Protein AF-0000000078802747 (afdb_homodimer)

Sequence (558 aa):
MAVMNYAAFSAAQQLDHKDAVAVRNAFLKYSLQEQAELLVKMPISEALAMLHECPLRHVQLLLDRLDEMNEELRMRQLANGLGLICSEAEPTGNYLQNSVFSHVRERIGWIVGLALLGIVSGLIISHYEDTLSQLVLLAIYMPVIAAAGGNTGSQAATLVVRALAMDEIKCRDWVAVLWKEFRIAVALALVIVARVMFFSGHQVLPAGLTLFDVAGAIGVALAIQVTLSTSVGGVLPIIARACNLDPAVLVSPVLASMVDISGMIIYFTTVNKMLGLGGMAVMNYAAFSAAQQLDHKDAVAVRNAFLKYSLQEQAELLVKMPISEALAMLHECPLRHVQLLLDRLDEMNEELRMRQLANGLGLICSEAEPTGNYLQNSVFSHVRERIGWIVGLALLGIVSGLIISHYEDTLSQLVLLAIYMPVIAAAGGNTGSQAATLVVRALAMDEIKCRDWVAVLWKEFRIAVALALVIVARVMFFSGHQVLPAGLTLFDVAGAIGVALAIQVTLSTSVGGVLPIIARACNLDPAVLVSPVLASMVDISGMIIYFTTVNKMLGLGG

Secondary structure (DSSP, 8-state):
--SGGGTSTTTSS---HHHHHHHHHHHTTS-HHHHHHHHHHS-HHHHHHHHTTSBHHHHHHHHHHHHHTT-HHHHHHHHHHTTB---TT--SS-TTTS-HHHHHHHHHHHHHHHHHHHHHHHHHHHHTHHHHHH-GGGGGGHHHHHHHHHHHHHHHHHHHHHHHHTTSS-GGGHHHHHHHHHHHHHHHHHHHHHHHHHT---PBPGGG-BHHHHHHHHHHHHHHHHHHHHHHHHHHHHHHHHTT--GGGGSHHHHHHHHHHHHHHHHHHHHHHHH----/--SSTTTSTTTSS---HHHHHHHHHHHTTS-HHHHHHHHHHS-HHHHHHHHTTSBHHHHHHHHHHHHHTT-HHHHHHHHHHTTB---TT--SS-TTTS-HHHHHHHHHHHHHHHHHH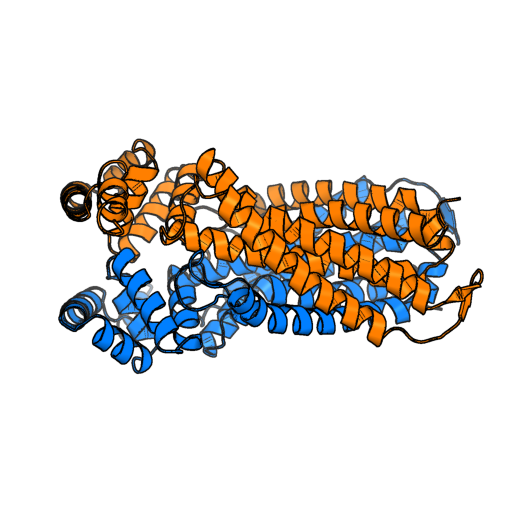HHHHHHHHHHTHHHHHH-GGGGGGHHHHHHHHHHHHHHHHHHHHHHHHTTSS-GGGHHHHHHHHHHHHHHHHHHHHHHHHHT---PBPGGG-BHHHHHHHHHHHHHHHHHHHHHHHHHHHHHHHHTT--GGGGSHHHHHHHHHHHHHHHHHHHHHHHHT---

Radius of gyration: 24.81 Å; Cα contacts (8 Å, |Δi|>4): 797; chains: 2; bounding box: 74×73×55 Å

Solvent-accessible surface area (backbone atoms only — not comparable to full-atom values): 28275 Å² total; per-residue (Å²): 129,80,72,63,71,66,58,64,72,53,63,78,83,41,63,45,71,68,51,25,51,52,51,34,59,60,48,66,72,46,52,72,67,55,41,37,56,48,54,73,70,42,57,64,72,60,46,50,53,27,47,36,64,30,30,36,48,59,47,55,51,40,40,51,48,25,32,69,69,70,36,50,62,60,29,44,41,52,33,45,51,65,22,31,60,77,63,81,46,64,53,70,74,52,71,81,76,43,50,57,65,50,44,38,61,41,36,47,61,53,52,54,54,52,49,55,50,40,48,52,35,28,52,55,45,57,73,42,42,66,41,39,71,74,38,60,71,59,60,41,48,51,56,46,42,28,47,49,15,28,41,45,10,44,52,31,26,48,50,40,37,36,30,45,30,68,63,63,45,59,63,86,44,46,65,62,48,34,54,48,33,36,54,33,19,49,56,53,20,50,52,51,26,50,51,41,52,68,71,39,54,84,52,76,42,80,96,76,37,39,32,54,57,53,25,48,29,51,22,52,25,40,26,53,36,27,25,50,28,15,24,47,22,36,37,48,48,41,53,30,60,70,66,67,40,63,50,54,66,64,31,63,53,49,48,34,49,53,30,36,38,53,27,52,52,43,37,51,55,38,35,26,69,70,69,64,51,76,119,129,79,72,61,72,65,56,63,73,51,61,79,87,33,63,42,70,65,50,26,50,52,50,33,59,60,50,66,71,46,51,70,68,55,40,36,56,48,54,73,71,41,59,63,72,60,44,50,53,26,47,35,65,30,30,35,49,57,47,54,51,41,40,51,48,24,34,70,70,70,35,49,63,60,29,43,42,51,32,44,51,65,22,31,60,76,62,80,45,64,54,70,72,53,70,82,76,42,51,56,65,49,42,39,60,40,38,47,59,54,52,52,55,53,48,54,52,40,46,53,36,27,50,54,46,57,73,42,43,67,42,39,72,75,38,60,70,59,60,40,49,51,57,45,40,28,48,49,14,28,40,45,10,45,50,31,26,47,49,40,37,38,30,44,31,68,62,61,44,58,65,86,43,48,64,61,49,34,52,47,33,36,55,34,19,49,55,52,21,52,54,52,26,51,51,40,51,67,71,40,54,83,51,76,41,81,94,78,37,39,31,54,58,52,24,49,28,50,22,52,24,41,26,54,36,28,25,51,28,16,23,48,21,38,37,48,48,42,53,31,61,70,66,67,40,62,51,55,66,65,32,63,55,49,49,34,50,53,29,36,37,52,26,52,52,43,38,52,54,38,34,26,69,69,66,64,51,76,121

InterPro domains:
  IPR006667 SLC41A/MgtE, integral membrane domain [PF01769] (142-269)
  IPR036739 SLC41A/MgtE divalent cation transporters, integral membrane domain superfamily [G3DSA:1.10.357.20] (94-275)
  IPR036739 SLC41A/MgtE divalent cation transporters, integral membrane domain superfamily [SSF161093] (99-274)

Nearest PDB structures (foldseek):
  4u9l-assembly1_A  TM=8.906E-01  e=2.057E-07  Thermus thermophilus HB8
  5x9h-assembly1_A  TM=8.021E-01  e=1.596E-07  Thermus thermophilus HB8
  8eat-assembly1_o  TM=3.618E-01  e=1.334E+00  Saccharomyces cerevisiae
  5vox-assembly1_X  TM=3.014E-01  e=1.035E+00  Saccharomyces cerevisiae S288C
  4u9l-assembly1_A  TM=8.910E-01  e=2.559E-07  Thermus thermophilus HB8

Organism: NCBI:txid675817

pLDDT: mean 85.94, std 15.18, range [21.53, 97.56]

Structure (mmCIF, N/CA/C/O backbone):
data_AF-0000000078802747-model_v1
#
loop_
_entity.id
_entity.type
_entity.pdbx_description
1 polymer 'SLC41A/MgtE integral membrane domain-containing protein'
#
loop_
_atom_site.group_PDB
_atom_site.id
_atom_site.type_symbol
_atom_site.label_atom_id
_atom_site.label_alt_id
_atom_site.label_comp_id
_atom_site.label_asym_id
_atom_site.label_entity_id
_atom_site.label_seq_id
_atom_site.pdbx_PDB_ins_code
_atom_site.Cartn_x
_atom_site.Cartn_y
_atom_site.Cartn_z
_atom_site.occupancy
_atom_site.B_iso_or_equiv
_atom_site.auth_seq_id
_atom_site.auth_comp_id
_atom_site.auth_asym_id
_atom_site.auth_atom_id
_atom_site.pdbx_PDB_model_num
ATOM 1 N N . MET A 1 1 ? -39.406 17.375 12.523 1 21.53 1 MET A N 1
ATOM 2 C CA . MET A 1 1 ? -38.812 16.453 13.492 1 21.53 1 MET A CA 1
ATOM 3 C C . MET A 1 1 ? -37.312 16.25 13.211 1 21.53 1 MET A C 1
ATOM 5 O O . MET A 1 1 ? -36.688 15.422 13.852 1 21.53 1 MET A O 1
ATOM 9 N N . ALA A 1 2 ? -36.875 16.688 12.047 1 26.89 2 ALA A N 1
ATOM 10 C CA . ALA A 1 2 ? -35.594 16.75 11.344 1 26.89 2 ALA A CA 1
ATOM 11 C C . ALA A 1 2 ? -34.594 17.578 12.125 1 26.89 2 ALA A C 1
ATOM 13 O O . ALA A 1 2 ? -33.375 17.484 11.875 1 26.89 2 ALA A O 1
ATOM 14 N N . VAL A 1 3 ? -35.094 18.578 12.945 1 26.95 3 VAL A N 1
ATOM 15 C CA . VAL A 1 3 ? -34.344 19.656 13.586 1 26.95 3 VAL A CA 1
ATOM 16 C C . VAL A 1 3 ? -33.562 19.109 14.773 1 26.95 3 VAL A C 1
ATOM 18 O O . VAL A 1 3 ? -32.5 19.656 15.133 1 26.95 3 VAL A O 1
ATOM 21 N N . MET A 1 4 ? -34.188 18.094 15.422 1 24.81 4 MET A N 1
ATOM 22 C CA . MET A 1 4 ? -33.688 17.75 16.766 1 24.81 4 MET A CA 1
ATOM 23 C C . MET A 1 4 ? -32.344 17.031 16.703 1 24.81 4 MET A C 1
ATOM 25 O O . MET A 1 4 ? -31.578 17.078 17.641 1 24.81 4 MET A O 1
ATOM 29 N N . ASN A 1 5 ? -32.312 16.094 15.68 1 27.56 5 ASN A N 1
ATOM 30 C CA . ASN A 1 5 ? -31.234 15.125 15.711 1 27.56 5 ASN A CA 1
ATOM 31 C C . ASN A 1 5 ? -29.891 15.781 15.414 1 27.56 5 ASN A C 1
ATOM 33 O O . ASN A 1 5 ? -28.844 15.109 15.422 1 27.56 5 ASN A O 1
ATOM 37 N N . TYR A 1 6 ? -29.828 16.969 14.758 1 27.36 6 TYR A N 1
ATOM 38 C CA . TYR A 1 6 ? -28.594 17.672 14.43 1 27.36 6 TYR A CA 1
ATOM 39 C C . TYR A 1 6 ? -27.906 18.188 15.68 1 27.36 6 TYR A C 1
ATOM 41 O O . TYR A 1 6 ? -26.703 18.406 15.688 1 27.36 6 TYR A O 1
ATOM 49 N N . ALA A 1 7 ? -28.625 18.594 16.797 1 31.27 7 ALA A N 1
ATOM 50 C CA . ALA A 1 7 ? -28.172 19.312 17.969 1 31.27 7 ALA A CA 1
ATOM 51 C C . ALA A 1 7 ? -27.344 18.422 18.891 1 31.27 7 ALA A C 1
ATOM 53 O O . ALA A 1 7 ? -26.422 18.891 19.547 1 31.27 7 ALA A O 1
ATOM 54 N N . ALA A 1 8 ? -27.812 17.172 19.109 1 30.7 8 ALA A N 1
ATOM 55 C CA . ALA A 1 8 ? -27.219 16.312 20.141 1 30.7 8 ALA A CA 1
ATOM 56 C C . ALA A 1 8 ? -25.828 15.844 19.719 1 30.7 8 ALA A C 1
ATOM 58 O O . ALA A 1 8 ? -25.062 15.344 20.547 1 30.7 8 ALA A O 1
ATOM 59 N N . PHE A 1 9 ? -25.578 15.523 18.453 1 30.09 9 PHE A N 1
ATOM 60 C CA . PHE A 1 9 ? -24.297 15.102 17.906 1 30.09 9 PHE A CA 1
ATOM 61 C C . PHE A 1 9 ? -23.219 16.141 18.203 1 30.09 9 PHE A C 1
ATOM 63 O O . PHE A 1 9 ? -22.031 15.805 18.266 1 30.09 9 PHE A O 1
ATOM 70 N N . SER A 1 10 ? -23.547 17.469 18.391 1 32.06 10 SER A N 1
ATOM 71 C CA . SER A 1 10 ? -22.688 18.609 18.656 1 32.06 10 SER A CA 1
ATOM 72 C C . SER A 1 10 ? -22.141 18.562 20.078 1 32.06 10 SER A C 1
ATOM 74 O O . SER A 1 10 ? -21.141 19.203 20.391 1 32.06 10 SER A O 1
ATOM 76 N N . ALA A 1 11 ? -22.828 18.078 21.094 1 33 11 ALA A N 1
ATOM 77 C CA . ALA A 1 11 ? -22.578 18.328 22.516 1 33 11 ALA A CA 1
ATOM 78 C C . ALA A 1 11 ? -21.438 17.469 23.031 1 33 11 ALA A C 1
ATOM 80 O O . ALA A 1 11 ? -20.641 17.922 23.859 1 33 11 ALA A O 1
ATOM 81 N N . ALA A 1 12 ? -21.5 16.062 23.047 1 34.47 12 ALA A N 1
ATOM 82 C CA . ALA A 1 12 ? -20.547 15.234 23.797 1 34.47 12 ALA A CA 1
ATOM 83 C C . ALA A 1 12 ? -19.141 15.336 23.219 1 34.47 12 ALA A C 1
ATOM 85 O O . ALA A 1 12 ? -18.156 15.398 23.953 1 34.47 12 ALA A O 1
ATOM 86 N N . GLN A 1 13 ? -18.797 14.633 22.047 1 39.47 13 GLN A N 1
ATOM 87 C CA . GLN A 1 13 ? -17.438 14.383 21.609 1 39.47 13 GLN A CA 1
ATOM 88 C C . GLN A 1 13 ? -16.734 15.68 21.219 1 39.47 13 GLN A C 1
ATOM 90 O O . GLN A 1 13 ? -15.586 15.664 20.766 1 39.47 13 GLN A O 1
ATOM 95 N N . GLN A 1 14 ? -17.391 16.594 20.578 1 42.53 14 GLN A N 1
ATOM 96 C CA . GLN A 1 14 ? -17.094 17.688 19.672 1 42.53 14 GLN A CA 1
ATOM 97 C C . GLN A 1 14 ? -16.484 18.875 20.438 1 42.53 14 GLN A C 1
ATOM 99 O O . GLN A 1 14 ? -17.188 19.609 21.109 1 42.53 14 GLN A O 1
ATOM 104 N N . LEU A 1 15 ? -15.391 18.641 21.109 1 46.78 15 LEU A N 1
ATOM 105 C CA . LEU A 1 15 ? -14.805 19.938 21.422 1 46.78 15 LEU A CA 1
ATOM 106 C C . LEU A 1 15 ? -15.102 20.953 20.328 1 46.78 15 LEU A C 1
ATOM 108 O O . LEU A 1 15 ? -14.688 20.781 19.172 1 46.78 15 LEU A O 1
ATOM 112 N N . ASP A 1 16 ? -16.172 21.641 20.5 1 56.03 16 ASP A N 1
ATOM 113 C CA . ASP A 1 16 ? -16.531 22.734 19.609 1 56.03 16 ASP A CA 1
ATOM 114 C C . ASP A 1 16 ? -15.281 23.406 19.031 1 56.03 16 ASP A C 1
ATOM 116 O O . ASP A 1 16 ? -14.219 23.391 19.672 1 56.03 16 ASP A O 1
ATOM 120 N N . HIS A 1 17 ? -15.203 23.453 17.781 1 63.03 17 HIS A N 1
ATOM 121 C CA . HIS A 1 17 ? -14.133 24.141 17.078 1 63.03 17 HIS A CA 1
ATOM 122 C C . HIS A 1 17 ? -13.555 25.266 17.938 1 63.03 17 HIS A C 1
ATOM 124 O O . HIS A 1 17 ? -12.336 25.422 18.031 1 63.03 17 HIS A O 1
ATOM 130 N N . LYS A 1 18 ? -14.5 25.922 18.578 1 65.5 18 LYS A N 1
ATOM 131 C CA . LYS A 1 18 ? -14.047 27.047 19.406 1 65.5 18 LYS A CA 1
ATOM 132 C C . LYS A 1 18 ? -13.25 26.562 20.609 1 65.5 18 LYS A C 1
ATOM 134 O O . LYS A 1 18 ? -12.242 27.156 20.984 1 65.5 18 LYS A O 1
ATOM 139 N N . ASP A 1 19 ? -13.711 25.422 21.141 1 73.81 19 ASP A N 1
ATOM 140 C CA . ASP A 1 19 ? -13 24.859 22.297 1 73.81 19 ASP A CA 1
ATOM 141 C C . ASP A 1 19 ? -11.648 24.281 21.875 1 73.81 19 ASP A C 1
ATOM 143 O O . ASP A 1 19 ? -10.656 24.453 22.578 1 73.81 19 ASP A O 1
ATOM 147 N N . ALA A 1 20 ? -11.57 23.812 20.688 1 74 20 ALA A N 1
ATOM 148 C CA . ALA A 1 20 ? -10.312 23.234 20.219 1 74 20 ALA A CA 1
ATOM 149 C C . ALA A 1 20 ? -9.266 24.312 19.969 1 74 20 ALA A C 1
ATOM 151 O O . ALA A 1 20 ? -8.086 24.125 20.266 1 74 20 ALA A O 1
ATOM 152 N N . VAL A 1 21 ? -9.703 25.484 19.531 1 76.38 21 VAL A N 1
ATOM 153 C CA . VAL A 1 21 ? -8.805 26.609 19.281 1 76.38 21 VAL A CA 1
ATOM 154 C C . VAL A 1 21 ? -8.242 27.125 20.594 1 76.38 21 VAL A C 1
ATOM 156 O O . VAL A 1 21 ? -7.055 27.438 20.688 1 76.38 21 VAL A O 1
ATOM 159 N N . ALA A 1 22 ? -9.125 27.156 21.594 1 76.31 22 ALA A N 1
ATOM 160 C CA . ALA A 1 22 ? -8.68 27.625 22.906 1 76.31 22 ALA A CA 1
ATOM 161 C C . ALA A 1 22 ? -7.66 26.656 23.516 1 76.31 22 ALA A C 1
ATOM 163 O O . ALA A 1 22 ? -6.641 27.078 24.047 1 76.31 22 ALA A O 1
ATOM 164 N N . VAL A 1 23 ? -7.945 25.422 23.422 1 75.69 23 VAL A N 1
ATOM 165 C CA . VAL A 1 23 ? -7.047 24.391 23.938 1 75.69 23 VAL A CA 1
ATOM 166 C C . VAL A 1 23 ? -5.723 24.438 23.188 1 75.69 23 VAL A C 1
ATOM 168 O O . VAL A 1 23 ? -4.652 24.312 23.781 1 75.69 23 VAL A O 1
ATOM 171 N N . ARG A 1 24 ? -5.809 24.641 21.906 1 80.69 24 ARG A N 1
ATOM 172 C CA . ARG A 1 24 ? -4.613 24.75 21.078 1 80.69 24 ARG A CA 1
ATOM 173 C C . ARG A 1 24 ? -3.748 25.922 21.516 1 80.69 24 ARG A C 1
ATOM 175 O O . ARG A 1 24 ? -2.527 25.797 21.625 1 80.69 24 ARG A O 1
ATOM 182 N N . ASN A 1 25 ? -4.367 27.078 21.75 1 83.12 25 ASN A N 1
ATOM 183 C CA . ASN A 1 25 ? -3.619 28.25 22.172 1 83.12 25 ASN A CA 1
ATOM 184 C C . ASN A 1 25 ? -2.889 28 23.484 1 83.12 25 ASN A C 1
ATOM 186 O O . ASN A 1 25 ? -1.746 28.438 23.656 1 83.12 25 ASN A O 1
ATOM 190 N N . ALA A 1 26 ? -3.553 27.281 24.422 1 81.38 26 ALA A N 1
ATOM 191 C CA . ALA A 1 26 ? -2.918 26.922 25.688 1 81.38 26 ALA A CA 1
ATOM 192 C C . ALA A 1 26 ? -1.794 25.906 25.469 1 81.38 26 ALA A C 1
ATOM 194 O O . ALA A 1 26 ? -0.735 26 26.094 1 81.38 26 ALA A O 1
ATOM 195 N N . PHE A 1 27 ? -2.027 24.984 24.594 1 83.44 27 PHE A N 1
ATOM 196 C CA . PHE A 1 27 ? -1.097 23.922 24.25 1 83.44 27 PHE A CA 1
ATOM 197 C C . PHE A 1 27 ? 0.178 24.484 23.641 1 83.44 27 PHE A C 1
ATOM 199 O O . PHE A 1 27 ? 1.279 24.031 23.953 1 83.44 27 PHE A O 1
ATOM 206 N N . LEU A 1 28 ? 0.033 25.531 22.828 1 86.81 28 LEU A N 1
ATOM 207 C CA . LEU A 1 28 ? 1.152 26.094 22.078 1 86.81 28 LEU A CA 1
ATOM 208 C C . LEU A 1 28 ? 2.051 26.938 22.984 1 86.81 28 LEU A C 1
ATOM 210 O O . LEU A 1 28 ? 3.154 27.312 22.578 1 86.81 28 LEU A O 1
ATOM 214 N N . LYS A 1 29 ? 1.633 27.188 24.234 1 85.5 29 LYS A N 1
ATOM 215 C CA . LYS A 1 29 ? 2.436 27.953 25.172 1 85.5 29 LYS A CA 1
ATOM 216 C C . LYS A 1 29 ? 3.559 27.094 25.766 1 85.5 29 LYS A C 1
ATOM 218 O O . LYS A 1 29 ? 4.562 27.625 26.25 1 85.5 29 LYS A O 1
ATOM 223 N N . TYR A 1 30 ? 3.391 25.828 25.734 1 87.12 30 TYR A N 1
ATOM 224 C CA . TYR A 1 30 ? 4.383 24.906 26.281 1 87.12 30 TYR A CA 1
ATOM 225 C C . TYR A 1 30 ? 5.504 24.656 25.281 1 87.12 30 TYR A C 1
ATOM 227 O O . TYR A 1 30 ? 5.344 24.922 24.094 1 87.12 30 TYR A O 1
ATOM 235 N N . SER A 1 31 ? 6.633 24.203 25.781 1 90.44 31 SER A N 1
ATOM 236 C CA . SER A 1 31 ? 7.73 23.812 24.906 1 90.44 31 SER A CA 1
ATOM 237 C C . SER A 1 31 ? 7.367 22.578 24.078 1 90.44 31 SER A C 1
ATOM 239 O O . SER A 1 31 ? 6.414 21.859 24.406 1 90.44 31 SER A O 1
ATOM 241 N N . LEU A 1 32 ? 8.07 22.406 23.047 1 91.88 32 LEU A N 1
ATOM 242 C CA . LEU A 1 32 ? 7.82 21.266 22.188 1 91.88 32 LEU A CA 1
ATOM 243 C C . LEU A 1 32 ? 7.895 19.969 22.969 1 91.88 32 LEU A C 1
ATOM 245 O O . LEU A 1 32 ? 7.09 19.047 22.75 1 91.88 32 LEU A O 1
ATOM 249 N N . GLN A 1 33 ? 8.859 19.875 23.844 1 92.94 33 GLN A N 1
ATOM 250 C CA . GLN A 1 33 ? 9.023 18.688 24.672 1 92.94 33 GLN A CA 1
ATOM 251 C C . GLN A 1 33 ? 7.82 18.484 25.594 1 92.94 33 GLN A C 1
ATOM 253 O O . GLN A 1 33 ? 7.316 17.375 25.734 1 92.94 33 GLN A O 1
ATOM 258 N N . GLU A 1 34 ? 7.375 19.516 26.203 1 93.25 34 GLU A N 1
ATOM 259 C CA . GLU A 1 34 ? 6.223 19.453 27.109 1 93.25 34 GLU A CA 1
ATOM 260 C C . GLU A 1 34 ? 4.949 19.109 26.344 1 93.25 34 GLU A C 1
ATOM 262 O O . GLU A 1 34 ? 4.102 18.375 26.844 1 93.25 34 GLU A O 1
ATOM 267 N N . GLN A 1 35 ? 4.836 19.719 25.188 1 94.56 35 GLN A N 1
ATOM 268 C CA . GLN A 1 35 ? 3.695 19.406 24.328 1 94.56 35 GLN A CA 1
ATOM 269 C C . GLN A 1 35 ? 3.641 17.906 24.016 1 94.56 35 GLN A C 1
ATOM 271 O O . GLN A 1 35 ? 2.582 17.281 24.109 1 94.56 35 GLN A O 1
ATOM 276 N N . ALA A 1 36 ? 4.773 17.344 23.656 1 95.19 36 ALA A N 1
ATOM 277 C CA . ALA A 1 36 ? 4.852 15.922 23.328 1 95.19 36 ALA A CA 1
ATOM 278 C C . ALA A 1 36 ? 4.492 15.055 24.531 1 95.19 36 ALA A C 1
ATOM 280 O O . ALA A 1 36 ? 3.807 14.039 24.391 1 95.19 36 ALA A O 1
ATOM 281 N N . GLU A 1 37 ? 4.922 15.453 25.703 1 94.88 37 GLU A N 1
ATOM 282 C CA . GLU A 1 37 ? 4.605 14.711 26.922 1 94.88 37 GLU A CA 1
ATOM 283 C C . GLU A 1 37 ? 3.109 14.742 27.219 1 94.88 37 GLU A C 1
ATOM 285 O O . GLU A 1 37 ? 2.541 13.75 27.688 1 94.88 37 GLU A O 1
ATOM 290 N N . LEU A 1 38 ? 2.543 15.883 26.953 1 94.06 38 LEU A N 1
ATOM 291 C CA . LEU A 1 38 ? 1.104 16.016 27.156 1 94.06 38 LEU A CA 1
ATOM 292 C C . LEU A 1 38 ? 0.334 15.117 26.188 1 94.06 38 LEU A C 1
ATOM 294 O O . LEU A 1 38 ? -0.693 14.547 26.562 1 94.06 38 LEU A O 1
ATOM 298 N N . LEU A 1 39 ? 0.792 15.039 24.969 1 95.25 39 LEU A N 1
ATOM 299 C CA . LEU A 1 39 ? 0.132 14.219 23.953 1 95.25 39 LEU A CA 1
ATOM 300 C C . LEU A 1 39 ? 0.142 12.75 24.359 1 95.25 39 LEU A C 1
ATOM 302 O O . LEU A 1 39 ? -0.761 11.992 23.984 1 95.25 39 LEU A O 1
ATOM 306 N N . VAL A 1 40 ? 1.176 12.289 25.047 1 95 40 VAL A N 1
ATOM 307 C CA . VAL A 1 40 ? 1.289 10.906 25.484 1 95 40 VAL A CA 1
ATOM 308 C C . VAL A 1 40 ? 0.164 10.586 26.469 1 95 40 VAL A C 1
ATOM 310 O O . VAL A 1 40 ? -0.379 9.477 26.453 1 95 40 VAL A O 1
ATOM 313 N N . LYS A 1 41 ? -0.243 11.57 27.266 1 93.06 41 LYS A N 1
ATOM 314 C CA . LYS A 1 41 ? -1.193 11.352 28.359 1 93.06 41 LYS A CA 1
ATOM 315 C C . LYS A 1 41 ? -2.617 11.672 27.906 1 93.06 41 LYS A C 1
ATOM 317 O O . LYS A 1 41 ? -3.582 11.141 28.469 1 93.06 41 LYS A O 1
ATOM 322 N N . MET A 1 42 ? -2.816 12.508 26.969 1 92 42 MET A N 1
ATOM 323 C CA . MET A 1 42 ? -4.117 12.977 26.5 1 92 42 MET A CA 1
ATOM 324 C C . MET A 1 42 ? -4.855 11.859 25.766 1 92 42 MET A C 1
ATOM 326 O O . MET A 1 42 ? -4.246 11.102 25.016 1 92 42 MET A O 1
ATOM 330 N N . PRO A 1 43 ? -6.172 11.773 26.031 1 91.69 43 PRO A N 1
ATOM 331 C CA . PRO A 1 43 ? -6.93 10.859 25.172 1 91.69 43 PRO A CA 1
ATOM 332 C C . PRO A 1 43 ? -6.746 11.164 23.688 1 91.69 43 PRO A C 1
ATOM 334 O O . PRO A 1 43 ? -6.68 12.336 23.297 1 91.69 43 PRO A O 1
ATOM 337 N N . ILE A 1 44 ? -6.621 10.195 22.891 1 92.44 44 ILE A N 1
ATOM 338 C CA . ILE A 1 44 ? -6.289 10.305 21.469 1 92.44 44 ILE A CA 1
ATOM 339 C C . ILE A 1 44 ? -7.285 11.227 20.766 1 92.44 44 ILE A C 1
ATOM 341 O O . ILE A 1 44 ? -6.895 12.078 19.969 1 92.44 44 ILE A O 1
ATOM 345 N N . SER A 1 45 ? -8.586 11.055 21.078 1 89.19 45 SER A N 1
ATOM 346 C CA . SER A 1 45 ? -9.617 11.859 20.422 1 89.19 45 SER A CA 1
ATOM 347 C C . SER A 1 45 ? -9.406 13.344 20.688 1 89.19 45 SER A C 1
ATOM 349 O O . SER A 1 45 ? -9.555 14.164 19.766 1 89.19 45 SER A O 1
ATOM 351 N N . GLU A 1 46 ? -9.047 13.727 21.891 1 89.56 46 GLU A N 1
ATOM 352 C CA . GLU A 1 46 ? -8.797 15.117 22.25 1 89.56 46 GLU A CA 1
ATOM 353 C C . GLU A 1 46 ? -7.531 15.648 21.594 1 89.56 46 GLU A C 1
ATOM 355 O O . GLU A 1 46 ? -7.496 16.781 21.125 1 89.56 46 GLU A O 1
ATOM 360 N N . ALA A 1 47 ? -6.488 14.781 21.594 1 93.94 47 ALA A N 1
ATOM 361 C CA . ALA A 1 47 ? -5.234 15.148 20.938 1 93.94 47 ALA A CA 1
ATOM 362 C C . ALA A 1 47 ? -5.453 15.453 19.453 1 93.94 47 ALA A C 1
ATOM 364 O O . ALA A 1 47 ? -4.93 16.438 18.938 1 93.94 47 ALA A O 1
ATOM 365 N N . LEU A 1 48 ? -6.238 14.609 18.828 1 93.31 48 LEU A N 1
ATOM 366 C CA . LEU A 1 48 ? -6.512 14.781 17.406 1 93.31 48 LEU A CA 1
ATOM 367 C C . LEU A 1 48 ? -7.258 16.094 17.141 1 93.31 48 LEU A C 1
ATOM 369 O O . LEU A 1 48 ? -6.918 16.828 16.219 1 93.31 48 LEU A O 1
ATOM 373 N N . ALA A 1 49 ? -8.25 16.375 17.953 1 90.12 49 ALA A N 1
ATOM 374 C CA . ALA A 1 49 ? -9.023 17.594 17.797 1 90.12 49 ALA A CA 1
ATOM 375 C C . ALA A 1 49 ? -8.133 18.828 17.906 1 90.12 49 ALA A C 1
ATOM 377 O O . ALA A 1 49 ? -8.289 19.797 17.156 1 90.12 49 ALA A O 1
ATOM 378 N N . MET A 1 50 ? -7.27 18.797 18.812 1 91.56 50 MET A N 1
ATOM 379 C CA . MET A 1 50 ? -6.363 19.906 19.062 1 91.56 50 MET A CA 1
ATOM 380 C C . MET A 1 50 ? -5.348 20.031 17.922 1 91.56 50 MET A C 1
ATOM 382 O O . MET A 1 50 ? -5.109 21.141 17.422 1 91.56 50 MET A O 1
ATOM 386 N N . LEU A 1 51 ? -4.777 18.938 17.531 1 95 51 LEU A N 1
ATOM 387 C CA . LEU A 1 51 ? -3.717 18.953 16.531 1 95 51 LEU A CA 1
ATOM 388 C C . LEU A 1 51 ? -4.254 19.391 15.172 1 95 51 LEU A C 1
ATOM 390 O O . LEU A 1 51 ? -3.527 19.984 14.375 1 95 51 LEU A O 1
ATOM 394 N N . HIS A 1 52 ? -5.527 19.094 14.906 1 93.56 52 HIS A N 1
ATOM 395 C CA . HIS A 1 52 ? -6.148 19.531 13.656 1 93.56 52 HIS A CA 1
ATOM 396 C C . HIS A 1 52 ? -6.098 21.062 13.523 1 93.56 52 HIS A C 1
ATOM 398 O O . HIS A 1 52 ? -6.09 21.578 12.406 1 93.56 52 HIS A O 1
ATOM 404 N N . GLU A 1 53 ? -6.012 21.75 14.664 1 92.25 53 GLU A N 1
ATOM 405 C CA . GLU A 1 53 ? -6.035 23.219 14.672 1 92.25 53 GLU A CA 1
ATOM 406 C C . GLU A 1 53 ? -4.621 23.781 14.695 1 92.25 53 GLU A C 1
ATOM 408 O O . GLU A 1 53 ? -4.441 25.016 14.695 1 92.25 53 GLU A O 1
ATOM 413 N N . CYS A 1 54 ? -3.604 22.953 14.68 1 93.81 54 CYS A N 1
ATOM 414 C CA . CYS A 1 54 ? -2.211 23.391 14.703 1 93.81 54 CYS A CA 1
ATOM 415 C C . CYS A 1 54 ? -1.63 23.422 13.289 1 93.81 54 CYS A C 1
ATOM 417 O O . CYS A 1 54 ? -2.102 22.719 12.406 1 93.81 54 CYS A O 1
ATOM 419 N N . PRO A 1 55 ? -0.653 24.328 13.117 1 93.06 55 PRO A N 1
ATOM 420 C CA . PRO A 1 55 ? 0.026 24.312 11.82 1 93.06 55 PRO A CA 1
ATOM 421 C C . PRO A 1 55 ? 0.624 22.938 11.492 1 93.06 55 PRO A C 1
ATOM 423 O O . PRO A 1 55 ? 1.151 22.266 12.375 1 93.06 55 PRO A O 1
ATOM 426 N N . LEU A 1 56 ? 0.531 22.547 10.25 1 95.06 56 LEU A N 1
ATOM 427 C CA . LEU A 1 56 ? 0.968 21.234 9.805 1 95.06 56 LEU A CA 1
ATOM 428 C C . LEU A 1 56 ? 2.426 20.984 10.18 1 95.06 56 LEU A C 1
ATOM 430 O O . LEU A 1 56 ? 2.771 19.906 10.664 1 95.06 56 LEU A O 1
ATOM 434 N N . ARG A 1 57 ? 3.266 21.938 9.945 1 91.81 57 ARG A N 1
ATOM 435 C CA . ARG A 1 57 ? 4.68 21.797 10.281 1 91.81 57 ARG A CA 1
ATOM 436 C C . ARG A 1 57 ? 4.867 21.484 11.758 1 91.81 57 ARG A C 1
ATOM 438 O O . ARG A 1 57 ? 5.68 20.641 12.125 1 91.81 57 ARG A O 1
ATOM 445 N N . HIS A 1 58 ? 4.137 22.203 12.562 1 93.94 58 HIS A N 1
ATOM 446 C CA . HIS A 1 58 ? 4.23 21.984 14.008 1 93.94 58 HIS A CA 1
ATOM 447 C C . HIS A 1 58 ? 3.783 20.578 14.391 1 93.94 58 HIS A C 1
ATOM 449 O O . HIS A 1 58 ? 4.398 19.953 15.25 1 93.94 58 HIS A O 1
ATOM 455 N N . VAL A 1 59 ? 2.713 20.125 13.766 1 95.56 59 VAL A N 1
ATOM 456 C CA . VAL A 1 59 ? 2.195 18.781 14.008 1 95.56 59 VAL A CA 1
ATOM 457 C C . VAL A 1 59 ? 3.264 17.75 13.656 1 95.56 59 VAL A C 1
ATOM 459 O O . VAL A 1 59 ? 3.512 16.828 14.438 1 95.56 59 VAL A O 1
ATOM 462 N N . GLN A 1 60 ? 3.883 17.891 12.547 1 93.25 60 GLN A N 1
ATOM 463 C CA . GLN A 1 60 ? 4.906 16.969 12.086 1 93.25 60 GLN A CA 1
ATOM 464 C C . GLN A 1 60 ? 6.102 16.938 13.031 1 93.25 60 GLN A C 1
ATOM 466 O O . GLN A 1 60 ? 6.656 15.883 13.312 1 93.25 60 GLN A O 1
ATOM 471 N N . LEU A 1 61 ? 6.469 18.078 13.516 1 92.31 61 LEU A N 1
ATOM 472 C CA . LEU A 1 61 ? 7.566 18.172 14.477 1 92.31 61 LEU A CA 1
ATOM 473 C C . LEU A 1 61 ? 7.207 17.453 15.781 1 92.31 61 LEU A C 1
ATOM 475 O O . LEU A 1 61 ? 8.055 16.797 16.391 1 92.31 61 LEU A O 1
ATOM 479 N N . LEU A 1 62 ? 5.988 17.625 16.219 1 94.94 62 LEU A N 1
ATOM 480 C CA . LEU A 1 62 ? 5.527 16.969 17.438 1 94.94 62 LEU A CA 1
ATOM 481 C C . LEU A 1 62 ? 5.539 15.453 17.281 1 94.94 62 LEU A C 1
ATOM 483 O O . LEU A 1 62 ? 5.934 14.734 18.203 1 94.94 62 LEU A O 1
ATOM 487 N N . LEU A 1 63 ? 5.133 15 16.141 1 94.31 63 LEU A N 1
ATOM 488 C CA . LEU A 1 63 ? 5.145 13.562 15.867 1 94.31 63 LEU A CA 1
ATOM 489 C C . LEU A 1 63 ? 6.57 13.023 15.867 1 94.31 63 LEU A C 1
ATOM 491 O O . LEU A 1 63 ? 6.828 11.945 16.406 1 94.31 63 LEU A O 1
ATOM 495 N N . ASP A 1 64 ? 7.453 13.781 15.281 1 91.69 64 ASP A N 1
ATOM 496 C CA . ASP A 1 64 ? 8.859 13.391 15.297 1 91.69 64 ASP A CA 1
ATOM 497 C C . ASP A 1 64 ? 9.391 13.312 16.734 1 91.69 64 ASP A C 1
ATOM 499 O O . ASP A 1 64 ? 10.172 12.43 17.062 1 91.69 64 ASP A O 1
ATOM 503 N N . ARG A 1 65 ? 8.984 14.266 17.484 1 93 65 ARG A N 1
ATOM 504 C CA . ARG A 1 65 ? 9.414 14.305 18.875 1 93 65 ARG A CA 1
ATOM 505 C C . ARG A 1 65 ? 8.875 13.102 19.641 1 93 65 ARG A C 1
ATOM 507 O O . ARG A 1 65 ? 9.586 12.531 20.484 1 93 65 ARG A O 1
ATOM 514 N N . LEU A 1 66 ? 7.656 12.742 19.438 1 94.81 66 LEU A N 1
ATOM 515 C CA . LEU A 1 66 ? 7.098 11.547 20.062 1 94.81 66 LEU A CA 1
ATOM 516 C C . LEU A 1 66 ? 7.926 10.312 19.719 1 94.81 66 LEU A C 1
ATOM 518 O O . LEU A 1 66 ? 8.18 9.469 20.578 1 94.81 66 LEU A O 1
ATOM 522 N N . ASP A 1 67 ? 8.281 10.281 18.484 1 91.19 67 ASP A N 1
ATOM 523 C CA . ASP A 1 67 ? 9.117 9.172 18.031 1 91.19 67 ASP A CA 1
ATOM 524 C C . ASP A 1 67 ? 10.453 9.148 18.766 1 91.19 67 ASP A C 1
ATOM 526 O O . ASP A 1 67 ? 10.906 8.086 19.203 1 91.19 67 ASP A O 1
ATOM 530 N N . GLU A 1 68 ? 11.062 10.242 18.922 1 90.56 68 GLU A N 1
ATOM 531 C CA . GLU A 1 68 ? 12.336 10.367 19.641 1 90.56 68 GLU A CA 1
ATOM 532 C C . GLU A 1 68 ? 12.188 9.984 21.109 1 90.56 68 GLU A C 1
ATOM 534 O O . GLU A 1 68 ? 13.148 9.539 21.734 1 90.56 68 GLU A O 1
ATOM 539 N N . MET A 1 69 ? 11.008 10.141 21.656 1 93.88 69 MET A N 1
ATOM 540 C CA . MET A 1 69 ? 10.711 9.797 23.047 1 93.88 69 MET A CA 1
ATOM 541 C C . MET A 1 69 ? 10.336 8.32 23.172 1 93.88 69 MET A C 1
ATOM 543 O O . MET A 1 69 ? 9.867 7.887 24.219 1 93.88 69 MET A O 1
ATOM 547 N N . ASN A 1 70 ? 10.484 7.562 22.078 1 91.62 70 ASN A N 1
ATOM 548 C CA . ASN A 1 70 ? 10.18 6.141 22.016 1 91.62 70 ASN A CA 1
ATOM 549 C C . ASN A 1 70 ? 8.695 5.875 22.234 1 91.62 70 ASN A C 1
ATOM 551 O O . ASN A 1 70 ? 8.32 4.871 22.844 1 91.62 70 ASN A O 1
ATOM 555 N N . GLU A 1 71 ? 7.844 6.883 21.938 1 94.25 71 GLU A N 1
ATOM 556 C CA . GLU A 1 71 ? 6.395 6.723 21.938 1 94.25 71 GLU A CA 1
ATOM 557 C C . GLU A 1 71 ? 5.867 6.473 20.531 1 94.25 71 GLU A C 1
ATOM 559 O O . GLU A 1 71 ? 4.992 7.199 20.062 1 94.25 71 GLU A O 1
ATOM 564 N N . GLU A 1 72 ? 6.348 5.387 19.953 1 90.75 72 GLU A N 1
ATOM 565 C CA . GLU A 1 72 ? 6.082 5.094 18.547 1 90.75 72 GLU A CA 1
ATOM 566 C C . GLU A 1 72 ? 4.605 4.781 18.312 1 90.75 72 GLU A C 1
ATOM 568 O O . GLU A 1 72 ? 4.027 5.199 17.312 1 90.75 72 GLU A O 1
ATOM 573 N N . LEU A 1 73 ? 4.039 3.996 19.219 1 91.38 73 LEU A N 1
ATOM 574 C CA . LEU A 1 73 ? 2.635 3.629 19.062 1 91.38 73 LEU A CA 1
ATOM 575 C C . LEU A 1 73 ? 1.745 4.867 19.062 1 91.38 73 LEU A C 1
ATOM 577 O O . LEU A 1 73 ? 0.876 5.012 18.203 1 91.38 73 LEU A O 1
ATOM 581 N N . ARG A 1 74 ? 1.961 5.766 20 1 94 74 ARG A N 1
ATOM 582 C CA . ARG A 1 74 ? 1.197 7.008 20.078 1 94 74 ARG A CA 1
ATOM 583 C C . ARG A 1 74 ? 1.396 7.855 18.828 1 94 74 ARG A C 1
ATOM 585 O O . ARG A 1 74 ? 0.441 8.43 18.312 1 94 74 ARG A O 1
ATOM 592 N N . MET A 1 75 ? 2.645 7.945 18.406 1 94.06 75 MET A N 1
ATOM 593 C CA . MET A 1 75 ? 2.977 8.695 17.188 1 94.06 75 MET A CA 1
ATOM 594 C C . MET A 1 75 ? 2.197 8.164 15.992 1 94.06 75 MET A C 1
ATOM 596 O O . MET A 1 75 ? 1.579 8.938 15.258 1 94.06 75 MET A O 1
ATOM 600 N N . ARG A 1 76 ? 2.143 6.891 15.836 1 92.81 76 ARG A N 1
ATOM 601 C CA . ARG A 1 76 ? 1.47 6.289 14.688 1 92.81 76 ARG A CA 1
ATOM 602 C C . ARG A 1 76 ? -0.042 6.461 14.789 1 92.81 76 ARG A C 1
ATOM 604 O O . ARG A 1 76 ? -0.712 6.699 13.781 1 92.81 76 ARG A O 1
ATOM 611 N N . GLN A 1 77 ? -0.567 6.305 15.953 1 93.38 77 GLN A N 1
ATOM 612 C CA . GLN A 1 77 ? -2 6.492 16.156 1 93.38 77 GLN A CA 1
ATOM 613 C C . GLN A 1 77 ? -2.426 7.91 15.797 1 93.38 77 GLN A C 1
ATOM 615 O O . GLN A 1 77 ? -3.439 8.109 15.117 1 93.38 77 GLN A O 1
ATOM 620 N N . LEU A 1 78 ? -1.646 8.891 16.234 1 94.5 78 LEU A N 1
ATOM 621 C CA . LEU A 1 78 ? -1.967 10.289 15.945 1 94.5 78 LEU A CA 1
ATOM 622 C C . LEU A 1 78 ? -1.763 10.602 14.469 1 94.5 78 LEU A C 1
ATOM 624 O O . LEU A 1 78 ? -2.598 11.266 13.852 1 94.5 78 LEU A O 1
ATOM 628 N N . ALA A 1 79 ? -0.674 10.117 13.914 1 94 79 ALA A N 1
ATOM 629 C CA . ALA A 1 79 ? -0.41 10.344 12.5 1 94 79 ALA A CA 1
ATOM 630 C C . ALA A 1 79 ? -1.532 9.773 11.633 1 94 79 ALA A C 1
ATOM 632 O O . ALA A 1 79 ? -2.055 10.461 10.75 1 94 79 ALA A O 1
ATOM 633 N N . ASN A 1 80 ? -1.863 8.602 11.906 1 91.81 80 ASN A N 1
ATOM 634 C CA . ASN A 1 80 ? -2.938 7.941 11.172 1 91.81 80 ASN A CA 1
ATOM 635 C C . ASN A 1 80 ? -4.266 8.672 11.352 1 91.81 80 ASN A C 1
ATOM 637 O O . ASN A 1 80 ? -5.027 8.828 10.398 1 91.81 80 ASN A O 1
ATOM 641 N N . GLY A 1 81 ? -4.523 9.062 12.539 1 93.06 81 GLY A N 1
ATOM 642 C CA . GLY A 1 81 ? -5.754 9.781 12.828 1 93.06 81 GLY A CA 1
ATOM 643 C C . GLY A 1 81 ? -5.84 11.125 12.133 1 93.06 81 GLY A C 1
ATOM 644 O O . GLY A 1 81 ? -6.934 11.617 11.852 1 93.06 81 GLY A O 1
ATOM 645 N N . LEU A 1 82 ? -4.738 11.688 11.891 1 94.62 82 LEU A N 1
ATOM 646 C CA . LEU A 1 82 ? -4.676 13 11.25 1 94.62 82 LEU A CA 1
ATOM 647 C C . LEU A 1 82 ? -4.57 12.867 9.734 1 94.62 82 LEU A C 1
ATOM 649 O O . LEU A 1 82 ? -4.547 13.867 9.023 1 94.62 82 LEU A O 1
ATOM 653 N N . GLY A 1 83 ? -4.465 11.625 9.234 1 93.25 83 GLY A N 1
ATOM 654 C CA . GLY A 1 83 ? -4.359 11.391 7.801 1 93.25 83 GLY A CA 1
ATOM 655 C C . GLY A 1 83 ? -2.957 11.594 7.262 1 93.25 83 GLY A C 1
ATOM 656 O O . GLY A 1 83 ? -2.781 11.922 6.086 1 93.25 83 GLY A O 1
ATOM 657 N N . LEU A 1 84 ? -1.99 11.531 8.078 1 93.56 84 LEU A N 1
ATOM 658 C CA . LEU A 1 84 ? -0.601 11.68 7.664 1 93.56 84 LEU A CA 1
ATOM 659 C C . LEU A 1 84 ? 0.025 10.328 7.352 1 93.56 84 LEU A C 1
ATOM 661 O O . LEU A 1 84 ? -0.283 9.328 8.008 1 93.56 84 LEU A O 1
ATOM 665 N N . ILE A 1 85 ? 0.854 10.336 6.367 1 89.62 85 ILE A N 1
ATOM 666 C CA . ILE A 1 85 ? 1.581 9.125 6 1 89.62 85 ILE A CA 1
ATOM 667 C C . ILE A 1 85 ? 2.547 8.742 7.121 1 89.62 85 ILE A C 1
ATOM 669 O O . ILE A 1 85 ? 3.26 9.594 7.652 1 89.62 85 ILE A O 1
ATOM 673 N N . CYS A 1 86 ? 2.494 7.57 7.512 1 87.06 86 CYS A N 1
ATOM 674 C CA . CYS A 1 86 ? 3.402 7.035 8.523 1 87.06 86 CYS A CA 1
ATOM 675 C C . CYS A 1 86 ? 3.818 5.609 8.18 1 87.06 86 CYS A C 1
ATOM 677 O O . CYS A 1 86 ? 3.045 4.863 7.574 1 87.06 86 CYS A O 1
ATOM 679 N N . SER A 1 87 ? 5.023 5.336 8.516 1 84.38 87 SER A N 1
ATOM 680 C CA . SER A 1 87 ? 5.562 4.008 8.234 1 84.38 87 SER A CA 1
ATOM 681 C C . SER A 1 87 ? 5.594 3.15 9.5 1 84.38 87 SER A C 1
ATOM 683 O O . SER A 1 87 ? 5.793 3.664 10.602 1 84.38 87 SER A O 1
ATOM 685 N N . GLU A 1 88 ? 5.445 1.857 9.328 1 80.75 88 GLU A N 1
ATOM 686 C CA . GLU A 1 88 ? 5.551 0.893 10.422 1 80.75 88 GLU A CA 1
ATOM 687 C C . GLU A 1 88 ? 7.008 0.621 10.781 1 80.75 88 GLU A C 1
ATOM 689 O O . GLU A 1 88 ? 7.301 0.121 11.867 1 80.75 88 GLU A O 1
ATOM 694 N N . ALA A 1 89 ? 7.824 0.911 9.906 1 84.12 89 ALA A N 1
ATOM 695 C CA . ALA A 1 89 ? 9.219 0.498 10.047 1 84.12 89 ALA A CA 1
ATOM 696 C C . ALA A 1 89 ? 10.164 1.686 9.883 1 84.12 89 ALA A C 1
ATOM 698 O O . ALA A 1 89 ? 11.117 1.623 9.109 1 84.12 89 ALA A O 1
ATOM 699 N N . GLU A 1 90 ? 9.914 2.643 10.57 1 83.19 90 GLU A N 1
ATOM 700 C CA . GLU A 1 90 ? 10.734 3.842 10.43 1 83.19 90 GLU A CA 1
ATOM 701 C C . GLU A 1 90 ? 11.648 4.023 11.641 1 83.19 90 GLU A C 1
ATOM 703 O O . GLU A 1 90 ? 11.18 4.074 12.781 1 83.19 90 GLU A O 1
ATOM 708 N N . PRO A 1 91 ? 12.938 4.145 11.328 1 87.44 91 PRO A N 1
ATOM 709 C CA . PRO A 1 91 ? 13.812 4.508 12.445 1 87.44 91 PRO A CA 1
ATOM 710 C C . PRO A 1 91 ? 13.602 5.941 12.922 1 87.44 91 PRO A C 1
ATOM 712 O O . PRO A 1 91 ? 13.203 6.805 12.141 1 87.44 91 PRO A O 1
ATOM 715 N N . THR A 1 92 ? 13.977 6.148 14.188 1 85.94 92 THR A N 1
ATOM 716 C CA . THR A 1 92 ? 13.859 7.48 14.766 1 85.94 92 THR A CA 1
ATOM 717 C C . THR A 1 92 ? 14.906 8.422 14.18 1 85.94 92 THR A C 1
ATOM 719 O O . THR A 1 92 ? 16.062 8.031 13.984 1 85.94 92 THR A O 1
ATOM 722 N N . GLY A 1 93 ? 14.43 9.594 13.852 1 85.5 93 GLY A N 1
ATOM 723 C CA . GLY A 1 93 ? 15.375 10.602 13.391 1 85.5 93 GLY A CA 1
ATOM 724 C C . GLY A 1 93 ? 15.297 10.859 11.898 1 85.5 93 GLY A C 1
ATOM 725 O O . GLY A 1 93 ? 14.273 10.586 11.273 1 85.5 93 GLY A O 1
ATOM 726 N N . ASN A 1 94 ? 16.375 11.492 11.398 1 89.62 94 ASN A N 1
ATOM 727 C CA . ASN A 1 94 ? 16.438 11.898 10 1 89.62 94 ASN A CA 1
ATOM 728 C C . ASN A 1 94 ? 16.766 10.719 9.094 1 89.62 94 ASN A C 1
ATOM 730 O O . ASN A 1 94 ? 17.672 9.93 9.391 1 89.62 94 ASN A O 1
ATOM 734 N N . TYR A 1 95 ? 16.125 10.641 7.992 1 92.75 95 TYR A N 1
ATOM 735 C CA . TYR A 1 95 ? 16.203 9.516 7.07 1 92.75 95 TYR A CA 1
ATOM 736 C C . TYR A 1 95 ? 17.641 9.289 6.609 1 92.75 95 TYR A C 1
ATOM 738 O O . TYR A 1 95 ? 18.156 8.172 6.715 1 92.75 95 TYR A O 1
ATOM 746 N N . LEU A 1 96 ? 18.297 10.336 6.105 1 92.19 96 LEU A N 1
ATOM 747 C CA . LEU A 1 96 ? 19.641 10.172 5.543 1 92.19 96 LEU A CA 1
ATOM 748 C C . LEU A 1 96 ? 20.688 10.07 6.645 1 92.19 96 LEU A C 1
ATOM 750 O O . LEU A 1 96 ? 21.734 9.461 6.449 1 92.19 96 LEU A O 1
ATOM 754 N N . GLN A 1 97 ? 20.391 10.609 7.801 1 91.31 97 GLN A N 1
ATOM 755 C CA . GLN A 1 97 ? 21.328 10.594 8.906 1 91.31 97 GLN A CA 1
ATOM 756 C C . GLN A 1 97 ? 21.312 9.242 9.625 1 91.31 97 GLN A C 1
ATOM 758 O O . GLN A 1 97 ? 22.312 8.82 10.195 1 91.31 97 GLN A O 1
ATOM 763 N N . ASN A 1 98 ? 20.188 8.602 9.602 1 93.38 98 ASN A N 1
ATOM 764 C CA . ASN A 1 98 ? 20.094 7.266 10.188 1 93.38 98 ASN A CA 1
ATOM 765 C C . ASN A 1 98 ? 20.984 6.27 9.445 1 93.38 98 ASN A C 1
ATOM 767 O O . ASN A 1 98 ? 21.109 6.328 8.219 1 93.38 98 ASN A O 1
ATOM 771 N N . SER A 1 99 ? 21.594 5.426 10.133 1 94.31 99 SER A N 1
ATOM 772 C CA . SER A 1 99 ? 22.453 4.414 9.547 1 94.31 99 SER A CA 1
ATOM 773 C C . SER A 1 99 ? 21.641 3.342 8.82 1 94.31 99 SER A C 1
ATOM 775 O O . SER A 1 99 ? 20.453 3.18 9.086 1 94.31 99 SER A O 1
ATOM 777 N N . VAL A 1 100 ? 22.375 2.693 7.938 1 95.88 100 VAL A N 1
ATOM 778 C CA . VAL A 1 100 ? 21.766 1.567 7.227 1 95.88 100 VAL A CA 1
ATOM 779 C C . VAL A 1 100 ? 21.328 0.504 8.227 1 95.88 100 VAL A C 1
ATOM 781 O O . VAL A 1 100 ? 20.219 -0.042 8.117 1 95.88 100 VAL A O 1
ATOM 784 N N . PHE A 1 101 ? 22.078 0.281 9.227 1 95.38 101 PHE A N 1
ATOM 785 C CA . PHE A 1 101 ? 21.781 -0.735 10.234 1 95.38 101 PHE A CA 1
ATOM 786 C C . PHE A 1 101 ? 20.516 -0.386 10.992 1 95.38 101 PHE A C 1
ATOM 788 O O . PHE A 1 101 ? 19.719 -1.269 11.32 1 95.38 101 PHE A O 1
ATOM 795 N N . SER A 1 102 ? 20.297 0.854 11.266 1 94.5 102 SER A N 1
ATOM 796 C CA . SER A 1 102 ? 19.094 1.288 11.961 1 94.5 102 SER A CA 1
ATOM 797 C C . SER A 1 102 ? 17.844 1.021 11.109 1 94.5 102 SER A C 1
ATOM 799 O O . SER A 1 102 ? 16.828 0.575 11.633 1 94.5 102 SER A O 1
ATOM 801 N N . HIS A 1 103 ? 18.016 1.295 9.836 1 95.19 103 HIS A N 1
ATOM 802 C CA . HIS A 1 103 ? 16.906 1.024 8.922 1 95.19 103 HIS A CA 1
ATOM 803 C C . HIS A 1 103 ? 16.625 -0.471 8.828 1 95.19 103 HIS A C 1
ATOM 805 O O . HIS A 1 103 ? 15.461 -0.887 8.859 1 95.19 103 HIS A O 1
ATOM 811 N N . VAL A 1 104 ? 17.641 -1.29 8.742 1 95.44 104 VAL A N 1
ATOM 812 C CA . VAL A 1 104 ? 17.5 -2.738 8.633 1 95.44 104 VAL A CA 1
ATOM 813 C C . VAL A 1 104 ? 16.844 -3.289 9.898 1 95.44 104 VAL A C 1
ATOM 815 O O . VAL A 1 104 ? 15.969 -4.145 9.828 1 95.44 104 VAL A O 1
ATOM 818 N N . ARG A 1 105 ? 17.219 -2.803 10.969 1 94.06 105 ARG A N 1
ATOM 819 C CA . ARG A 1 105 ? 16.703 -3.277 12.25 1 94.06 105 ARG A CA 1
ATOM 820 C C . ARG A 1 105 ? 15.203 -3.061 12.359 1 94.06 105 ARG A C 1
ATOM 822 O O . ARG A 1 105 ? 14.477 -3.92 12.867 1 94.06 105 ARG A O 1
ATOM 829 N N . GLU A 1 106 ? 14.734 -1.941 11.898 1 91.69 106 GLU A N 1
ATOM 830 C CA . GLU A 1 106 ? 13.312 -1.616 11.984 1 91.69 106 GLU A CA 1
ATOM 831 C C . GLU A 1 106 ? 12.508 -2.42 10.969 1 91.69 106 GLU A C 1
ATOM 833 O O . GLU A 1 106 ? 11.336 -2.727 11.211 1 91.69 106 GLU A O 1
ATOM 838 N N . ARG A 1 107 ? 13.156 -2.775 9.906 1 92.31 107 ARG A N 1
ATOM 839 C CA . ARG A 1 107 ? 12.438 -3.41 8.812 1 92.31 107 ARG A CA 1
ATOM 840 C C . ARG A 1 107 ? 12.492 -4.93 8.93 1 92.31 107 ARG A C 1
ATOM 842 O O . ARG A 1 107 ? 11.57 -5.625 8.492 1 92.31 107 ARG A O 1
ATOM 849 N N . ILE A 1 108 ? 13.523 -5.422 9.508 1 91.69 108 ILE A N 1
ATOM 850 C CA . ILE A 1 108 ? 13.797 -6.855 9.5 1 91.69 108 ILE A CA 1
ATOM 851 C C . ILE A 1 108 ? 12.688 -7.598 10.242 1 91.69 108 ILE A C 1
ATOM 853 O O . ILE A 1 108 ? 12.273 -8.688 9.828 1 91.69 108 ILE A O 1
ATOM 857 N N . GLY A 1 109 ? 12.211 -7.113 11.344 1 88.81 109 GLY A N 1
ATOM 858 C CA . GLY A 1 109 ? 11.125 -7.762 12.07 1 88.81 109 GLY A CA 1
ATOM 859 C C . GLY A 1 109 ? 9.867 -7.922 11.234 1 88.81 109 GLY A C 1
ATOM 860 O O . GLY A 1 109 ? 9.219 -8.969 11.273 1 88.81 109 GLY A O 1
ATOM 861 N N . TRP A 1 110 ? 9.539 -6.914 10.539 1 88.12 110 TRP A N 1
ATOM 862 C CA . TRP A 1 110 ? 8.359 -6.938 9.688 1 88.12 110 TRP A CA 1
ATOM 863 C C . TRP A 1 110 ? 8.555 -7.902 8.523 1 88.12 110 TRP A C 1
ATOM 865 O O . TRP A 1 110 ? 7.645 -8.672 8.188 1 88.12 110 TRP A O 1
ATOM 875 N N . ILE A 1 111 ? 9.695 -7.852 7.938 1 87.62 111 ILE A N 1
ATOM 876 C CA . ILE A 1 111 ? 9.961 -8.68 6.766 1 87.62 111 ILE A CA 1
ATOM 877 C C . ILE A 1 111 ? 9.945 -10.156 7.16 1 87.62 111 ILE A C 1
ATOM 879 O O . ILE A 1 111 ? 9.367 -10.984 6.457 1 87.62 111 ILE A O 1
ATOM 883 N N . VAL A 1 112 ? 10.555 -10.477 8.242 1 87.75 112 VAL A N 1
ATOM 884 C CA . VAL A 1 112 ? 10.578 -11.859 8.727 1 87.75 112 VAL A CA 1
ATOM 885 C C . VAL A 1 112 ? 9.164 -12.289 9.117 1 87.75 112 VAL A C 1
ATOM 887 O O . VAL A 1 112 ? 8.734 -13.398 8.797 1 87.75 112 VAL A O 1
ATOM 890 N N . GLY A 1 113 ? 8.445 -11.469 9.844 1 88.94 113 GLY A N 1
ATOM 891 C CA . GLY A 1 113 ? 7.074 -11.781 10.219 1 88.94 113 GLY A CA 1
ATOM 892 C C . GLY A 1 113 ? 6.164 -12 9.023 1 88.94 113 GLY A C 1
ATOM 893 O O . GLY A 1 113 ? 5.371 -12.945 9.008 1 88.94 113 GLY A O 1
ATOM 894 N N . LEU A 1 114 ? 6.281 -11.133 8.062 1 87.69 114 LEU A N 1
ATOM 895 C CA . LEU A 1 114 ? 5.453 -11.25 6.867 1 87.69 114 LEU A CA 1
ATOM 896 C C . LEU A 1 114 ? 5.844 -12.477 6.051 1 87.69 114 LEU A C 1
ATOM 898 O O . LEU A 1 114 ? 4.992 -13.109 5.414 1 87.69 114 LEU A O 1
ATOM 902 N N . ALA A 1 115 ? 7.105 -12.812 6.062 1 85.5 115 ALA A N 1
ATOM 903 C CA . ALA A 1 115 ? 7.566 -14.023 5.387 1 85.5 115 ALA A CA 1
ATOM 904 C C . ALA A 1 115 ? 6.953 -15.273 6.02 1 85.5 115 ALA A C 1
ATOM 906 O O . ALA A 1 115 ? 6.66 -16.25 5.324 1 85.5 115 ALA A O 1
ATOM 907 N N . LEU A 1 116 ? 6.832 -15.242 7.273 1 85.94 116 LEU A N 1
ATOM 908 C CA . LEU A 1 116 ? 6.203 -16.359 7.965 1 85.94 116 LEU A CA 1
ATOM 909 C C . LEU A 1 116 ? 4.746 -16.516 7.539 1 85.94 116 LEU A C 1
ATOM 911 O O . LEU A 1 116 ? 4.254 -17.641 7.395 1 85.94 116 LEU A O 1
ATOM 915 N N . LEU A 1 117 ? 4.102 -15.43 7.324 1 86.5 117 LEU A N 1
ATOM 916 C CA . LEU A 1 117 ? 2.746 -15.492 6.797 1 86.5 117 LEU A CA 1
ATOM 917 C C . LEU A 1 117 ? 2.744 -16.062 5.379 1 86.5 117 LEU A C 1
ATOM 919 O O . LEU A 1 117 ? 1.787 -16.719 4.973 1 86.5 117 LEU A O 1
ATOM 923 N N . GLY A 1 118 ? 3.777 -15.75 4.699 1 86.19 118 GLY A N 1
ATOM 924 C CA . GLY A 1 118 ? 3.934 -16.297 3.361 1 86.19 118 GLY A CA 1
ATOM 925 C C . GLY A 1 118 ? 4.055 -17.812 3.35 1 86.19 118 GLY A C 1
ATOM 926 O O . GLY A 1 118 ? 3.623 -18.469 2.398 1 86.19 118 GLY A O 1
ATOM 927 N N . ILE A 1 119 ? 4.605 -18.344 4.398 1 84.12 119 ILE A N 1
ATOM 928 C CA . ILE A 1 119 ? 4.719 -19.797 4.523 1 84.12 119 ILE A CA 1
ATOM 929 C C . ILE A 1 119 ? 3.324 -20.422 4.555 1 84.12 119 ILE A C 1
ATOM 931 O O . ILE A 1 119 ? 3.107 -21.484 3.994 1 84.12 119 ILE A O 1
ATOM 935 N N . VAL A 1 120 ? 2.449 -19.75 5.156 1 89.25 120 VAL A N 1
ATOM 936 C CA . VAL A 1 120 ? 1.081 -20.25 5.23 1 89.25 120 VAL A CA 1
ATOM 937 C C . VAL A 1 120 ? 0.491 -20.359 3.826 1 89.25 120 VAL A C 1
ATOM 939 O O . VAL A 1 120 ? -0.149 -21.344 3.488 1 89.25 120 VAL A O 1
ATOM 942 N N . SER A 1 121 ? 0.675 -19.375 3.053 1 89.44 121 SER A N 1
ATOM 943 C CA . SER A 1 121 ? 0.226 -19.422 1.664 1 89.44 121 SER A CA 1
ATOM 944 C C . SER A 1 121 ? 0.869 -20.594 0.917 1 89.44 121 SER A C 1
ATOM 946 O O . SER A 1 121 ? 0.205 -21.281 0.136 1 89.44 121 SER A O 1
ATOM 948 N N . GLY A 1 122 ? 2.168 -20.766 1.156 1 87.44 122 GLY A N 1
ATOM 949 C CA . GLY A 1 122 ? 2.869 -21.875 0.541 1 87.44 122 GLY A CA 1
ATOM 950 C C . GLY A 1 122 ? 2.307 -23.234 0.941 1 87.44 122 GLY A C 1
ATOM 951 O O . GLY A 1 122 ? 2.191 -24.141 0.109 1 87.44 122 GLY A O 1
ATOM 952 N N . LEU A 1 123 ? 1.977 -23.359 2.189 1 89.25 123 LEU A N 1
ATOM 953 C CA . LEU A 1 123 ? 1.41 -24.609 2.689 1 89.25 123 LEU A CA 1
ATOM 954 C C . LEU A 1 123 ? 0.051 -24.891 2.055 1 89.25 123 LEU A C 1
ATOM 956 O O . LEU A 1 123 ? -0.277 -26.031 1.746 1 89.25 123 LEU A O 1
ATOM 960 N N . ILE A 1 124 ? -0.676 -23.891 1.895 1 92.44 124 ILE A N 1
ATOM 961 C CA . ILE A 1 124 ? -1.969 -24.031 1.233 1 92.44 124 ILE A CA 1
ATOM 962 C C . ILE A 1 124 ? -1.765 -24.516 -0.2 1 92.44 124 ILE A C 1
ATOM 964 O O . ILE A 1 124 ? -2.426 -25.453 -0.644 1 92.44 124 ILE A O 1
ATOM 968 N N . ILE A 1 125 ? -0.883 -23.922 -0.904 1 91.75 125 ILE A N 1
ATOM 969 C CA . ILE A 1 125 ? -0.609 -24.297 -2.287 1 91.75 125 ILE A CA 1
ATOM 970 C C . ILE A 1 125 ? -0.118 -25.734 -2.344 1 91.75 125 ILE A C 1
ATOM 972 O O . ILE A 1 125 ? -0.527 -26.5 -3.219 1 91.75 125 ILE A O 1
ATOM 976 N N . SER A 1 126 ? 0.771 -26.078 -1.387 1 89.81 126 SER A N 1
ATOM 977 C CA . SER A 1 126 ? 1.298 -27.438 -1.336 1 89.81 126 SER A CA 1
ATOM 978 C C . SER A 1 126 ? 0.179 -28.453 -1.145 1 89.81 126 SER A C 1
ATOM 980 O O . SER A 1 126 ? 0.244 -29.562 -1.68 1 89.81 126 SER A O 1
ATOM 982 N N . HIS A 1 127 ? -0.78 -28.109 -0.398 1 91.69 127 HIS A N 1
ATOM 983 C CA . HIS A 1 127 ? -1.928 -28.984 -0.167 1 91.69 127 HIS A CA 1
ATOM 984 C C . HIS A 1 127 ? -2.684 -29.25 -1.464 1 91.69 127 HIS A C 1
ATOM 986 O O . HIS A 1 127 ? -3.35 -30.281 -1.595 1 91.69 127 HIS A O 1
ATOM 992 N N . TYR A 1 128 ? -2.574 -28.406 -2.395 1 92.56 128 TYR A N 1
ATOM 993 C CA . TYR A 1 128 ? -3.293 -28.547 -3.656 1 92.56 128 TYR A CA 1
ATOM 994 C C . TYR A 1 128 ? -2.334 -28.859 -4.797 1 92.56 128 TYR A C 1
ATOM 996 O O . TYR A 1 128 ? -2.58 -28.484 -5.945 1 92.56 128 TYR A O 1
ATOM 1004 N N . GLU A 1 129 ? -1.251 -29.422 -4.453 1 89.25 129 GLU A N 1
ATOM 1005 C CA . GLU A 1 129 ? -0.244 -29.797 -5.445 1 89.25 129 GLU A CA 1
ATOM 1006 C C . GLU A 1 129 ? -0.827 -30.734 -6.504 1 89.25 129 GLU A C 1
ATOM 1008 O O . GLU A 1 129 ? -0.484 -30.625 -7.684 1 89.25 129 GLU A O 1
ATOM 1013 N N . ASP A 1 130 ? -1.683 -31.656 -6.098 1 88.94 130 ASP A N 1
ATOM 1014 C CA . ASP A 1 130 ? -2.32 -32.594 -7.027 1 88.94 130 ASP A CA 1
ATOM 1015 C C . ASP A 1 130 ? -3.178 -31.828 -8.047 1 88.94 130 ASP A C 1
ATOM 1017 O O . ASP A 1 130 ? -3.16 -32.156 -9.234 1 88.94 130 ASP A O 1
ATOM 1021 N N . THR A 1 131 ? -3.898 -30.875 -7.566 1 89.69 131 THR A N 1
ATOM 1022 C CA . THR A 1 131 ? -4.707 -30.062 -8.453 1 89.69 131 THR A CA 1
ATOM 1023 C C . THR A 1 131 ? -3.834 -29.359 -9.484 1 89.69 131 THR A C 1
ATOM 1025 O O . THR A 1 131 ? -4.16 -29.328 -10.68 1 89.69 131 THR A O 1
ATOM 1028 N N . LEU A 1 132 ? -2.73 -28.875 -9.094 1 90.25 132 LEU A N 1
ATOM 1029 C CA . LEU A 1 132 ? -1.815 -28.141 -9.961 1 90.25 132 LEU A CA 1
ATOM 1030 C C . LEU A 1 132 ? -1.172 -29.078 -10.977 1 90.25 132 LEU A C 1
ATOM 1032 O O . LEU A 1 132 ? -0.926 -28.688 -12.125 1 90.25 132 LEU A O 1
ATOM 1036 N N . SER A 1 133 ? -0.903 -30.281 -10.539 1 87.44 133 SER A N 1
ATOM 1037 C CA . SER A 1 133 ? -0.304 -31.266 -11.438 1 87.44 133 SER A CA 1
ATOM 1038 C C . SER A 1 133 ? -1.271 -31.672 -12.547 1 87.44 133 SER A C 1
ATOM 1040 O O . SER A 1 133 ? -0.849 -32 -13.656 1 87.44 133 SER A O 1
ATOM 1042 N N . GLN A 1 134 ? -2.51 -31.625 -12.195 1 87 134 GLN A N 1
ATOM 1043 C CA . GLN A 1 134 ? -3.527 -31.969 -13.18 1 87 134 GLN A CA 1
ATOM 1044 C C . GLN A 1 134 ? -3.732 -30.859 -14.195 1 87 134 GLN A C 1
ATOM 1046 O O . GLN A 1 134 ? -3.998 -31.109 -15.367 1 87 134 GLN A O 1
ATOM 1051 N N . LEU A 1 135 ? -3.605 -29.672 -13.719 1 89 135 LEU A N 1
ATOM 1052 C CA . LEU A 1 135 ? -3.807 -28.5 -14.57 1 89 135 LEU A CA 1
ATOM 1053 C C . LEU A 1 135 ? -2.83 -27.391 -14.203 1 89 135 LEU A C 1
ATOM 1055 O O . LEU A 1 135 ? -3.191 -26.453 -13.492 1 89 135 LEU A O 1
ATOM 1059 N N . VAL A 1 136 ? -1.718 -27.391 -14.844 1 87 136 VAL A N 1
ATOM 1060 C CA . VAL A 1 136 ? -0.612 -26.484 -14.539 1 87 136 VAL A CA 1
ATOM 1061 C C . VAL A 1 136 ? -1.011 -25.047 -14.883 1 87 136 VAL A C 1
ATOM 1063 O O . VAL A 1 136 ? -0.522 -24.094 -14.266 1 87 136 VAL A O 1
ATOM 1066 N N . LEU A 1 137 ? -1.985 -24.906 -15.734 1 86.62 137 LEU A N 1
ATOM 1067 C CA . LEU A 1 137 ? -2.469 -23.609 -16.172 1 86.62 137 LEU A CA 1
ATOM 1068 C C . LEU A 1 137 ? -3.004 -22.797 -14.992 1 86.62 137 LEU A C 1
ATOM 1070 O O . LEU A 1 137 ? -2.984 -21.562 -15.008 1 86.62 137 LEU A O 1
ATOM 1074 N N . LEU A 1 138 ? -3.443 -23.484 -13.945 1 90.38 138 LEU A N 1
ATOM 1075 C CA . LEU A 1 138 ? -3.996 -22.812 -12.766 1 90.38 138 LEU A CA 1
ATOM 1076 C C . LEU A 1 138 ? -2.941 -21.953 -12.086 1 90.38 138 LEU A C 1
ATOM 1078 O O . LEU A 1 138 ? -3.275 -20.984 -11.398 1 90.38 138 LEU A O 1
ATOM 1082 N N . ALA A 1 139 ? -1.68 -22.281 -12.266 1 90.31 139 ALA A N 1
ATOM 1083 C CA . ALA A 1 139 ? -0.588 -21.547 -11.641 1 90.31 139 ALA A CA 1
ATOM 1084 C C . ALA A 1 139 ? -0.517 -20.109 -12.18 1 90.31 139 ALA A C 1
ATOM 1086 O O . ALA A 1 139 ? -0.113 -19.188 -11.469 1 90.31 139 ALA A O 1
ATOM 1087 N N . ILE A 1 140 ? -0.976 -19.906 -13.32 1 87 140 ILE A N 1
ATOM 1088 C CA . ILE A 1 140 ? -0.897 -18.609 -14.008 1 87 140 ILE A CA 1
ATOM 1089 C C . ILE A 1 140 ? -1.765 -17.594 -13.289 1 87 140 ILE A C 1
ATOM 1091 O O . ILE A 1 140 ? -1.431 -16.406 -13.25 1 87 140 ILE A O 1
ATOM 1095 N N . TYR A 1 141 ? -2.766 -18.031 -12.625 1 89 141 TYR A N 1
ATOM 1096 C CA . TYR A 1 141 ? -3.754 -17.078 -12.117 1 89 141 TYR A CA 1
ATOM 1097 C C . TYR A 1 141 ? -3.572 -16.859 -10.617 1 89 141 TYR A C 1
ATOM 1099 O O . TYR A 1 141 ? -4.234 -16.016 -10.023 1 89 141 TYR A O 1
ATOM 1107 N N . MET A 1 142 ? -2.713 -17.609 -10.047 1 90.31 142 MET A N 1
ATOM 1108 C CA . MET A 1 142 ? -2.488 -17.469 -8.609 1 90.31 142 MET A CA 1
ATOM 1109 C C . MET A 1 142 ? -2.025 -16.062 -8.273 1 90.31 142 MET A C 1
ATOM 1111 O O . MET A 1 142 ? -2.596 -15.414 -7.391 1 90.31 142 MET A O 1
ATOM 1115 N N . PRO A 1 143 ? -1.066 -15.484 -8.969 1 87.25 143 PRO A N 1
ATOM 1116 C CA . PRO A 1 143 ? -0.665 -14.109 -8.648 1 87.25 143 PRO A CA 1
ATOM 1117 C C . PRO A 1 143 ? -1.766 -13.094 -8.945 1 87.25 143 PRO A C 1
ATOM 1119 O O . PRO A 1 143 ? -1.853 -12.062 -8.273 1 87.25 143 PRO A O 1
ATOM 1122 N N . VAL A 1 144 ? -2.547 -13.414 -9.875 1 87.69 144 VAL A N 1
ATOM 1123 C CA . VAL A 1 144 ? -3.619 -12.508 -10.273 1 87.69 144 VAL A CA 1
ATOM 1124 C C . VAL A 1 144 ? -4.641 -12.398 -9.141 1 87.69 144 VAL A C 1
ATOM 1126 O O . VAL A 1 144 ? -5.102 -11.297 -8.82 1 87.69 144 VAL A O 1
ATOM 1129 N N . ILE A 1 145 ? -4.965 -13.516 -8.555 1 91.88 145 ILE A N 1
ATOM 1130 C CA . ILE A 1 145 ? -5.926 -13.547 -7.457 1 91.88 145 ILE A CA 1
ATOM 1131 C C . ILE A 1 145 ? -5.398 -12.734 -6.281 1 91.88 145 ILE A C 1
ATOM 1133 O O . ILE A 1 145 ? -6.125 -11.93 -5.695 1 91.88 145 ILE A O 1
ATOM 1137 N N . ALA A 1 146 ? -4.172 -12.961 -5.949 1 90.62 146 ALA A N 1
ATOM 1138 C CA . ALA A 1 146 ? -3.541 -12.25 -4.84 1 90.62 146 ALA A CA 1
ATOM 1139 C C . ALA A 1 146 ? -3.471 -10.75 -5.121 1 90.62 146 ALA A C 1
ATOM 1141 O O . ALA A 1 146 ? -3.773 -9.938 -4.25 1 90.62 146 ALA A O 1
ATOM 1142 N N . ALA A 1 147 ? -3.08 -10.391 -6.312 1 89.38 147 ALA A N 1
ATOM 1143 C CA . ALA A 1 147 ? -2.928 -8.992 -6.699 1 89.38 147 ALA A CA 1
ATOM 1144 C C . ALA A 1 147 ? -4.27 -8.266 -6.684 1 89.38 147 ALA A C 1
ATOM 1146 O O . ALA A 1 147 ? -4.367 -7.137 -6.199 1 89.38 147 ALA A O 1
ATOM 1147 N N . ALA A 1 148 ? -5.27 -8.867 -7.246 1 90.62 148 ALA A N 1
ATOM 1148 C CA . ALA A 1 148 ? -6.594 -8.258 -7.297 1 90.62 148 ALA A CA 1
ATOM 1149 C C . ALA A 1 148 ? -7.117 -7.957 -5.895 1 90.62 148 ALA A C 1
ATOM 1151 O O . ALA A 1 148 ? -7.613 -6.863 -5.629 1 90.62 148 ALA A O 1
ATOM 1152 N N . GLY A 1 149 ? -7.035 -8.93 -5.062 1 91.75 149 GLY A N 1
ATOM 1153 C CA . GLY A 1 149 ? -7.457 -8.727 -3.688 1 91.75 149 GLY A CA 1
ATOM 1154 C C . GLY A 1 149 ? -6.66 -7.656 -2.969 1 91.75 149 GLY A C 1
ATOM 1155 O O . GLY A 1 149 ? -7.23 -6.801 -2.287 1 91.75 149 GLY A O 1
ATOM 1156 N N . GLY A 1 150 ? -5.375 -7.734 -3.061 1 89.75 150 GLY A N 1
ATOM 1157 C CA . GLY A 1 150 ? -4.516 -6.75 -2.418 1 89.75 150 GLY A CA 1
ATOM 1158 C C . GLY A 1 150 ? -4.777 -5.332 -2.889 1 89.75 150 GLY A C 1
ATOM 1159 O O . GLY A 1 150 ? -4.844 -4.406 -2.076 1 89.75 150 GLY A O 1
ATOM 1160 N N . ASN A 1 151 ? -4.902 -5.109 -4.176 1 89.06 151 ASN A N 1
ATOM 1161 C CA . ASN A 1 151 ? -5.141 -3.789 -4.746 1 89.06 151 ASN A CA 1
ATOM 1162 C C . ASN A 1 151 ? -6.484 -3.217 -4.293 1 89.06 151 ASN A C 1
ATOM 1164 O O . ASN A 1 151 ? -6.555 -2.072 -3.842 1 89.06 151 ASN A O 1
ATOM 1168 N N . THR A 1 152 ? -7.488 -4.016 -4.43 1 92.06 152 THR A N 1
ATOM 1169 C CA . THR A 1 152 ? -8.812 -3.521 -4.086 1 92.06 152 THR A CA 1
ATOM 1170 C C . THR A 1 152 ? -8.945 -3.33 -2.578 1 92.06 152 THR A C 1
ATOM 1172 O O . THR A 1 152 ? -9.57 -2.371 -2.121 1 92.06 152 THR A O 1
ATOM 1175 N N . GLY A 1 153 ? -8.414 -4.258 -1.845 1 92.19 153 GLY A N 1
ATOM 1176 C CA . GLY A 1 153 ? -8.414 -4.109 -0.398 1 92.19 153 GLY A CA 1
ATOM 1177 C C . GLY A 1 153 ? -7.672 -2.875 0.076 1 92.19 153 GLY A C 1
ATOM 1178 O O . GLY A 1 153 ? -8.156 -2.146 0.943 1 92.19 153 GLY A O 1
ATOM 1179 N N . SER A 1 154 ? -6.516 -2.66 -0.441 1 90.06 154 SER A N 1
ATOM 1180 C CA . SER A 1 154 ? -5.711 -1.504 -0.06 1 90.06 154 SER A CA 1
ATOM 1181 C C . SER A 1 154 ? -6.387 -0.2 -0.471 1 90.06 154 SER A C 1
ATOM 1183 O O . SER A 1 154 ? -6.281 0.808 0.231 1 90.06 154 SER A O 1
ATOM 1185 N N . GLN A 1 155 ? -6.973 -0.223 -1.629 1 90.44 155 GLN A N 1
ATOM 1186 C CA . GLN A 1 155 ? -7.703 0.961 -2.07 1 90.44 155 GLN A CA 1
ATOM 1187 C C . GLN A 1 155 ? -8.828 1.31 -1.1 1 90.44 155 GLN A C 1
ATOM 1189 O O . GLN A 1 155 ? -9.031 2.48 -0.771 1 90.44 155 GLN A O 1
ATOM 1194 N N . ALA A 1 156 ? -9.57 0.307 -0.716 1 93.19 156 ALA A N 1
ATOM 1195 C CA . ALA A 1 156 ? -10.648 0.519 0.247 1 93.19 156 ALA A CA 1
ATOM 1196 C C . ALA A 1 156 ? -10.102 1.031 1.577 1 93.19 156 ALA A C 1
ATOM 1198 O O . ALA A 1 156 ? -10.648 1.972 2.158 1 93.19 156 ALA A O 1
ATOM 1199 N N . ALA A 1 157 ? -9.07 0.425 2.023 1 92.12 157 ALA A N 1
ATOM 1200 C CA . ALA A 1 157 ? -8.453 0.823 3.289 1 92.12 157 ALA A CA 1
ATOM 1201 C C . ALA A 1 157 ? -8 2.279 3.246 1 92.12 157 ALA A C 1
ATOM 1203 O O . ALA A 1 157 ? -8.242 3.041 4.184 1 92.12 157 ALA A O 1
ATOM 1204 N N . THR A 1 158 ? -7.363 2.65 2.166 1 90.38 158 THR A N 1
ATOM 1205 C CA . THR A 1 158 ? -6.855 4.012 2.016 1 90.38 158 THR A CA 1
ATOM 1206 C C . THR A 1 158 ? -8 5.023 2.057 1 90.38 158 THR A C 1
ATOM 1208 O O . THR A 1 158 ? -7.902 6.047 2.738 1 90.38 158 THR A O 1
ATOM 1211 N N . LEU A 1 159 ? -9.078 4.742 1.346 1 92.12 159 LEU A N 1
ATOM 1212 C CA . LEU A 1 159 ? -10.219 5.652 1.298 1 92.12 159 LEU A CA 1
ATOM 1213 C C . LEU A 1 159 ? -10.852 5.797 2.676 1 92.12 159 LEU A C 1
ATOM 1215 O O . LEU A 1 159 ? -11.234 6.902 3.074 1 92.12 159 LEU A O 1
ATOM 1219 N N . VAL A 1 160 ? -10.914 4.727 3.363 1 93.56 160 VAL A N 1
ATOM 1220 C CA . VAL A 1 160 ? -11.586 4.758 4.66 1 93.56 160 VAL A CA 1
ATOM 1221 C C . VAL A 1 160 ? -10.688 5.449 5.688 1 93.56 160 VAL A C 1
ATOM 1223 O O . VAL A 1 160 ? -11.18 6.195 6.539 1 93.56 160 VAL A O 1
ATOM 1226 N N . VAL A 1 161 ? -9.414 5.219 5.633 1 92.25 161 VAL A N 1
ATOM 1227 C CA . VAL A 1 161 ? -8.484 5.918 6.516 1 92.25 161 VAL A CA 1
ATOM 1228 C C . VAL A 1 161 ? -8.609 7.426 6.305 1 92.25 161 VAL A C 1
ATOM 1230 O O . VAL A 1 161 ? -8.641 8.195 7.27 1 92.25 161 VAL A O 1
ATOM 1233 N N . ARG A 1 162 ? -8.625 7.816 5.113 1 91.19 162 ARG A N 1
ATOM 1234 C CA . ARG A 1 162 ? -8.773 9.234 4.797 1 91.19 162 ARG A CA 1
ATOM 1235 C C . ARG A 1 162 ? -10.094 9.781 5.32 1 91.19 162 ARG A C 1
ATOM 1237 O O . ARG A 1 162 ? -10.141 10.883 5.871 1 91.19 162 ARG A O 1
ATOM 1244 N N . ALA A 1 163 ? -11.141 9.062 5.074 1 93 163 ALA A N 1
ATOM 1245 C CA . ALA A 1 163 ? -12.461 9.5 5.527 1 93 163 ALA A CA 1
ATOM 1246 C C . ALA A 1 163 ? -12.5 9.641 7.043 1 93 163 ALA A C 1
ATOM 1248 O O . ALA A 1 163 ? -13.148 10.555 7.57 1 93 163 ALA A O 1
ATOM 1249 N N . LEU A 1 164 ? -11.875 8.766 7.73 1 92.38 164 LEU A N 1
ATOM 1250 C CA . LEU A 1 164 ? -11.773 8.852 9.188 1 92.38 164 LEU A CA 1
ATOM 1251 C C . LEU A 1 164 ? -10.984 10.078 9.609 1 92.38 164 LEU A C 1
ATOM 1253 O O . LEU A 1 164 ? -11.383 10.805 10.523 1 92.38 164 LEU A O 1
ATOM 1257 N N . ALA A 1 165 ? -9.891 10.297 8.914 1 89.62 165 ALA A N 1
ATOM 1258 C CA . ALA A 1 165 ? -9.023 11.43 9.227 1 89.62 165 ALA A CA 1
ATOM 1259 C C . ALA A 1 165 ? -9.75 12.758 9 1 89.62 165 ALA A C 1
ATOM 1261 O O . ALA A 1 165 ? -9.516 13.727 9.719 1 89.62 165 ALA A O 1
ATOM 1262 N N . MET A 1 166 ? -10.609 12.766 8.016 1 89.5 166 MET A N 1
ATOM 1263 C CA . MET A 1 166 ? -11.352 13.969 7.645 1 89.5 166 MET A CA 1
ATOM 1264 C C . MET A 1 166 ? -12.648 14.07 8.438 1 89.5 166 MET A C 1
ATOM 1266 O O . MET A 1 166 ? -13.453 14.977 8.211 1 89.5 166 MET A O 1
ATOM 1270 N N . ASP A 1 167 ? -12.891 13.148 9.289 1 89.81 167 ASP A N 1
ATOM 1271 C CA . ASP A 1 167 ? -14.07 13.109 10.141 1 89.81 167 ASP A CA 1
ATOM 1272 C C . ASP A 1 167 ? -15.344 12.992 9.305 1 89.81 167 ASP A C 1
ATOM 1274 O O . ASP A 1 167 ? -16.391 13.539 9.68 1 89.81 167 ASP A O 1
ATOM 1278 N N . GLU A 1 168 ? -15.156 12.453 8.164 1 91.38 168 GLU A N 1
ATOM 1279 C CA . GLU A 1 168 ? -16.328 12.172 7.336 1 91.38 168 GLU A CA 1
ATOM 1280 C C . GLU A 1 168 ? -17.078 10.953 7.852 1 91.38 168 GLU A C 1
ATOM 1282 O O . GLU A 1 168 ? -18.281 10.805 7.586 1 91.38 168 GLU A O 1
ATOM 1287 N N . ILE A 1 169 ? -16.359 10.102 8.477 1 94.19 169 ILE A N 1
ATOM 1288 C CA . ILE A 1 169 ? -16.953 8.922 9.094 1 94.19 169 ILE A CA 1
ATOM 1289 C C . ILE A 1 169 ? -16.406 8.758 10.508 1 94.19 169 ILE A C 1
ATOM 1291 O O . ILE A 1 169 ? -15.312 9.234 10.828 1 94.19 169 ILE A O 1
ATOM 1295 N N . LYS A 1 170 ? -17.25 8.164 11.375 1 93.88 170 LYS A N 1
ATOM 1296 C CA . LYS A 1 170 ? -16.875 7.789 12.742 1 93.88 170 LYS A CA 1
ATOM 1297 C C . LYS A 1 170 ? -16.891 6.273 12.914 1 93.88 170 LYS A C 1
ATOM 1299 O O . LYS A 1 170 ? -17.344 5.543 12.023 1 93.88 170 LYS A O 1
ATOM 1304 N N . CYS A 1 171 ? -16.328 5.824 14.047 1 93.31 171 CYS A N 1
ATOM 1305 C CA . CYS A 1 171 ? -16.25 4.387 14.297 1 93.31 171 CYS A CA 1
ATOM 1306 C C . CYS A 1 171 ? -17.641 3.766 14.32 1 93.31 171 CYS A C 1
ATOM 1308 O O . CYS A 1 171 ? -17.812 2.617 13.914 1 93.31 171 CYS A O 1
ATOM 1310 N N . ARG A 1 172 ? -18.609 4.461 14.703 1 94.44 172 ARG A N 1
ATOM 1311 C CA . ARG A 1 172 ? -19.969 3.961 14.812 1 94.44 172 ARG A CA 1
ATOM 1312 C C . ARG A 1 172 ? -20.578 3.693 13.438 1 94.44 172 ARG A C 1
ATOM 1314 O O . ARG A 1 172 ? -21.531 2.936 13.305 1 94.44 172 ARG A O 1
ATOM 1321 N N . ASP A 1 173 ? -19.984 4.246 12.422 1 95.88 173 ASP A N 1
ATOM 1322 C CA . ASP A 1 173 ? -20.516 4.121 11.07 1 95.88 173 ASP A CA 1
ATOM 1323 C C . ASP A 1 173 ? -19.984 2.861 10.391 1 95.88 173 ASP A C 1
ATOM 1325 O O . ASP A 1 173 ? -20.062 2.734 9.164 1 95.88 173 ASP A O 1
ATOM 1329 N N . TRP A 1 174 ? -19.484 1.889 11.117 1 95.12 174 TRP A N 1
ATOM 1330 C CA . TRP A 1 174 ? -18.781 0.75 10.531 1 95.12 174 TRP A CA 1
ATOM 1331 C C . TRP A 1 174 ? -19.719 -0.096 9.688 1 95.12 174 TRP A C 1
ATOM 1333 O O . TRP A 1 174 ? -19.328 -0.617 8.641 1 95.12 174 TRP A O 1
ATOM 1343 N N . VAL A 1 175 ? -21 -0.252 10.047 1 96.56 175 VAL A N 1
ATOM 1344 C CA . VAL A 1 175 ? -21.953 -1.068 9.305 1 96.56 175 VAL A CA 1
ATOM 1345 C C . VAL A 1 175 ? -22.25 -0.416 7.957 1 96.56 175 VAL A C 1
ATOM 1347 O O . VAL A 1 175 ? -22.344 -1.101 6.934 1 96.56 175 VAL A O 1
ATOM 1350 N N . ALA A 1 176 ? -22.422 0.912 8.016 1 96.88 176 ALA A N 1
ATOM 1351 C CA . ALA A 1 176 ? -22.672 1.652 6.781 1 96.88 176 ALA A CA 1
ATOM 1352 C C . ALA A 1 176 ? -21.484 1.532 5.82 1 96.88 176 ALA A C 1
ATOM 1354 O O . ALA A 1 176 ? -21.672 1.402 4.609 1 96.88 176 ALA A O 1
ATOM 1355 N N . VAL A 1 177 ? -20.312 1.594 6.359 1 97.31 177 VAL A N 1
ATOM 1356 C CA . VAL A 1 177 ? -19.094 1.485 5.547 1 97.31 177 VAL A CA 1
ATOM 1357 C C . VAL A 1 177 ? -18.984 0.075 4.973 1 97.31 177 VAL A C 1
ATOM 1359 O O . VAL A 1 177 ? -18.688 -0.096 3.787 1 97.31 177 VAL A O 1
ATOM 1362 N N . LEU A 1 178 ? -19.219 -0.942 5.785 1 96.94 178 LEU A N 1
ATOM 1363 C CA . LEU A 1 178 ? -19.172 -2.328 5.332 1 96.94 178 LEU A CA 1
ATOM 1364 C C . LEU A 1 178 ? -20.156 -2.562 4.195 1 96.94 178 LEU A C 1
ATOM 1366 O O . LEU A 1 178 ? -19.812 -3.172 3.182 1 96.94 178 LEU A O 1
ATOM 1370 N N . TRP A 1 179 ? -21.297 -2.111 4.371 1 97.06 179 TRP A N 1
ATOM 1371 C CA . TRP A 1 179 ? -22.344 -2.289 3.367 1 97.06 179 TRP A CA 1
ATOM 1372 C C . TRP A 1 179 ? -22 -1.562 2.074 1 97.06 179 TRP A C 1
ATOM 1374 O O . TRP A 1 179 ? -22.219 -2.086 0.98 1 97.06 179 TRP A O 1
ATOM 1384 N N . LYS A 1 180 ? -21.5 -0.383 2.178 1 97.12 180 LYS A N 1
ATOM 1385 C CA . LYS A 1 180 ? -21.109 0.397 1.01 1 97.12 180 LYS A CA 1
ATOM 1386 C C . LYS A 1 180 ? -19.953 -0.282 0.258 1 97.12 180 LYS A C 1
ATOM 1388 O O . LYS A 1 180 ? -20.031 -0.454 -0.961 1 97.12 180 LYS A O 1
ATOM 1393 N N . GLU A 1 181 ? -18.953 -0.669 0.998 1 96.5 181 GLU A N 1
ATOM 1394 C CA . GLU A 1 181 ? -17.812 -1.322 0.371 1 96.5 181 GLU A CA 1
ATOM 1395 C C . GLU A 1 181 ? -18.203 -2.664 -0.239 1 96.5 181 GLU A C 1
ATOM 1397 O O . GLU A 1 181 ? -17.672 -3.061 -1.278 1 96.5 181 GLU A O 1
ATOM 1402 N N . PHE A 1 182 ? -19.125 -3.383 0.402 1 97.12 182 PHE A N 1
ATOM 1403 C CA . PHE A 1 182 ? -19.609 -4.648 -0.133 1 97.12 182 PHE A CA 1
ATOM 1404 C C . PHE A 1 182 ? -20.281 -4.441 -1.489 1 97.12 182 PHE A C 1
ATOM 1406 O O . PHE A 1 182 ? -20 -5.18 -2.439 1 97.12 182 PHE A O 1
ATOM 1413 N N . ARG A 1 183 ? -21.047 -3.494 -1.589 1 97.31 183 ARG A N 1
ATOM 1414 C CA . ARG A 1 183 ? -21.734 -3.211 -2.84 1 97.31 183 ARG A CA 1
ATOM 1415 C C . ARG A 1 183 ? -20.766 -2.758 -3.92 1 97.31 183 ARG A C 1
ATOM 1417 O O . ARG A 1 183 ? -20.906 -3.131 -5.086 1 97.31 183 ARG A O 1
ATOM 1424 N N . ILE A 1 184 ? -19.812 -1.907 -3.584 1 96.75 184 ILE A N 1
ATOM 1425 C CA . ILE A 1 184 ? -18.766 -1.486 -4.512 1 96.75 184 ILE A CA 1
ATOM 1426 C C . ILE A 1 184 ? -18 -2.707 -5.004 1 96.75 184 ILE A C 1
ATOM 1428 O O . ILE A 1 184 ? -17.75 -2.85 -6.207 1 96.75 184 ILE A O 1
ATOM 1432 N N . ALA A 1 185 ? -17.672 -3.568 -4.055 1 96.56 185 ALA A N 1
ATOM 1433 C CA . ALA A 1 185 ? -16.891 -4.758 -4.363 1 96.56 185 ALA A CA 1
ATOM 1434 C C . ALA A 1 185 ? -17.625 -5.668 -5.34 1 96.56 185 ALA A C 1
ATOM 1436 O O . ALA A 1 185 ? -17.016 -6.242 -6.246 1 96.56 185 ALA A O 1
ATOM 1437 N N . VAL A 1 186 ? -18.891 -5.848 -5.156 1 96 186 VAL A N 1
ATOM 1438 C CA . VAL A 1 186 ? -19.688 -6.695 -6.027 1 96 186 VAL A CA 1
ATOM 1439 C C . VAL A 1 186 ? -19.688 -6.133 -7.445 1 96 186 VAL A C 1
ATOM 1441 O O . VAL A 1 186 ? -19.547 -6.883 -8.414 1 96 186 VAL A O 1
ATOM 1444 N N . ALA A 1 187 ? -19.812 -4.883 -7.551 1 96 187 ALA A N 1
ATOM 1445 C CA . ALA A 1 187 ? -19.781 -4.242 -8.859 1 96 187 ALA A CA 1
ATOM 1446 C C . ALA A 1 187 ? -18.422 -4.434 -9.531 1 96 187 ALA A C 1
ATOM 1448 O O . ALA A 1 187 ? -18.344 -4.766 -10.719 1 96 187 ALA A O 1
ATOM 1449 N N . LEU A 1 188 ? -17.391 -4.195 -8.82 1 94.38 188 LEU A N 1
ATOM 1450 C CA . LEU A 1 188 ? -16.047 -4.363 -9.344 1 94.38 188 LEU A CA 1
ATOM 1451 C C . LEU A 1 188 ? -15.789 -5.816 -9.742 1 94.38 188 LEU A C 1
ATOM 1453 O O . LEU A 1 188 ? -15.164 -6.082 -10.773 1 94.38 188 LEU A O 1
ATOM 1457 N N . ALA A 1 189 ? -16.25 -6.711 -8.883 1 92.81 189 ALA A N 1
ATOM 1458 C CA . ALA A 1 189 ? -16.094 -8.141 -9.141 1 92.81 189 ALA A CA 1
ATOM 1459 C C . ALA A 1 189 ? -16.75 -8.547 -10.453 1 92.81 189 ALA A C 1
ATOM 1461 O O . ALA A 1 189 ? -16.219 -9.359 -11.203 1 92.81 189 ALA A O 1
ATOM 1462 N N . LEU A 1 190 ? -17.891 -7.988 -10.734 1 92.62 190 LEU A N 1
ATOM 1463 C CA . LEU A 1 190 ? -18.609 -8.289 -11.969 1 92.62 190 LEU A CA 1
ATOM 1464 C C . LEU A 1 190 ? -17.797 -7.863 -13.188 1 92.62 190 LEU A C 1
ATOM 1466 O O . LEU A 1 190 ? -17.766 -8.57 -14.195 1 92.62 190 LEU A O 1
ATOM 1470 N N . VAL A 1 191 ? -17.156 -6.816 -13.094 1 90.69 191 VAL A N 1
ATOM 1471 C CA . VAL A 1 191 ? -16.344 -6.316 -14.195 1 90.69 191 VAL A CA 1
ATOM 1472 C C . VAL A 1 191 ? -15.141 -7.242 -14.406 1 90.69 191 VAL A C 1
ATOM 1474 O O . VAL A 1 191 ? -14.789 -7.555 -15.547 1 90.69 191 VAL A O 1
ATOM 1477 N N . ILE A 1 192 ? -14.578 -7.648 -13.359 1 87.81 192 ILE A N 1
ATOM 1478 C CA . ILE A 1 192 ? -13.406 -8.508 -13.43 1 87.81 192 ILE A CA 1
ATOM 1479 C C . ILE A 1 192 ? -13.797 -9.859 -14.031 1 87.81 192 ILE A C 1
ATOM 1481 O O . ILE A 1 192 ? -13.078 -10.406 -14.867 1 87.81 192 ILE A O 1
ATOM 1485 N N . VAL A 1 193 ? -14.898 -10.391 -13.578 1 88.12 193 VAL A N 1
ATOM 1486 C CA . VAL A 1 193 ? -15.383 -11.664 -14.086 1 88.12 193 VAL A CA 1
ATOM 1487 C C . VAL A 1 193 ? -15.664 -11.555 -15.586 1 88.12 193 VAL A C 1
ATOM 1489 O O . VAL A 1 193 ? -15.312 -12.445 -16.359 1 88.12 193 VAL A O 1
ATOM 1492 N N . ALA A 1 194 ? -16.281 -10.5 -15.953 1 88.06 194 ALA A N 1
ATOM 1493 C CA . ALA A 1 194 ? -16.562 -10.273 -17.359 1 88.06 194 ALA A CA 1
ATOM 1494 C C . ALA A 1 194 ? -15.289 -10.234 -18.188 1 88.06 194 ALA A C 1
ATOM 1496 O O . ALA A 1 194 ? -15.234 -10.789 -19.297 1 88.06 194 ALA A O 1
ATOM 1497 N N . ARG A 1 195 ? -14.305 -9.672 -17.703 1 84.69 195 ARG A N 1
ATOM 1498 C CA . ARG A 1 195 ? -13.023 -9.57 -18.406 1 84.69 195 ARG A CA 1
ATOM 1499 C C . ARG A 1 195 ? -12.375 -10.938 -18.547 1 84.69 195 ARG A C 1
ATOM 1501 O O . ARG A 1 195 ? -11.867 -11.273 -19.625 1 84.69 195 ARG A O 1
ATOM 1508 N N . VAL A 1 196 ? -12.406 -11.727 -17.5 1 83.25 196 VAL A N 1
ATOM 1509 C CA . VAL A 1 196 ? -11.789 -13.047 -17.516 1 83.25 196 VAL A CA 1
ATOM 1510 C C . VAL A 1 196 ? -12.539 -13.945 -18.5 1 83.25 196 VAL A C 1
ATOM 1512 O O . VAL A 1 196 ? -11.922 -14.68 -19.281 1 83.25 196 VAL A O 1
ATOM 1515 N N . MET A 1 197 ? -13.82 -13.82 -18.516 1 82.88 197 MET A N 1
ATOM 1516 C CA . MET A 1 197 ? -14.656 -14.648 -19.391 1 82.88 197 MET A CA 1
ATOM 1517 C C . MET A 1 197 ? -14.477 -14.242 -20.844 1 82.88 197 MET A C 1
ATOM 1519 O O . MET A 1 197 ? -14.5 -15.094 -21.734 1 82.88 197 MET A O 1
ATOM 1523 N N . PHE A 1 198 ? -14.242 -13 -21.062 1 80.88 198 PHE A N 1
ATOM 1524 C CA . PHE A 1 198 ? -14.125 -12.484 -22.422 1 80.88 198 PHE A CA 1
ATOM 1525 C C . PHE A 1 198 ? -12.773 -12.859 -23.031 1 80.88 198 PHE A C 1
ATOM 1527 O O . PHE A 1 198 ? -12.672 -13.047 -24.25 1 80.88 198 PHE A O 1
ATOM 1534 N N . PHE A 1 199 ? -11.75 -12.953 -22.234 1 72.62 199 PHE A N 1
ATOM 1535 C CA . PHE A 1 199 ? -10.414 -13.211 -22.766 1 72.62 199 PHE A CA 1
ATOM 1536 C C . PHE A 1 199 ? -10.086 -14.695 -22.703 1 72.62 199 PHE A C 1
ATOM 1538 O O . PHE A 1 199 ? -8.961 -15.109 -23 1 72.62 199 PHE A O 1
ATOM 1545 N N . SER A 1 200 ? -11.078 -15.461 -22.312 1 70.75 200 SER A N 1
ATOM 1546 C CA . SER A 1 200 ? -10.844 -16.891 -22.25 1 70.75 200 SER A CA 1
ATOM 1547 C C . SER A 1 200 ? -11.141 -17.562 -23.578 1 70.75 200 SER A C 1
ATOM 1549 O O . SER A 1 200 ? -12.102 -17.203 -24.266 1 70.75 200 SER A O 1
ATOM 1551 N N . GLY A 1 201 ? -10.125 -18.094 -24.172 1 64.12 201 GLY A N 1
ATOM 1552 C CA . GLY A 1 201 ? -10.289 -18.812 -25.422 1 64.12 201 GLY A CA 1
ATOM 1553 C C . GLY A 1 201 ? -11.062 -20.109 -25.281 1 64.12 201 GLY A C 1
ATOM 1554 O O . GLY A 1 201 ? -11.523 -20.438 -24.188 1 64.12 201 GLY A O 1
ATOM 1555 N N . HIS A 1 202 ? -11.43 -20.734 -26.422 1 64.06 202 HIS A N 1
ATOM 1556 C CA . HIS A 1 202 ? -12.242 -21.938 -26.453 1 64.06 202 HIS A CA 1
ATOM 1557 C C . HIS A 1 202 ? -11.367 -23.188 -26.594 1 64.06 202 HIS A C 1
ATOM 1559 O O . HIS A 1 202 ? -11.867 -24.25 -26.953 1 64.06 202 HIS A O 1
ATOM 1565 N N . GLN A 1 203 ? -10.203 -22.984 -26.188 1 63.22 203 GLN A N 1
ATOM 1566 C CA . GLN A 1 203 ? -9.336 -24.141 -26.391 1 63.22 203 GLN A CA 1
ATOM 1567 C C . GLN A 1 203 ? -9.648 -25.234 -25.359 1 63.22 203 GLN A C 1
ATOM 1569 O O . GLN A 1 203 ? -10.016 -24.938 -24.219 1 63.22 203 GLN A O 1
ATOM 1574 N N . VAL A 1 204 ? -9.648 -26.5 -25.891 1 58.5 204 VAL A N 1
ATOM 1575 C CA . VAL A 1 204 ? -9.938 -27.656 -25.062 1 58.5 204 VAL A CA 1
ATOM 1576 C C . VAL A 1 204 ? -8.68 -28.062 -24.297 1 58.5 204 VAL A C 1
ATOM 1578 O O . VAL A 1 204 ? -7.586 -28.094 -24.859 1 58.5 204 VAL A O 1
ATOM 1581 N N . LEU A 1 205 ? -8.906 -28.125 -23.031 1 67.81 205 LEU A N 1
ATOM 1582 C CA . LEU A 1 205 ? -7.828 -28.484 -22.125 1 67.81 205 LEU A CA 1
ATOM 1583 C C . LEU A 1 205 ? -7.891 -29.969 -21.766 1 67.81 205 LEU A C 1
ATOM 1585 O O . LEU A 1 205 ? -8.844 -30.656 -22.125 1 67.81 205 LEU A O 1
ATOM 1589 N N . PRO A 1 206 ? -6.793 -30.422 -21.125 1 64.06 206 PRO A N 1
ATOM 1590 C CA . PRO A 1 206 ? -6.84 -31.812 -20.656 1 64.06 206 PRO A CA 1
ATOM 1591 C C . PRO A 1 206 ? -8.016 -32.094 -19.734 1 64.06 206 PRO A C 1
ATOM 1593 O O . PRO A 1 206 ? -8.547 -31.156 -19.109 1 64.06 206 PRO A O 1
ATOM 1596 N N . ALA A 1 207 ? -8.5 -33.375 -19.625 1 65.25 207 ALA A N 1
ATOM 1597 C CA . ALA A 1 207 ? -9.562 -33.906 -18.766 1 65.25 207 ALA A CA 1
ATOM 1598 C C . ALA A 1 207 ? -10.938 -33.469 -19.25 1 65.25 207 ALA A C 1
ATOM 1600 O O . ALA A 1 207 ? -11.891 -33.406 -18.484 1 65.25 207 ALA A O 1
ATOM 1601 N N . GLY A 1 208 ? -10.875 -32.938 -20.453 1 69.94 208 GLY A N 1
ATOM 1602 C CA . GLY A 1 208 ? -12.148 -32.594 -21.047 1 69.94 208 GLY A CA 1
ATOM 1603 C C . GLY A 1 208 ? -12.641 -31.203 -20.625 1 69.94 208 GLY A C 1
ATOM 1604 O O . GLY A 1 208 ? -13.781 -30.828 -20.906 1 69.94 208 GLY A O 1
ATOM 1605 N N . LEU A 1 209 ? -11.859 -30.641 -19.891 1 76.88 209 LEU A N 1
ATOM 1606 C CA . LEU A 1 209 ? -12.227 -29.297 -19.484 1 76.88 209 LEU A CA 1
ATOM 1607 C C . LEU A 1 209 ? -11.984 -28.297 -20.609 1 76.88 209 LEU A C 1
ATOM 1609 O O . LEU A 1 209 ? -11.117 -28.516 -21.453 1 76.88 209 LEU A O 1
ATOM 1613 N N . THR A 1 210 ? -12.93 -27.297 -20.594 1 80.25 210 THR A N 1
ATOM 1614 C CA . THR A 1 210 ? -12.727 -26.234 -21.578 1 80.25 210 THR A CA 1
ATOM 1615 C C . THR A 1 210 ? -12.109 -25.016 -20.922 1 80.25 210 THR A C 1
ATOM 1617 O O . THR A 1 210 ? -12.133 -24.875 -19.703 1 80.25 210 THR A O 1
ATOM 1620 N N . LEU A 1 211 ? -11.586 -24.281 -21.719 1 83.56 211 LEU A N 1
ATOM 1621 C CA . LEU A 1 211 ? -11.023 -23.016 -21.234 1 83.56 211 LEU A CA 1
ATOM 1622 C C . LEU A 1 211 ? -12.102 -22.156 -20.594 1 83.56 211 LEU A C 1
ATOM 1624 O O . LEU A 1 211 ? -11.836 -21.406 -19.656 1 83.56 211 LEU A O 1
ATOM 1628 N N . PHE A 1 212 ? -13.305 -22.359 -21.062 1 84.5 212 PHE A N 1
ATOM 1629 C CA . PHE A 1 212 ? -14.43 -21.594 -20.531 1 84.5 212 PHE A CA 1
ATOM 1630 C C . PHE A 1 212 ? -14.758 -22.031 -19.109 1 84.5 212 PHE A C 1
ATOM 1632 O O . PHE A 1 212 ? -15.102 -21.203 -18.266 1 84.5 212 PHE A O 1
ATOM 1639 N N . ASP A 1 213 ? -14.672 -23.281 -18.844 1 87.38 213 ASP A N 1
ATOM 1640 C CA . ASP A 1 213 ? -14.898 -23.797 -17.5 1 87.38 213 ASP A CA 1
ATOM 1641 C C . ASP A 1 213 ? -13.859 -23.234 -16.531 1 87.38 213 ASP A C 1
ATOM 1643 O O . ASP A 1 213 ? -14.203 -22.828 -15.414 1 87.38 213 ASP A O 1
ATOM 1647 N N . VAL A 1 214 ? -12.672 -23.281 -17 1 89.31 214 VAL A N 1
ATOM 1648 C CA . VAL A 1 214 ? -11.57 -22.797 -16.172 1 89.31 214 VAL A CA 1
ATOM 1649 C C . VAL A 1 214 ? -11.719 -21.297 -15.922 1 89.31 214 VAL A C 1
ATOM 1651 O O . VAL A 1 214 ? -11.578 -20.828 -14.789 1 89.31 214 VAL A O 1
ATOM 1654 N N . ALA A 1 215 ? -12.117 -20.594 -16.953 1 89.69 215 ALA A N 1
ATOM 1655 C CA . ALA A 1 215 ? -12.312 -19.156 -16.828 1 89.69 215 ALA A CA 1
ATOM 1656 C C . ALA A 1 215 ? -13.453 -18.828 -15.875 1 89.69 215 ALA A C 1
ATOM 1658 O O . ALA A 1 215 ? -13.383 -17.875 -15.109 1 89.69 215 ALA A O 1
ATOM 1659 N N . GLY A 1 216 ? -14.5 -19.609 -15.969 1 91.75 216 GLY A N 1
ATOM 1660 C CA . GLY A 1 216 ? -15.609 -19.422 -15.047 1 91.75 216 GLY A CA 1
ATOM 1661 C C . GLY A 1 216 ? -15.219 -19.609 -13.594 1 91.75 216 GLY A C 1
ATOM 1662 O O . GLY A 1 216 ? -15.609 -18.828 -12.734 1 91.75 216 GLY A O 1
ATOM 1663 N N . ALA A 1 217 ? -14.484 -20.641 -13.336 1 94.12 217 ALA A N 1
ATOM 1664 C CA . ALA A 1 217 ? -14.039 -20.922 -11.977 1 94.12 217 ALA A CA 1
ATOM 1665 C C . ALA A 1 217 ? -13.125 -19.812 -11.461 1 94.12 217 ALA A C 1
ATOM 1667 O O . ALA A 1 217 ? -13.258 -19.375 -10.312 1 94.12 217 ALA A O 1
ATOM 1668 N N . ILE A 1 218 ? -12.25 -19.375 -12.312 1 93.44 218 ILE A N 1
ATOM 1669 C CA . ILE A 1 218 ? -11.32 -18.312 -11.953 1 93.44 218 ILE A CA 1
ATOM 1670 C C . ILE A 1 218 ? -12.086 -17.016 -11.695 1 93.44 218 ILE A C 1
ATOM 1672 O O . ILE A 1 218 ? -11.805 -16.312 -10.734 1 93.44 218 ILE A O 1
ATOM 1676 N N . GLY A 1 219 ? -13.008 -16.75 -12.57 1 93.88 219 GLY A N 1
ATOM 1677 C CA . GLY A 1 219 ? -13.828 -15.555 -12.398 1 93.88 219 GLY A CA 1
ATOM 1678 C C . GLY A 1 219 ? -14.562 -15.523 -11.078 1 93.88 219 GLY A C 1
ATOM 1679 O O . GLY A 1 219 ? -14.594 -14.5 -10.398 1 93.88 219 GLY A O 1
ATOM 1680 N N . VAL A 1 220 ? -15.172 -16.625 -10.703 1 95.56 220 VAL A N 1
ATOM 1681 C CA . VAL A 1 220 ? -15.906 -16.719 -9.445 1 95.56 220 VAL A CA 1
ATOM 1682 C C . VAL A 1 220 ? -14.938 -16.547 -8.273 1 95.56 220 VAL A C 1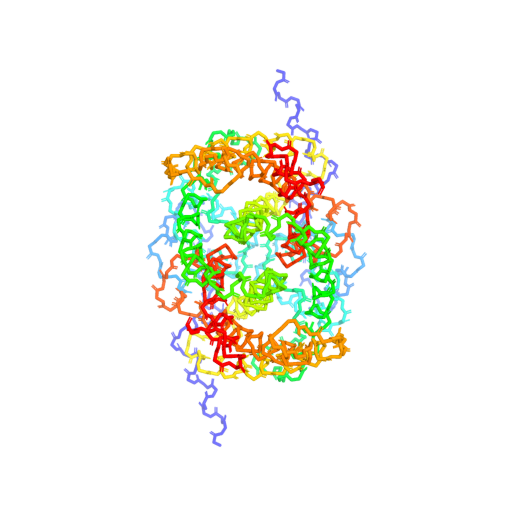
ATOM 1684 O O . VAL A 1 220 ? -15.25 -15.852 -7.305 1 95.56 220 VAL A O 1
ATOM 1687 N N . ALA A 1 221 ? -13.797 -17.203 -8.344 1 96.94 221 ALA A N 1
ATOM 1688 C CA . ALA A 1 221 ? -12.797 -17.078 -7.289 1 96.94 221 ALA A CA 1
ATOM 1689 C C . ALA A 1 221 ? -12.367 -15.617 -7.117 1 96.94 221 ALA A C 1
ATOM 1691 O O . ALA A 1 221 ? -12.25 -15.125 -5.996 1 96.94 221 ALA A O 1
ATOM 1692 N N . LEU A 1 222 ? -12.18 -14.977 -8.25 1 95.19 222 LEU A N 1
ATOM 1693 C CA . LEU A 1 222 ? -11.781 -13.57 -8.234 1 95.19 222 LEU A CA 1
ATOM 1694 C C . LEU A 1 222 ? -12.875 -12.711 -7.617 1 95.19 222 LEU A C 1
ATOM 1696 O O . LEU A 1 222 ? -12.586 -11.797 -6.84 1 95.19 222 LEU A O 1
ATOM 1700 N N . ALA A 1 223 ? -14.047 -13.008 -7.949 1 96.25 223 ALA A N 1
ATOM 1701 C CA . ALA A 1 223 ? -15.18 -12.242 -7.426 1 96.25 223 ALA A CA 1
ATOM 1702 C C . ALA A 1 223 ? -15.273 -12.375 -5.91 1 96.25 223 ALA A C 1
ATOM 1704 O O . ALA A 1 223 ? -15.461 -11.375 -5.207 1 96.25 223 ALA A O 1
ATOM 1705 N N . ILE A 1 224 ? -15.18 -13.555 -5.445 1 97.56 224 ILE A N 1
ATOM 1706 C CA . ILE A 1 224 ? -15.242 -13.797 -4.008 1 97.56 224 ILE A CA 1
ATOM 1707 C C . ILE A 1 224 ? -14.078 -13.102 -3.314 1 97.56 224 ILE A C 1
ATOM 1709 O O . ILE A 1 224 ? -14.266 -12.422 -2.299 1 97.56 224 ILE A O 1
ATOM 1713 N N . GLN A 1 225 ? -12.875 -13.266 -3.852 1 97.06 225 GLN A N 1
ATOM 1714 C CA . GLN A 1 225 ? -11.68 -12.664 -3.279 1 97.06 225 GLN A CA 1
ATOM 1715 C C . GLN A 1 225 ? -11.789 -11.148 -3.217 1 97.06 225 GLN A C 1
ATOM 1717 O O . GLN A 1 225 ? -11.492 -10.539 -2.189 1 97.06 225 GLN A O 1
ATOM 1722 N N . VAL A 1 226 ? -12.18 -10.492 -4.281 1 96 226 VAL A N 1
ATOM 1723 C CA . VAL A 1 226 ? -12.289 -9.039 -4.363 1 96 226 VAL A CA 1
ATOM 1724 C C . VAL A 1 226 ? -13.359 -8.547 -3.385 1 96 226 VAL A C 1
ATOM 1726 O O . VAL A 1 226 ? -13.156 -7.547 -2.695 1 96 226 VAL A O 1
ATOM 1729 N N . THR A 1 227 ? -14.445 -9.25 -3.338 1 96.88 227 THR A N 1
ATOM 1730 C CA . THR A 1 227 ? -15.523 -8.859 -2.439 1 96.88 227 THR A CA 1
ATOM 1731 C C . THR A 1 227 ? -15.078 -8.945 -0.985 1 96.88 227 THR A C 1
ATOM 1733 O O . THR A 1 227 ? -15.289 -8.008 -0.211 1 96.88 227 THR A O 1
ATOM 1736 N N . LEU A 1 228 ? -14.461 -9.984 -0.664 1 96.25 228 LEU A N 1
ATOM 1737 C CA . LEU A 1 228 ? -14.008 -10.18 0.708 1 96.25 228 LEU A CA 1
ATOM 1738 C C . LEU A 1 228 ? -12.914 -9.18 1.06 1 96.25 228 LEU A C 1
ATOM 1740 O O . LEU A 1 228 ? -12.961 -8.539 2.115 1 96.25 228 LEU A O 1
ATOM 1744 N N . SER A 1 229 ? -11.906 -9.094 0.231 1 95.62 229 SER A N 1
ATOM 1745 C CA . SER A 1 229 ? -10.758 -8.234 0.499 1 95.62 229 SER A CA 1
ATOM 1746 C C . SER A 1 229 ? -11.172 -6.77 0.598 1 95.62 229 SER A C 1
ATOM 1748 O O . SER A 1 229 ? -10.672 -6.031 1.45 1 95.62 229 SER A O 1
ATOM 1750 N N . THR A 1 230 ? -12.016 -6.297 -0.287 1 95.12 230 THR A N 1
ATOM 1751 C CA . THR A 1 230 ? -12.484 -4.918 -0.276 1 95.12 230 THR A CA 1
ATOM 1752 C C . THR A 1 230 ? -13.297 -4.633 0.984 1 95.12 230 THR A C 1
ATOM 1754 O O . THR A 1 230 ? -13.148 -3.572 1.596 1 95.12 230 THR A O 1
ATOM 1757 N N . SER A 1 231 ? -14.141 -5.547 1.353 1 95.31 231 SER A N 1
ATOM 1758 C CA . SER A 1 231 ? -14.953 -5.383 2.551 1 95.31 231 SER A CA 1
ATOM 1759 C C . SER A 1 231 ? -14.086 -5.34 3.807 1 95.31 231 SER A C 1
ATOM 1761 O O . SER A 1 231 ? -14.266 -4.469 4.66 1 95.31 231 SER A O 1
ATOM 1763 N N . VAL A 1 232 ? -13.156 -6.215 3.877 1 92.81 232 VAL A N 1
ATOM 1764 C CA . VAL A 1 232 ? -12.242 -6.258 5.016 1 92.81 232 VAL A CA 1
ATOM 1765 C C . VAL A 1 232 ? -11.352 -5.02 5.016 1 92.81 232 VAL A C 1
ATOM 1767 O O . VAL A 1 232 ? -11.125 -4.41 6.062 1 92.81 232 VAL A O 1
ATOM 1770 N N . GLY A 1 233 ? -10.844 -4.691 3.869 1 93.44 233 GLY A N 1
ATOM 1771 C CA . GLY A 1 233 ? -10.039 -3.486 3.744 1 93.44 233 GLY A CA 1
ATOM 1772 C C . GLY A 1 233 ? -10.766 -2.232 4.191 1 93.44 233 GLY A C 1
ATOM 1773 O O . GLY A 1 233 ? -10.156 -1.326 4.766 1 93.44 233 GLY A O 1
ATOM 1774 N N . GLY A 1 234 ? -12.016 -2.152 3.977 1 93.5 234 GLY A N 1
ATOM 1775 C CA . GLY A 1 234 ? -12.828 -1.006 4.363 1 93.5 234 GLY A CA 1
ATOM 1776 C C . GLY A 1 234 ? -13.078 -0.934 5.855 1 93.5 234 GLY A C 1
ATOM 1777 O O . GLY A 1 234 ? -13.109 0.155 6.434 1 93.5 234 GLY A O 1
ATOM 1778 N N . VAL A 1 235 ? -13.195 -2.041 6.457 1 93.75 235 VAL A N 1
ATOM 1779 C CA . VAL A 1 235 ? -13.633 -2.037 7.848 1 93.75 235 VAL A CA 1
ATOM 1780 C C . VAL A 1 235 ? -12.422 -2.084 8.773 1 93.75 235 VAL A C 1
ATOM 1782 O O . VAL A 1 235 ? -12.477 -1.601 9.906 1 93.75 235 VAL A O 1
ATOM 1785 N N . LEU A 1 236 ? -11.352 -2.588 8.328 1 92.5 236 LEU A N 1
ATOM 1786 C CA . LEU A 1 236 ? -10.172 -2.816 9.156 1 92.5 236 LEU A CA 1
ATOM 1787 C C . LEU A 1 236 ? -9.688 -1.512 9.781 1 92.5 236 LEU A C 1
ATOM 1789 O O . LEU A 1 236 ? -9.359 -1.469 10.969 1 92.5 236 LEU A O 1
ATOM 1793 N N . PRO A 1 237 ? -9.617 -0.402 9.062 1 93.31 237 PRO A N 1
ATOM 1794 C CA . PRO A 1 237 ? -9.195 0.859 9.672 1 93.31 237 PRO A CA 1
ATOM 1795 C C . PRO A 1 237 ? -10.109 1.302 10.812 1 93.31 237 PRO A C 1
ATOM 1797 O O . PRO A 1 237 ? -9.648 1.896 11.789 1 93.31 237 PRO A O 1
ATOM 1800 N N . ILE A 1 238 ? -11.375 1.046 10.727 1 94 238 ILE A N 1
ATOM 1801 C CA . ILE A 1 238 ? -12.344 1.429 11.742 1 94 238 ILE A CA 1
ATOM 1802 C C . ILE A 1 238 ? -12.109 0.608 13.016 1 94 238 ILE A C 1
ATOM 1804 O O . ILE A 1 238 ? -12.117 1.15 14.117 1 94 238 ILE A O 1
ATOM 1808 N N . ILE A 1 239 ? -11.93 -0.681 12.805 1 91.56 239 ILE A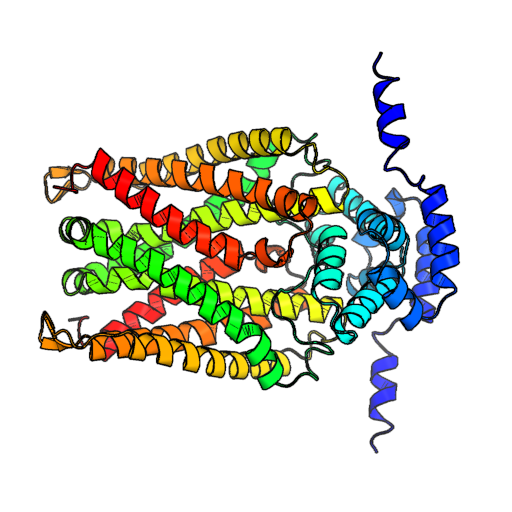 N 1
ATOM 1809 C CA . ILE A 1 239 ? -11.648 -1.566 13.93 1 91.56 239 ILE A CA 1
ATOM 1810 C C . ILE A 1 239 ? -10.367 -1.129 14.625 1 91.56 239 ILE A C 1
ATOM 1812 O O . ILE A 1 239 ? -10.305 -1.076 15.859 1 91.56 239 ILE A O 1
ATOM 1816 N N . ALA A 1 240 ? -9.367 -0.821 13.891 1 89.69 240 ALA A N 1
ATOM 1817 C CA . ALA A 1 240 ? -8.094 -0.388 14.453 1 89.69 240 ALA A CA 1
ATOM 1818 C C . ALA A 1 240 ? -8.258 0.889 15.273 1 89.69 240 ALA A C 1
ATOM 1820 O O . ALA A 1 240 ? -7.695 1.013 16.359 1 89.69 240 ALA A O 1
ATOM 1821 N N . ARG A 1 241 ? -8.961 1.831 14.742 1 89.56 241 ARG A N 1
ATOM 1822 C CA . ARG A 1 241 ? -9.203 3.092 15.438 1 89.56 241 ARG A CA 1
ATOM 1823 C C . ARG A 1 241 ? -10.039 2.873 16.688 1 89.56 241 ARG A C 1
ATOM 1825 O O . ARG A 1 241 ? -9.742 3.426 17.75 1 89.56 241 ARG A O 1
ATOM 1832 N N . ALA A 1 242 ? -11.062 2.09 16.609 1 90.81 242 ALA A N 1
ATOM 1833 C CA . ALA A 1 242 ? -11.984 1.848 17.703 1 90.81 242 ALA A CA 1
ATOM 1834 C C . ALA A 1 242 ? -11.281 1.151 18.875 1 90.81 242 ALA A C 1
ATOM 1836 O O . ALA A 1 242 ? -11.578 1.422 20.031 1 90.81 242 ALA A O 1
ATOM 1837 N N . CYS A 1 243 ? -10.359 0.33 18.547 1 90.5 243 CYS A N 1
ATOM 1838 C CA . CYS A 1 243 ? -9.695 -0.46 19.578 1 90.5 243 CYS A CA 1
ATOM 1839 C C . CYS A 1 243 ? -8.328 0.124 19.906 1 90.5 243 CYS A C 1
ATOM 1841 O O . CYS A 1 243 ? -7.543 -0.491 20.641 1 90.5 243 CYS A O 1
ATOM 1843 N N . ASN A 1 244 ? -8.023 1.27 19.359 1 86.5 244 ASN A N 1
ATOM 1844 C CA . ASN A 1 244 ? -6.742 1.941 19.547 1 86.5 244 ASN A CA 1
ATOM 1845 C C . ASN A 1 244 ? -5.57 1.011 19.25 1 86.5 244 ASN A C 1
ATOM 1847 O O . ASN A 1 244 ? -4.613 0.939 20.031 1 86.5 244 ASN A O 1
ATOM 1851 N N . LEU A 1 245 ? -5.793 0.271 18.203 1 85.81 245 LEU A N 1
ATOM 1852 C CA . LEU A 1 245 ? -4.723 -0.633 17.797 1 85.81 245 LEU A CA 1
ATOM 1853 C C . LEU A 1 245 ? -3.617 0.126 17.078 1 85.81 245 LEU A C 1
ATOM 1855 O O . LEU A 1 245 ? -3.801 1.284 16.688 1 85.81 245 LEU A O 1
ATOM 1859 N N . ASP A 1 246 ? -2.453 -0.541 16.984 1 85.69 246 ASP A N 1
ATOM 1860 C CA . ASP A 1 246 ? -1.38 -0.008 16.156 1 85.69 246 ASP A CA 1
ATOM 1861 C C . ASP A 1 246 ? -1.809 0.069 14.688 1 85.69 246 ASP A C 1
ATOM 1863 O O . ASP A 1 246 ? -2.152 -0.948 14.086 1 85.69 246 ASP A O 1
ATOM 1867 N N . PRO A 1 247 ? -1.79 1.269 14.164 1 85.12 247 PRO A N 1
ATOM 1868 C CA . PRO A 1 247 ? -2.191 1.426 12.766 1 85.12 247 PRO A CA 1
ATOM 1869 C C . PRO A 1 247 ? -1.315 0.623 11.805 1 85.12 247 PRO A C 1
ATOM 1871 O O . PRO A 1 247 ? -1.657 0.474 10.625 1 85.12 247 PRO A O 1
ATOM 1874 N N . ALA A 1 248 ? -0.262 0.1 12.297 1 73.94 248 ALA A N 1
ATOM 1875 C CA . ALA A 1 248 ? 0.589 -0.759 11.477 1 73.94 248 ALA A CA 1
ATOM 1876 C C . ALA A 1 248 ? -0.195 -1.948 10.93 1 73.94 248 ALA A C 1
ATOM 1878 O O . ALA A 1 248 ? 0.175 -2.527 9.906 1 73.94 248 ALA A O 1
ATOM 1879 N N . VAL A 1 249 ? -1.247 -2.328 11.586 1 68.19 249 VAL A N 1
ATOM 1880 C CA . VAL A 1 249 ? -2.098 -3.43 11.148 1 68.19 249 VAL A CA 1
ATOM 1881 C C . VAL A 1 249 ? -2.799 -3.059 9.844 1 68.19 249 VAL A C 1
ATOM 1883 O O . VAL A 1 249 ? -3.299 -3.93 9.125 1 68.19 249 VAL A O 1
ATOM 1886 N N . LEU A 1 250 ? -2.766 -1.727 9.57 1 69.81 250 LEU A N 1
ATOM 1887 C CA . LEU A 1 250 ? -3.504 -1.195 8.43 1 69.81 250 LEU A CA 1
ATOM 1888 C C . LEU A 1 250 ? -2.582 -1.009 7.223 1 69.81 250 LEU A C 1
ATOM 1890 O O . LEU A 1 250 ? -3.039 -0.646 6.137 1 69.81 250 LEU A O 1
ATOM 1894 N N . VAL A 1 251 ? -1.378 -1.373 7.547 1 68.12 251 VAL A N 1
ATOM 1895 C CA . VAL A 1 251 ? -0.439 -1.063 6.473 1 68.12 251 VAL A CA 1
ATOM 1896 C C . VAL A 1 251 ? -0.593 -2.078 5.344 1 68.12 251 VAL A C 1
ATOM 1898 O O . VAL A 1 251 ? -0.981 -3.225 5.578 1 68.12 251 VAL A O 1
ATOM 1901 N N . SER A 1 252 ? -0.262 -1.58 4.277 1 73.5 252 SER A N 1
ATOM 1902 C CA . SER A 1 252 ? -0.415 -2.316 3.029 1 73.5 252 SER A CA 1
ATOM 1903 C C . SER A 1 252 ? 0.247 -3.688 3.111 1 73.5 252 SER A C 1
ATOM 1905 O O . SER A 1 252 ? -0.338 -4.691 2.697 1 73.5 252 SER A O 1
ATOM 1907 N N . PRO A 1 253 ? 1.305 -3.889 3.896 1 79.81 253 PRO A N 1
ATOM 1908 C CA . PRO A 1 253 ? 1.948 -5.203 3.914 1 79.81 253 PRO A CA 1
ATOM 1909 C C . PRO A 1 253 ? 1.14 -6.246 4.688 1 79.81 253 PRO A C 1
ATOM 1911 O O . PRO A 1 253 ? 1.061 -7.402 4.27 1 79.81 253 PRO A O 1
ATOM 1914 N N . VAL A 1 254 ? 0.538 -5.797 5.758 1 84.69 254 VAL A N 1
ATOM 1915 C CA . VAL A 1 254 ? -0.237 -6.734 6.562 1 84.69 254 VAL A CA 1
ATOM 1916 C C . VAL A 1 254 ? -1.505 -7.137 5.812 1 84.69 254 VAL A C 1
ATOM 1918 O O . VAL A 1 254 ? -1.835 -8.32 5.73 1 84.69 254 VAL A O 1
ATOM 1921 N N . LEU A 1 255 ? -2.141 -6.195 5.305 1 86.12 255 LEU A N 1
ATOM 1922 C CA . LEU A 1 255 ? -3.336 -6.48 4.516 1 86.12 255 LEU A CA 1
ATOM 1923 C C . LEU A 1 255 ? -3 -7.355 3.312 1 86.12 255 LEU A C 1
ATOM 1925 O O . LEU A 1 255 ? -3.742 -8.281 2.988 1 86.12 255 LEU A O 1
ATOM 1929 N N . ALA A 1 256 ? -1.92 -7.031 2.658 1 86.25 256 ALA A N 1
ATOM 1930 C CA . ALA A 1 256 ? -1.49 -7.805 1.497 1 86.25 256 ALA A CA 1
ATOM 1931 C C . ALA A 1 256 ? -1.236 -9.266 1.874 1 86.25 256 ALA A C 1
ATOM 1933 O O . ALA A 1 256 ? -1.61 -10.172 1.134 1 86.25 256 ALA A O 1
ATOM 1934 N N . SER A 1 257 ? -0.593 -9.484 2.994 1 88.12 257 SER A N 1
ATOM 1935 C CA . SER A 1 257 ? -0.294 -10.844 3.43 1 88.12 257 SER A CA 1
ATOM 1936 C C . SER A 1 257 ? -1.568 -11.609 3.777 1 88.12 257 SER A C 1
ATOM 1938 O O . SER A 1 257 ? -1.691 -12.789 3.469 1 88.12 257 SER A O 1
ATOM 1940 N N . MET A 1 258 ? -2.463 -10.961 4.414 1 90.19 258 MET A N 1
ATOM 1941 C CA . MET A 1 258 ? -3.738 -11.594 4.742 1 90.19 258 MET A CA 1
ATOM 1942 C C . MET A 1 258 ? -4.504 -11.961 3.475 1 90.19 258 MET A C 1
ATOM 1944 O O . MET A 1 258 ? -5.102 -13.039 3.398 1 90.19 258 MET A O 1
ATOM 1948 N N . VAL A 1 259 ? -4.461 -11.109 2.596 1 90.5 259 VAL A N 1
ATOM 1949 C CA . VAL A 1 259 ? -5.172 -11.297 1.336 1 90.5 259 VAL A CA 1
ATOM 1950 C C . VAL A 1 259 ? -4.508 -12.406 0.524 1 90.5 259 VAL A C 1
ATOM 1952 O O . VAL A 1 259 ? -5.184 -13.156 -0.178 1 90.5 259 VAL A O 1
ATOM 1955 N N . ASP A 1 260 ? -3.211 -12.531 0.625 1 91.88 260 ASP A N 1
ATOM 1956 C CA . ASP A 1 260 ? -2.504 -13.625 -0.034 1 91.88 260 ASP A CA 1
ATOM 1957 C C . ASP A 1 260 ? -2.996 -14.984 0.471 1 91.88 260 ASP A C 1
ATOM 1959 O O . ASP A 1 260 ? -3.254 -15.891 -0.322 1 91.88 260 ASP A O 1
ATOM 1963 N N . ILE A 1 261 ? -3.092 -15.07 1.725 1 93.44 261 ILE A N 1
ATOM 1964 C CA . ILE A 1 261 ? -3.51 -16.328 2.348 1 93.44 261 ILE A CA 1
ATOM 1965 C C . ILE A 1 261 ? -4.957 -16.625 1.969 1 93.44 261 ILE A C 1
ATOM 1967 O O . ILE A 1 261 ? -5.258 -17.719 1.468 1 93.44 261 ILE A O 1
ATOM 1971 N N . SER A 1 262 ? -5.84 -15.719 2.191 1 95.44 262 SER A N 1
ATOM 1972 C CA . SER A 1 262 ? -7.246 -15.938 1.872 1 95.44 262 SER A CA 1
ATOM 1973 C C . SER A 1 262 ? -7.445 -16.156 0.377 1 95.44 262 SER A C 1
ATOM 1975 O O . SER A 1 262 ? -8.289 -16.969 -0.029 1 95.44 262 SER A O 1
ATOM 1977 N N . GLY A 1 263 ? -6.672 -15.453 -0.4 1 95.69 263 GLY A N 1
ATOM 1978 C CA . GLY A 1 263 ? -6.758 -15.609 -1.843 1 95.69 263 GLY A CA 1
ATOM 1979 C C . GLY A 1 263 ? -6.484 -17.031 -2.311 1 95.69 263 GLY A C 1
ATOM 1980 O O . GLY A 1 263 ? -7.215 -17.562 -3.15 1 95.69 263 GLY A O 1
ATOM 1981 N N . MET A 1 264 ? -5.492 -17.656 -1.733 1 95.19 264 MET A N 1
ATOM 1982 C CA . MET A 1 264 ? -5.152 -19.016 -2.125 1 95.19 264 MET A CA 1
ATOM 1983 C C . MET A 1 264 ? -6.227 -20 -1.66 1 95.19 264 MET A C 1
ATOM 1985 O O . MET A 1 264 ? -6.574 -20.938 -2.383 1 95.19 264 MET A O 1
ATOM 1989 N N . ILE A 1 265 ? -6.734 -19.766 -0.481 1 96.56 265 ILE A N 1
ATOM 1990 C CA . ILE A 1 265 ? -7.805 -20.609 0.023 1 96.56 265 ILE A CA 1
ATOM 1991 C C . ILE A 1 265 ? -9.023 -20.516 -0.889 1 96.56 265 ILE A C 1
ATOM 1993 O O . ILE A 1 265 ? -9.578 -21.516 -1.319 1 96.56 265 ILE A O 1
ATOM 1997 N N . ILE A 1 266 ? -9.414 -19.359 -1.202 1 97.44 266 ILE A N 1
ATOM 1998 C CA . ILE A 1 266 ? -10.586 -19.109 -2.031 1 97.44 266 ILE A CA 1
ATOM 1999 C C . ILE A 1 266 ? -10.367 -19.688 -3.428 1 97.44 266 ILE A C 1
ATOM 2001 O O . ILE A 1 266 ? -11.242 -20.359 -3.979 1 97.44 266 ILE A O 1
ATOM 2005 N N . TYR A 1 267 ? -9.234 -19.453 -3.984 1 96.69 267 TYR A N 1
ATOM 2006 C CA . TYR A 1 267 ? -8.906 -19.859 -5.348 1 96.69 267 TYR A CA 1
ATOM 2007 C C . TYR A 1 267 ? -9.008 -21.359 -5.504 1 96.69 267 TYR A C 1
ATOM 2009 O O . TYR A 1 267 ? -9.781 -21.859 -6.328 1 96.69 267 TYR A O 1
ATOM 2017 N N . PHE A 1 268 ? -8.344 -22.094 -4.641 1 96.31 268 PHE A N 1
ATOM 2018 C CA . PHE A 1 268 ? -8.258 -23.547 -4.816 1 96.31 268 PHE A CA 1
ATOM 2019 C C . PHE A 1 268 ? -9.547 -24.219 -4.387 1 96.31 268 PHE A C 1
ATOM 2021 O O . PHE A 1 268 ? -9.969 -25.219 -4.992 1 96.31 268 PHE A O 1
ATOM 2028 N N . THR A 1 269 ? -10.156 -23.688 -3.338 1 96.38 269 THR A N 1
ATOM 2029 C CA . THR A 1 269 ? -11.445 -24.266 -2.941 1 96.38 269 THR A CA 1
ATOM 2030 C C . THR A 1 269 ? -12.477 -24.078 -4.047 1 96.38 269 THR A C 1
ATOM 2032 O O . THR A 1 269 ? -13.227 -25.016 -4.363 1 96.38 269 THR A O 1
ATOM 2035 N N . THR A 1 270 ? -12.508 -22.938 -4.676 1 96.81 270 THR A N 1
ATOM 2036 C CA . THR A 1 270 ? -13.477 -22.641 -5.727 1 96.81 270 THR A CA 1
ATOM 2037 C C . THR A 1 270 ? -13.188 -23.453 -6.98 1 96.81 270 THR A C 1
ATOM 2039 O O . THR A 1 270 ? -14.086 -24.078 -7.547 1 96.81 270 THR A O 1
ATOM 2042 N N . VAL A 1 271 ? -11.961 -23.438 -7.402 1 94.69 271 VAL A N 1
ATOM 2043 C CA . VAL A 1 271 ? -11.562 -24.141 -8.617 1 94.69 271 VAL A CA 1
ATOM 2044 C C . VAL A 1 271 ? -11.805 -25.641 -8.453 1 94.69 271 VAL A C 1
ATOM 2046 O O . VAL A 1 271 ? -12.336 -26.297 -9.352 1 94.69 271 VAL A O 1
ATOM 2049 N N . ASN A 1 272 ? -11.406 -26.172 -7.324 1 94.5 272 ASN A N 1
ATOM 2050 C CA . ASN A 1 272 ? -11.609 -27.594 -7.082 1 94.5 272 ASN A CA 1
ATOM 2051 C C . ASN A 1 272 ? -13.094 -27.953 -7.082 1 94.5 272 ASN A C 1
ATOM 2053 O O . ASN A 1 272 ? -13.492 -28.984 -7.637 1 94.5 272 ASN A O 1
ATOM 2057 N N . LYS A 1 273 ? -13.891 -27.219 -6.461 1 94.44 273 LYS A N 1
ATOM 2058 C CA . LYS A 1 273 ? -15.32 -27.484 -6.379 1 94.44 273 LYS A CA 1
ATOM 2059 C C . LYS A 1 273 ? -15.977 -27.359 -7.754 1 94.44 273 LYS A C 1
ATOM 2061 O O . LYS A 1 273 ? -16.828 -28.188 -8.117 1 94.44 273 LYS A O 1
ATOM 2066 N N . MET A 1 274 ? -15.586 -26.453 -8.547 1 94.5 274 MET A N 1
ATOM 2067 C CA . MET A 1 274 ? -16.266 -26.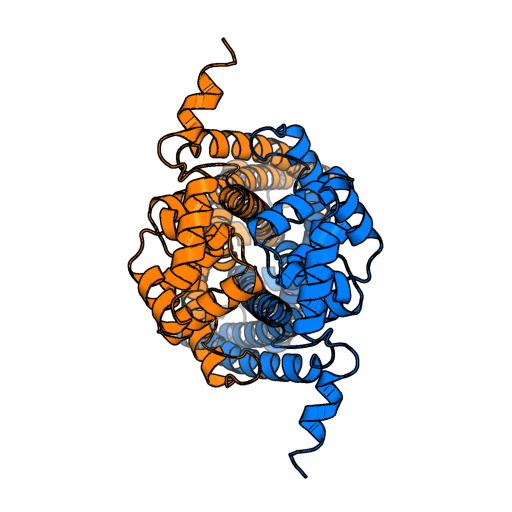172 -9.805 1 94.5 274 MET A CA 1
ATOM 2068 C C . MET A 1 274 ? -15.734 -27.062 -10.922 1 94.5 274 MET A C 1
ATOM 2070 O O . MET A 1 274 ? -16.469 -27.422 -11.844 1 94.5 274 MET A O 1
ATOM 2074 N N . LEU A 1 275 ? -14.453 -27.406 -10.828 1 92.19 275 LEU A N 1
ATOM 2075 C CA . LEU A 1 275 ? -13.859 -28.156 -11.93 1 92.19 275 LEU A CA 1
ATOM 2076 C C . LEU A 1 275 ? -13.711 -29.641 -11.562 1 92.19 275 LEU A C 1
ATOM 2078 O O . LEU A 1 275 ? -13.383 -30.469 -12.414 1 92.19 275 LEU A O 1
ATOM 2082 N N . GLY A 1 276 ? -13.891 -29.984 -10.367 1 88.56 276 GLY A N 1
ATOM 2083 C CA . GLY A 1 276 ? -13.828 -31.375 -9.938 1 88.56 276 GLY A CA 1
ATOM 2084 C C . GLY A 1 276 ? -12.422 -31.922 -9.914 1 88.56 276 GLY A C 1
ATOM 2085 O O . GLY A 1 276 ? -12.195 -33.094 -10.273 1 88.56 276 GLY A O 1
ATOM 2086 N N . LEU A 1 277 ? -11.406 -31.094 -9.672 1 78.94 277 LEU A N 1
ATOM 2087 C CA . LEU A 1 277 ? -10.008 -31.516 -9.711 1 78.94 277 LEU A CA 1
ATOM 2088 C C . LEU A 1 277 ? -9.57 -32.062 -8.367 1 78.94 277 LEU A C 1
ATOM 2090 O O . LEU A 1 277 ? -8.531 -32.719 -8.266 1 78.94 277 LEU A O 1
ATOM 2094 N N . GLY A 1 278 ? -10.156 -31.781 -7.129 1 70.56 278 GLY A N 1
ATOM 2095 C CA . GLY A 1 278 ? -9.773 -32.188 -5.785 1 70.56 278 GLY A CA 1
ATOM 2096 C C . GLY A 1 278 ? -10 -33.656 -5.5 1 70.56 278 GLY A C 1
ATOM 2097 O O . GLY A 1 278 ? -10.023 -34.062 -4.344 1 70.56 278 GLY A O 1
ATOM 2098 N N . GLY A 1 279 ? -9.953 -34.75 -6.559 1 50.94 279 GLY A N 1
ATOM 2099 C CA . GLY A 1 279 ? -10.125 -36.125 -6.133 1 50.94 279 GLY A CA 1
ATOM 2100 C C . GLY A 1 279 ? -8.844 -36.75 -5.594 1 50.94 279 GLY A C 1
ATOM 2101 O O . GLY A 1 279 ? -7.75 -36.219 -5.828 1 50.94 279 GLY A O 1
ATOM 2102 N N . MET B 1 1 ? 35.188 24.469 9.664 1 22.2 1 MET B N 1
ATOM 2103 C CA . MET B 1 1 ? 34.875 24.453 8.234 1 22.2 1 MET B CA 1
ATOM 2104 C C . MET B 1 1 ? 33.438 23.984 7.988 1 22.2 1 MET B C 1
ATOM 2106 O O . MET B 1 1 ? 33.031 23.797 6.84 1 22.2 1 MET B O 1
ATOM 2110 N N . ALA B 1 2 ? 32.844 23.344 9.023 1 28.06 2 ALA B N 1
ATOM 2111 C CA . ALA B 1 2 ? 31.531 22.797 9.312 1 28.06 2 ALA B CA 1
ATOM 2112 C C . ALA B 1 2 ? 30.453 23.875 9.188 1 28.06 2 ALA B C 1
ATOM 2114 O O . ALA B 1 2 ? 29.266 23.562 9.141 1 28.06 2 ALA B O 1
ATOM 2115 N N . VAL B 1 3 ? 30.828 25.188 9.391 1 27.98 3 VAL B N 1
ATOM 2116 C CA . VAL B 1 3 ? 29.953 26.344 9.594 1 27.98 3 VAL B CA 1
ATOM 2117 C C . VAL B 1 3 ? 29.312 26.75 8.266 1 27.98 3 VAL B C 1
ATOM 2119 O O . VAL B 1 3 ? 28.203 27.266 8.234 1 27.98 3 VAL B O 1
ATOM 2122 N N . MET B 1 4 ? 30.141 26.547 7.18 1 25.12 4 MET B N 1
ATOM 2123 C CA . MET B 1 4 ? 29.781 27.234 5.949 1 25.12 4 MET B CA 1
ATOM 2124 C C . MET B 1 4 ? 28.578 26.578 5.277 1 25.12 4 MET B C 1
ATOM 2126 O O . MET B 1 4 ? 27.812 27.234 4.574 1 25.12 4 MET B O 1
ATOM 2130 N N . ASN B 1 5 ? 28.688 25.203 5.273 1 28.03 5 ASN B N 1
ATOM 2131 C CA . ASN B 1 5 ? 27.766 24.484 4.402 1 28.03 5 ASN B CA 1
ATOM 2132 C C . ASN B 1 5 ? 26.328 24.578 4.906 1 28.03 5 ASN B C 1
ATOM 2134 O O . ASN B 1 5 ? 25.406 24.078 4.258 1 28.03 5 ASN B O 1
ATOM 2138 N N . TYR B 1 6 ? 26.078 24.875 6.191 1 28.23 6 TYR B N 1
ATOM 2139 C CA . TYR B 1 6 ? 24.734 25 6.758 1 28.23 6 TYR B CA 1
ATOM 2140 C C . TYR B 1 6 ? 24.031 26.234 6.211 1 28.23 6 TYR B C 1
ATOM 2142 O O . TYR B 1 6 ? 22.797 26.312 6.215 1 28.23 6 TYR B O 1
ATOM 2150 N N . ALA B 1 7 ? 24.703 27.375 5.777 1 31.02 7 ALA B N 1
ATOM 2151 C CA . ALA B 1 7 ? 24.188 28.688 5.426 1 31.02 7 ALA B CA 1
ATOM 2152 C C . ALA B 1 7 ? 23.516 28.672 4.055 1 31.02 7 ALA B C 1
ATOM 2154 O O . ALA B 1 7 ? 22.5 29.344 3.838 1 31.02 7 ALA B O 1
ATOM 2155 N N . ALA B 1 8 ? 24.156 28.016 3.051 1 31.86 8 ALA B N 1
ATOM 2156 C CA . ALA B 1 8 ? 23.719 28.109 1.66 1 31.86 8 ALA B CA 1
ATOM 2157 C C . ALA B 1 8 ? 22.406 27.359 1.454 1 31.86 8 ALA B C 1
ATOM 2159 O O . ALA B 1 8 ? 21.703 27.578 0.46 1 31.86 8 ALA B O 1
ATOM 2160 N N . PHE B 1 9 ? 22.188 26.188 2.047 1 31.44 9 PHE B N 1
ATOM 2161 C CA . PHE B 1 9 ? 20.969 25.406 1.978 1 31.44 9 PHE B CA 1
ATOM 2162 C C . PHE B 1 9 ? 19.75 26.234 2.396 1 31.44 9 PHE B C 1
ATOM 2164 O O . PHE B 1 9 ? 18.641 26.016 1.914 1 31.44 9 PHE B O 1
ATOM 2171 N N . SER B 1 10 ? 19.891 27.297 3.258 1 32.62 10 SER B N 1
ATOM 2172 C CA . SER B 1 10 ? 18.875 28.219 3.779 1 32.62 10 SER B CA 1
ATOM 2173 C C . SER B 1 10 ? 18.422 29.203 2.711 1 32.62 10 SER B C 1
ATOM 2175 O O . SER B 1 10 ? 17.328 29.766 2.812 1 32.62 10 SER B O 1
ATOM 2177 N N . ALA B 1 11 ? 19.234 29.625 1.75 1 34.47 11 ALA B N 1
ATOM 2178 C CA . ALA B 1 11 ? 19.031 30.828 0.944 1 34.47 11 ALA B CA 1
ATOM 2179 C C . ALA B 1 11 ? 18.047 30.562 -0.185 1 34.47 11 ALA B C 1
ATOM 2181 O O . ALA B 1 11 ? 17.219 31.438 -0.497 1 34.47 11 ALA B O 1
ATOM 2182 N N . ALA B 1 12 ? 18.203 29.688 -1.249 1 35.47 12 ALA B N 1
ATOM 2183 C CA . ALA B 1 12 ? 17.422 29.641 -2.482 1 35.47 12 ALA B CA 1
ATOM 2184 C C . ALA B 1 12 ? 16 29.125 -2.217 1 35.47 12 ALA B C 1
ATOM 2186 O O . ALA B 1 12 ? 15.047 29.609 -2.818 1 35.47 12 ALA B O 1
ATOM 2187 N N . GLN B 1 13 ? 15.781 27.844 -1.912 1 40.72 13 GLN B N 1
ATOM 2188 C CA . GLN B 1 13 ? 14.453 27.234 -1.852 1 40.72 13 GLN B CA 1
ATOM 2189 C C . GLN B 1 13 ? 13.617 27.859 -0.733 1 40.72 13 GLN B C 1
ATOM 2191 O O . GLN B 1 13 ? 12.578 27.312 -0.357 1 40.72 13 GLN B O 1
ATOM 2196 N N . GLN B 1 14 ? 14.18 28.469 0.185 1 42.59 14 GLN B N 1
ATOM 2197 C CA . GLN B 1 14 ? 14.094 28.828 1.599 1 42.59 14 GLN B CA 1
ATOM 2198 C C . GLN B 1 14 ? 13.141 30 1.815 1 42.59 14 GLN B C 1
ATOM 2200 O O . GLN B 1 14 ? 13.539 31.156 1.718 1 42.59 14 GLN B O 1
ATOM 2205 N N . LEU B 1 15 ? 12.094 30.062 1.043 1 46.66 15 LEU B N 1
ATOM 2206 C CA . LEU B 1 15 ? 11.281 31.062 1.716 1 46.66 15 LEU B CA 1
ATOM 220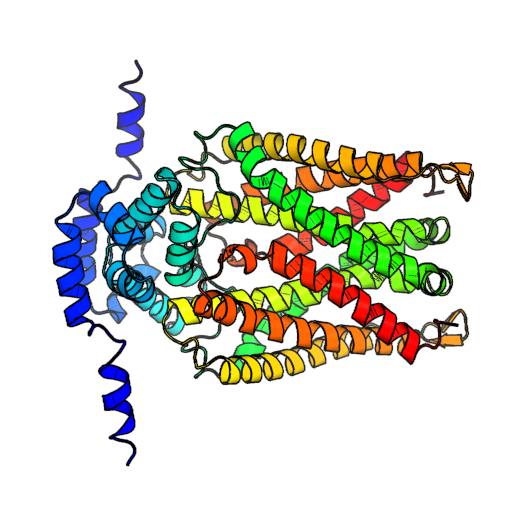7 C C . LEU B 1 15 ? 11.438 30.969 3.229 1 46.66 15 LEU B C 1
ATOM 2209 O O . LEU B 1 15 ? 11.117 29.938 3.826 1 46.66 15 LEU B O 1
ATOM 2213 N N . ASP B 1 16 ? 12.383 31.672 3.688 1 55.41 16 ASP B N 1
ATOM 2214 C CA . ASP B 1 16 ? 12.602 31.797 5.125 1 55.41 16 ASP B CA 1
ATOM 2215 C C . ASP B 1 16 ? 11.305 31.641 5.902 1 55.41 16 ASP B C 1
ATOM 2217 O O . ASP B 1 16 ? 10.227 31.953 5.391 1 55.41 16 ASP B O 1
ATOM 2221 N N . HIS B 1 17 ? 11.289 30.656 6.738 1 62.81 17 HIS B N 1
ATOM 2222 C CA . HIS B 1 17 ? 10.164 30.453 7.641 1 62.81 17 HIS B CA 1
ATOM 2223 C C . HIS B 1 17 ? 9.383 31.734 7.852 1 62.81 17 HIS B C 1
ATOM 2225 O O . HIS B 1 17 ? 8.156 31.75 7.801 1 62.81 17 HIS B O 1
ATOM 2231 N N . LYS B 1 18 ? 10.18 32.75 7.918 1 64.5 18 LYS B N 1
ATOM 2232 C CA . LYS B 1 18 ? 9.531 34.031 8.164 1 64.5 18 LYS B CA 1
ATOM 2233 C C . LYS B 1 18 ? 8.742 34.5 6.941 1 64.5 18 LYS B C 1
ATOM 2235 O O . LYS B 1 18 ? 7.641 35.031 7.078 1 64.5 18 LYS B O 1
ATOM 2240 N N . ASP B 1 19 ? 9.328 34.219 5.773 1 73.81 19 ASP B N 1
ATOM 2241 C CA . ASP B 1 19 ? 8.641 34.594 4.547 1 73.81 19 ASP B CA 1
ATOM 2242 C C . ASP B 1 19 ? 7.406 33.75 4.312 1 73.81 19 ASP B C 1
ATOM 2244 O O . ASP B 1 19 ? 6.355 34.25 3.9 1 73.81 19 ASP B O 1
ATOM 2248 N N . ALA B 1 20 ? 7.453 32.531 4.738 1 73.56 20 ALA B N 1
ATOM 2249 C CA . ALA B 1 20 ? 6.32 31.625 4.551 1 73.56 20 ALA B CA 1
ATOM 2250 C C . ALA B 1 20 ? 5.152 32.031 5.449 1 73.56 20 ALA B C 1
ATOM 2252 O O . ALA B 1 20 ? 3.992 31.953 5.035 1 73.56 20 ALA B O 1
ATOM 2253 N N . VAL B 1 21 ? 5.457 32.5 6.625 1 76 21 VAL B N 1
ATOM 2254 C CA . VAL B 1 21 ? 4.434 32.938 7.57 1 76 21 VAL B CA 1
ATOM 2255 C C . VAL B 1 21 ? 3.73 34.188 7.043 1 76 21 VAL B C 1
ATOM 2257 O O . VAL B 1 21 ? 2.508 34.312 7.145 1 76 21 VAL B O 1
ATOM 2260 N N . ALA B 1 22 ? 4.551 35.062 6.453 1 75.81 22 ALA B N 1
ATOM 2261 C CA . ALA B 1 22 ? 3.971 36.281 5.887 1 75.81 22 ALA B CA 1
ATOM 2262 C C . ALA B 1 22 ? 3.055 35.969 4.711 1 75.81 22 ALA B C 1
ATOM 2264 O O . ALA B 1 22 ? 1.953 36.5 4.602 1 75.81 22 ALA B O 1
ATOM 2265 N N . VAL B 1 23 ? 3.5 35.125 3.871 1 75.5 23 VAL B N 1
ATOM 2266 C CA . VAL B 1 23 ? 2.719 34.719 2.713 1 75.5 23 VAL B CA 1
ATOM 2267 C C . VAL B 1 23 ? 1.447 34 3.174 1 75.5 23 VAL B C 1
ATOM 2269 O O . VAL B 1 23 ? 0.369 34.219 2.617 1 75.5 23 VAL B O 1
ATOM 2272 N N . ARG B 1 24 ? 1.578 33.219 4.176 1 80.5 24 ARG B N 1
ATOM 2273 C CA . ARG B 1 24 ? 0.432 32.5 4.746 1 80.5 24 ARG B CA 1
ATOM 2274 C C . ARG B 1 24 ? -0.607 33.5 5.273 1 80.5 24 ARG B C 1
ATOM 2276 O O . ARG B 1 24 ? -1.805 33.312 5.031 1 80.5 24 ARG B O 1
ATOM 2283 N N . ASN B 1 25 ? -0.155 34.5 6 1 82.88 25 ASN B N 1
ATOM 2284 C CA . ASN B 1 25 ? -1.078 35.469 6.543 1 82.88 25 ASN B CA 1
ATOM 2285 C C . ASN B 1 25 ? -1.846 36.188 5.438 1 82.88 25 ASN B C 1
ATOM 2287 O O . ASN B 1 25 ? -3.043 36.469 5.574 1 82.88 25 ASN B O 1
ATOM 2291 N N . ALA B 1 26 ? -1.146 36.5 4.312 1 81.38 26 ALA B N 1
ATOM 2292 C CA . ALA B 1 26 ? -1.8 37.125 3.162 1 81.38 26 ALA B CA 1
ATOM 2293 C C . ALA B 1 26 ? -2.766 36.156 2.492 1 81.38 26 ALA B C 1
ATOM 2295 O O . ALA B 1 26 ? -3.865 36.531 2.086 1 81.38 26 ALA B O 1
ATOM 2296 N N . PHE B 1 27 ? -2.371 34.938 2.398 1 83.12 27 PHE B N 1
ATOM 2297 C CA . PHE B 1 27 ? -3.129 33.844 1.773 1 83.12 27 PHE B CA 1
ATOM 2298 C C . PHE B 1 27 ? -4.43 33.594 2.527 1 83.12 27 PHE B C 1
ATOM 2300 O O . PHE B 1 27 ? -5.477 33.375 1.914 1 83.12 27 PHE B O 1
ATOM 2307 N N . LEU B 1 28 ? -4.375 33.719 3.863 1 86.69 28 LEU B N 1
ATOM 2308 C CA . LEU B 1 28 ? -5.512 33.375 4.711 1 86.69 28 LEU B CA 1
ATOM 2309 C C . LEU B 1 28 ? -6.562 34.469 4.688 1 86.69 28 LEU B C 1
ATOM 2311 O O . LEU B 1 28 ? -7.68 34.281 5.168 1 86.69 28 LEU B O 1
ATOM 2315 N N . LYS B 1 29 ? -6.25 35.625 4.051 1 85.38 29 LYS B N 1
ATOM 2316 C CA . LYS B 1 29 ? -7.199 36.719 3.939 1 85.38 29 LYS B CA 1
ATOM 2317 C C . LYS B 1 29 ? -8.234 36.469 2.85 1 85.38 29 LYS B C 1
ATOM 2319 O O . LYS B 1 29 ? -9.32 37.031 2.863 1 85.38 29 LYS B O 1
ATOM 2324 N N . TYR B 1 30 ? -7.902 35.625 1.937 1 87.19 30 TYR B N 1
ATOM 2325 C CA . TYR B 1 30 ? -8.797 35.281 0.832 1 87.19 30 TYR B CA 1
ATOM 2326 C C . TYR B 1 30 ? -9.812 34.219 1.252 1 87.19 30 TYR B C 1
ATOM 2328 O O . TYR B 1 30 ? -9.617 33.531 2.246 1 87.19 30 TYR B O 1
ATOM 2336 N N . SER B 1 31 ? -10.906 34.156 0.52 1 90.38 31 SER B N 1
ATOM 2337 C CA . SER B 1 31 ? -11.891 33.094 0.744 1 90.38 31 SER B CA 1
ATOM 2338 C C . SER B 1 31 ? -11.32 31.734 0.401 1 90.38 31 SER B C 1
ATOM 2340 O O . SER B 1 31 ? -10.305 31.625 -0.286 1 90.38 31 SER B O 1
ATOM 2342 N N . LEU B 1 32 ? -11.945 30.766 0.927 1 91.88 32 LEU B N 1
ATOM 2343 C CA . LEU B 1 32 ? -11.492 29.391 0.671 1 91.88 32 LEU B CA 1
ATOM 2344 C C . LEU B 1 32 ? -11.438 29.109 -0.826 1 91.88 32 LEU B C 1
ATOM 2346 O O . LEU B 1 32 ? -10.508 28.469 -1.306 1 91.88 32 LEU B O 1
ATOM 2350 N N . GLN B 1 33 ? -12.43 29.578 -1.536 1 92.94 33 GLN B N 1
ATOM 2351 C CA . GLN B 1 33 ? -12.477 29.391 -2.982 1 92.94 33 GLN B CA 1
ATOM 2352 C C . GLN B 1 33 ? -11.312 30.109 -3.67 1 92.94 33 GLN B C 1
ATOM 2354 O O . GLN B 1 33 ? -10.672 29.547 -4.559 1 92.94 33 GLN B O 1
ATOM 2359 N N . GLU B 1 34 ? -11.047 31.297 -3.287 1 93.25 34 GLU B N 1
ATOM 2360 C CA . GLU B 1 34 ? -9.953 32.062 -3.861 1 93.25 34 GLU B CA 1
ATOM 2361 C C . GLU B 1 34 ? -8.602 31.438 -3.531 1 93.25 34 GLU B C 1
ATOM 2363 O O . GLU B 1 34 ? -7.695 31.438 -4.363 1 93.25 34 GLU B O 1
ATOM 2368 N N . GLN B 1 35 ? -8.5 31 -2.299 1 94.69 35 GLN B N 1
ATOM 2369 C CA . GLN B 1 35 ? -7.277 30.312 -1.896 1 94.69 35 GLN B CA 1
ATOM 2370 C C . GLN B 1 35 ? -7.012 29.094 -2.791 1 94.69 35 GLN B C 1
ATOM 2372 O O . GLN B 1 35 ? -5.887 28.906 -3.256 1 94.69 35 GLN B O 1
ATOM 2377 N N . ALA B 1 36 ? -8.039 28.312 -3.041 1 95.19 36 ALA B N 1
ATOM 2378 C CA . ALA B 1 36 ? -7.91 27.125 -3.881 1 95.19 36 ALA B CA 1
ATOM 2379 C C . ALA B 1 36 ? -7.508 27.5 -5.305 1 95.19 36 ALA B C 1
ATOM 2381 O O . ALA B 1 36 ? -6.691 26.828 -5.926 1 95.19 36 ALA B O 1
ATOM 2382 N N . GLU B 1 37 ? -8.055 28.578 -5.812 1 95 37 GLU B N 1
ATOM 2383 C CA . GLU B 1 37 ? -7.715 29.047 -7.156 1 95 37 GLU B CA 1
ATOM 2384 C C . GLU B 1 37 ? -6.254 29.469 -7.234 1 95 37 GLU B C 1
ATOM 2386 O O . GLU B 1 37 ? -5.59 29.25 -8.25 1 95 37 GLU B O 1
ATOM 2391 N N . LEU B 1 38 ? -5.824 30.094 -6.195 1 94.19 38 LEU B N 1
ATOM 2392 C CA . LEU B 1 38 ? -4.43 30.531 -6.141 1 94.19 38 LEU B CA 1
ATOM 2393 C C . LEU B 1 38 ? -3.496 29.312 -6.117 1 94.19 38 LEU B C 1
ATOM 2395 O O . LEU B 1 38 ? -2.426 29.344 -6.73 1 94.19 38 LEU B O 1
ATOM 2399 N N . LEU B 1 39 ? -3.869 28.297 -5.395 1 95.31 39 LEU B N 1
ATOM 2400 C CA . LEU B 1 39 ? -3.049 27.094 -5.289 1 95.31 39 LEU B CA 1
ATOM 2401 C C . LEU B 1 39 ? -2.891 26.422 -6.648 1 95.31 39 LEU B C 1
ATOM 2403 O O . LEU B 1 39 ? -1.878 25.781 -6.91 1 95.31 39 LEU B O 1
ATOM 2407 N N . VAL B 1 40 ? -3.898 26.5 -7.504 1 95 40 VAL B N 1
ATOM 2408 C CA . VAL B 1 40 ? -3.855 25.906 -8.836 1 95 40 VAL B CA 1
ATOM 2409 C C . VAL B 1 40 ? -2.758 26.578 -9.664 1 95 40 VAL B C 1
ATOM 2411 O O . VAL B 1 40 ? -2.074 25.906 -10.445 1 95 40 VAL B O 1
ATOM 2414 N N . LYS B 1 41 ? -2.539 27.875 -9.438 1 93.12 41 LYS B N 1
ATOM 2415 C CA . LYS B 1 41 ? -1.635 28.656 -10.273 1 93.12 41 LYS B CA 1
ATOM 2416 C C . LYS B 1 41 ? -0.241 28.734 -9.648 1 93.12 41 LYS B C 1
ATOM 2418 O O . LYS B 1 41 ? 0.749 28.922 -10.359 1 93.12 41 LYS B O 1
ATOM 2423 N N . MET B 1 42 ? -0.089 28.609 -8.391 1 92 42 MET B N 1
ATOM 2424 C CA . MET B 1 42 ? 1.168 28.75 -7.66 1 92 42 MET B CA 1
ATOM 2425 C C . MET B 1 42 ? 2.09 27.562 -7.949 1 92 42 MET B C 1
ATOM 2427 O O . MET B 1 42 ? 1.632 26.422 -8.055 1 92 42 MET B O 1
ATOM 2431 N N . PRO B 1 43 ? 3.379 27.875 -8.117 1 91.56 43 PRO B N 1
ATOM 2432 C CA . PRO B 1 43 ? 4.297 26.734 -8.18 1 91.56 43 PRO B CA 1
ATOM 2433 C C . PRO B 1 43 ? 4.168 25.812 -6.977 1 91.56 43 PRO B C 1
ATOM 2435 O O . PRO B 1 43 ? 3.973 26.281 -5.852 1 91.56 43 PRO B O 1
ATOM 2438 N N . ILE B 1 44 ? 4.234 24.562 -7.176 1 92.25 44 ILE B N 1
ATOM 2439 C CA . ILE B 1 44 ? 3.975 23.531 -6.172 1 92.25 44 ILE B CA 1
ATOM 2440 C C . ILE B 1 44 ? 4.879 23.766 -4.961 1 92.25 44 ILE B C 1
ATOM 2442 O O . ILE B 1 44 ? 4.426 23.672 -3.816 1 92.25 44 ILE B O 1
ATOM 2446 N N . SER B 1 45 ? 6.172 24.047 -5.207 1 88.94 45 SER B N 1
ATOM 2447 C CA . SER B 1 45 ? 7.121 24.219 -4.113 1 88.94 45 SER B CA 1
ATOM 2448 C C . SER B 1 45 ? 6.699 25.359 -3.189 1 88.94 45 SER B C 1
ATOM 2450 O O . SER B 1 45 ? 6.793 25.234 -1.967 1 88.94 45 SER B O 1
ATOM 2452 N N . GLU B 1 46 ? 6.223 26.469 -3.744 1 89.38 46 GLU B N 1
ATOM 2453 C CA . GLU B 1 46 ? 5.77 27.609 -2.965 1 89.38 46 GLU B CA 1
ATOM 2454 C C . GLU B 1 46 ? 4.488 27.297 -2.205 1 89.38 46 GLU B C 1
ATOM 2456 O O . GLU B 1 46 ? 4.328 27.688 -1.05 1 89.38 46 GLU B O 1
ATOM 2461 N N . ALA B 1 47 ? 3.562 26.578 -2.904 1 93.88 47 ALA B N 1
ATOM 2462 C CA . ALA B 1 47 ? 2.312 26.172 -2.266 1 93.88 47 ALA B CA 1
ATOM 2463 C C . ALA B 1 47 ? 2.58 25.297 -1.044 1 93.88 47 ALA B C 1
ATOM 2465 O O . ALA B 1 47 ? 1.965 25.484 0.008 1 93.88 47 ALA B O 1
ATOM 2466 N N . LEU B 1 48 ? 3.5 24.375 -1.201 1 93.31 48 LEU B N 1
ATOM 2467 C CA . LEU B 1 48 ? 3.836 23.469 -0.109 1 93.31 48 LEU B CA 1
ATOM 2468 C C . LEU B 1 48 ? 4.414 24.25 1.076 1 93.31 48 LEU B C 1
ATOM 2470 O O . LEU B 1 48 ? 4.035 24 2.225 1 93.31 48 LEU B O 1
ATOM 2474 N N . ALA B 1 49 ? 5.309 25.156 0.801 1 90 49 ALA B N 1
ATOM 2475 C CA . ALA B 1 49 ? 5.926 25.953 1.861 1 90 49 ALA B CA 1
ATOM 2476 C C . ALA B 1 49 ? 4.875 26.734 2.646 1 90 49 ALA B C 1
ATOM 2478 O O . ALA B 1 49 ? 4.945 26.812 3.875 1 90 49 ALA B O 1
ATOM 2479 N N . MET B 1 50 ? 3.975 27.25 1.96 1 91.5 50 MET B N 1
ATOM 2480 C CA . MET B 1 50 ? 2.914 28.047 2.58 1 91.5 50 MET B CA 1
ATOM 2481 C C . MET B 1 50 ? 1.961 27.156 3.369 1 91.5 50 MET B C 1
ATOM 2483 O O . MET B 1 50 ? 1.612 27.469 4.508 1 91.5 50 MET B O 1
ATOM 2487 N N . LEU B 1 51 ? 1.558 26.062 2.789 1 95 51 LEU B N 1
ATOM 2488 C CA . LEU B 1 51 ? 0.567 25.188 3.4 1 95 51 LEU B CA 1
ATOM 2489 C C . LEU B 1 51 ? 1.124 24.531 4.66 1 95 51 LEU B C 1
ATOM 2491 O O . LEU B 1 51 ? 0.374 24.234 5.594 1 95 51 LEU B O 1
ATOM 2495 N N . HIS B 1 52 ? 2.439 24.328 4.695 1 93.5 52 HIS B N 1
ATOM 2496 C CA . HIS B 1 52 ? 3.07 23.766 5.887 1 93.5 52 HIS B CA 1
ATOM 2497 C C . HIS B 1 52 ? 2.83 24.641 7.105 1 93.5 52 HIS B C 1
ATOM 2499 O O . HIS B 1 52 ? 2.82 24.156 8.242 1 93.5 52 HIS B O 1
ATOM 2505 N N . GLU B 1 53 ? 2.586 25.938 6.855 1 92.12 53 GLU B N 1
ATOM 2506 C CA . GLU B 1 53 ? 2.42 26.906 7.941 1 92.12 53 GLU B CA 1
ATOM 2507 C C . GLU B 1 53 ? 0.945 27.109 8.273 1 92.12 53 GLU B C 1
ATOM 2509 O O . GLU B 1 53 ? 0.609 27.891 9.172 1 92.12 53 GLU B O 1
ATOM 2514 N N . CYS B 1 54 ? 0.051 26.438 7.605 1 93.69 54 CYS B N 1
ATOM 2515 C CA . CYS B 1 54 ? -1.385 26.547 7.832 1 93.69 54 CYS B CA 1
ATOM 2516 C C . CYS B 1 54 ? -1.882 25.438 8.758 1 93.69 54 CYS B C 1
ATOM 2518 O O . CYS B 1 54 ? -1.27 24.375 8.844 1 93.69 54 CYS B O 1
ATOM 2520 N N . PRO B 1 55 ? -2.955 25.781 9.492 1 93.12 55 PRO B N 1
ATOM 2521 C CA . PRO B 1 55 ? -3.547 24.703 10.297 1 93.12 55 PRO B CA 1
ATOM 2522 C C . PRO B 1 55 ? -3.939 23.5 9.461 1 93.12 55 PRO B C 1
ATOM 2524 O O . PRO B 1 55 ? -4.426 23.641 8.336 1 93.12 55 PRO B O 1
ATOM 2527 N N . LEU B 1 56 ? -3.732 22.312 10.008 1 95.06 56 LEU B N 1
ATOM 2528 C CA . LEU B 1 56 ? -3.965 21.062 9.305 1 95.06 56 LEU B CA 1
ATOM 2529 C C . LEU B 1 56 ? -5.395 20.984 8.781 1 95.06 56 LEU B C 1
ATOM 2531 O O . LEU B 1 56 ? -5.625 20.609 7.633 1 95.06 56 LEU B O 1
ATOM 2535 N N . ARG B 1 57 ? -6.336 21.344 9.602 1 91.94 57 ARG B N 1
ATOM 2536 C CA . ARG B 1 57 ? -7.734 21.297 9.188 1 91.94 57 ARG B CA 1
ATOM 2537 C C . ARG B 1 57 ? -7.965 22.172 7.961 1 91.94 57 ARG B C 1
ATOM 2539 O O . ARG B 1 57 ? -8.68 21.781 7.035 1 91.94 57 ARG B O 1
ATOM 2546 N N . HIS B 1 58 ? -7.391 23.344 7.992 1 94 58 HIS B N 1
ATOM 2547 C CA . HIS B 1 58 ? -7.539 24.266 6.871 1 94 58 HIS B CA 1
ATOM 2548 C C . HIS B 1 58 ? -6.938 23.688 5.598 1 94 58 HIS B C 1
ATOM 2550 O O . HIS B 1 58 ? -7.512 23.812 4.516 1 94 58 HIS B O 1
ATOM 2556 N N . VAL B 1 59 ? -5.766 23.062 5.734 1 95.56 59 VAL B N 1
ATOM 2557 C CA . VAL B 1 59 ? -5.09 22.438 4.605 1 95.56 59 VAL B CA 1
ATOM 2558 C C . VAL B 1 59 ? -5.992 21.359 4.004 1 95.56 59 VAL B C 1
ATOM 2560 O O . VAL B 1 59 ? -6.164 21.297 2.785 1 95.56 59 VAL B O 1
ATOM 2563 N N . GLN B 1 60 ? -6.57 20.531 4.828 1 93.25 60 GLN B N 1
ATOM 2564 C CA . GLN B 1 60 ? -7.43 19.438 4.387 1 93.25 60 GLN B CA 1
ATOM 2565 C C . GLN B 1 60 ? -8.672 19.969 3.672 1 93.25 60 GLN B C 1
ATOM 2567 O O . GLN B 1 60 ? -9.102 19.406 2.658 1 93.25 60 GLN B O 1
ATOM 2572 N N . LEU B 1 61 ? -9.195 21.031 4.156 1 92.38 61 LEU B N 1
ATOM 2573 C CA . LEU B 1 61 ? -10.352 21.656 3.516 1 92.38 61 LEU B CA 1
ATOM 2574 C C . LEU B 1 61 ? -9.977 22.203 2.143 1 92.38 61 LEU B C 1
ATOM 2576 O O . LEU B 1 61 ? -10.766 22.109 1.197 1 92.38 61 LEU B O 1
ATOM 2580 N N . LEU B 1 62 ? -8.828 22.812 2.049 1 94.94 62 LEU B N 1
ATOM 2581 C CA . LEU B 1 62 ? -8.359 23.344 0.775 1 94.94 62 LEU B CA 1
ATOM 2582 C C . LEU B 1 62 ? -8.164 22.234 -0.247 1 94.94 62 LEU B C 1
ATOM 2584 O O . LEU B 1 62 ? -8.508 22.391 -1.42 1 94.94 62 LEU B O 1
ATOM 2588 N N . LEU B 1 63 ? -7.629 21.141 0.203 1 94.25 63 LEU B N 1
ATOM 2589 C CA . LEU B 1 63 ? -7.434 20 -0.684 1 94.25 63 LEU B CA 1
ATOM 2590 C C . LEU B 1 63 ? -8.773 19.453 -1.171 1 94.25 63 LEU B C 1
ATOM 2592 O O . LEU B 1 63 ? -8.922 19.109 -2.346 1 94.25 63 LEU B O 1
ATOM 2596 N N . ASP B 1 64 ? -9.719 19.391 -0.272 1 91.75 64 ASP B N 1
ATOM 2597 C CA . ASP B 1 64 ? -11.062 18.969 -0.66 1 91.75 64 ASP B CA 1
ATOM 2598 C C . ASP B 1 64 ? -11.656 19.922 -1.699 1 91.75 64 ASP B C 1
ATOM 2600 O O . ASP B 1 64 ? -12.336 19.469 -2.629 1 91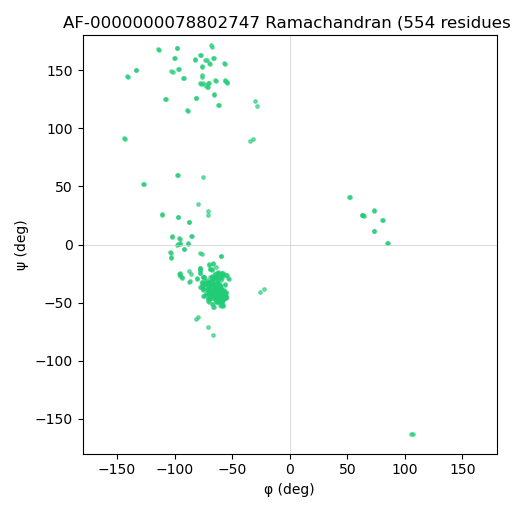.75 64 ASP B O 1
ATOM 2604 N N . ARG B 1 65 ? -11.43 21.156 -1.468 1 93.06 65 ARG B N 1
ATOM 2605 C CA . ARG B 1 65 ? -11.938 22.156 -2.395 1 93.06 65 ARG B CA 1
ATOM 2606 C C . ARG B 1 65 ? -11.297 22.016 -3.77 1 93.06 65 ARG B C 1
ATOM 2608 O O . ARG B 1 65 ? -11.969 22.172 -4.793 1 93.06 65 ARG B O 1
ATOM 2615 N N . LEU B 1 66 ? -10.023 21.781 -3.828 1 94.81 66 LEU B N 1
ATOM 2616 C CA . LEU B 1 66 ? -9.352 21.531 -5.098 1 94.81 66 LEU B CA 1
ATOM 2617 C C . LEU B 1 66 ? -9.984 20.359 -5.828 1 94.81 66 LEU B C 1
ATOM 2619 O O . LEU B 1 66 ? -10.18 20.406 -7.047 1 94.81 66 LEU B O 1
ATOM 2623 N N . ASP B 1 67 ? -10.266 19.359 -5.051 1 91.19 67 ASP B N 1
ATOM 2624 C CA . ASP B 1 67 ? -10.914 18.188 -5.629 1 91.19 67 ASP B CA 1
ATOM 2625 C C . ASP B 1 67 ? -12.273 18.547 -6.219 1 91.19 67 ASP B C 1
ATOM 2627 O O . ASP B 1 67 ? -12.617 18.109 -7.32 1 91.19 67 ASP B O 1
ATOM 2631 N N . GLU B 1 68 ? -13.031 19.297 -5.543 1 90.62 68 GLU B N 1
ATOM 2632 C CA . GLU B 1 68 ? -14.352 19.75 -6 1 90.62 68 GLU B CA 1
ATOM 2633 C C . GLU B 1 68 ? -14.242 20.609 -7.254 1 90.62 68 GLU B C 1
ATOM 2635 O O . GLU B 1 68 ? -15.172 20.641 -8.062 1 90.62 68 GLU B O 1
ATOM 2640 N N . MET B 1 69 ? -13.125 21.281 -7.426 1 93.94 69 MET B N 1
ATOM 2641 C CA . MET B 1 69 ? -12.867 22.125 -8.594 1 93.94 69 MET B CA 1
ATOM 2642 C C . MET B 1 69 ? -12.32 21.297 -9.75 1 93.94 69 MET B C 1
ATOM 2644 O O . MET B 1 69 ? -11.867 21.859 -10.75 1 93.94 69 MET B O 1
ATOM 2648 N N . ASN B 1 70 ? -12.297 19.969 -9.602 1 91.69 70 ASN B N 1
ATOM 2649 C CA . ASN B 1 70 ? -11.805 19.031 -10.594 1 91.69 70 ASN B CA 1
ATOM 2650 C C . ASN B 1 70 ? -10.305 19.219 -10.852 1 91.69 70 ASN B C 1
ATOM 2652 O O . ASN B 1 70 ? -9.844 19.047 -11.977 1 91.69 70 ASN B O 1
ATOM 2656 N N . GLU B 1 71 ? -9.586 19.766 -9.852 1 94.19 71 GLU B N 1
ATOM 2657 C CA . GLU B 1 71 ? -8.133 19.859 -9.883 1 94.19 71 GLU B CA 1
ATOM 2658 C C . GLU B 1 71 ? -7.488 18.719 -9.102 1 94.19 71 GLU B C 1
ATOM 2660 O O . GLU B 1 71 ? -6.695 18.953 -8.188 1 94.19 71 GLU B O 1
ATOM 2665 N N . GLU B 1 72 ? -7.781 17.516 -9.547 1 90.62 72 GLU B N 1
ATOM 2666 C CA . GLU B 1 72 ? -7.398 16.312 -8.812 1 90.62 72 GLU B CA 1
ATOM 2667 C C . GLU B 1 72 ? -5.883 16.125 -8.805 1 90.62 72 GLU B C 1
ATOM 2669 O O . GLU B 1 72 ? -5.305 15.734 -7.789 1 90.62 72 GLU B O 1
ATOM 2674 N N . LEU B 1 73 ? -5.277 16.359 -9.953 1 91.12 73 LEU B N 1
ATOM 2675 C CA . LEU B 1 73 ? -3.83 16.188 -10.039 1 91.12 73 LEU B CA 1
ATOM 2676 C C . LEU B 1 73 ? -3.115 17.109 -9.062 1 91.12 73 LEU B C 1
ATOM 2678 O O . LEU B 1 73 ? -2.223 16.688 -8.328 1 91.12 73 LEU B O 1
ATOM 2682 N N . ARG B 1 74 ? -3.498 18.375 -9.039 1 93.94 74 ARG B N 1
ATOM 2683 C CA . ARG B 1 74 ? -2.912 19.359 -8.125 1 93.94 74 ARG B CA 1
ATOM 2684 C C . ARG B 1 74 ? -3.148 18.953 -6.676 1 93.94 74 ARG B C 1
ATOM 2686 O O . ARG B 1 74 ? -2.248 19.062 -5.84 1 93.94 74 ARG B O 1
ATOM 2693 N N . MET B 1 75 ? -4.371 18.531 -6.398 1 94.06 75 MET B N 1
ATOM 2694 C CA . MET B 1 75 ? -4.727 18.078 -5.055 1 94.06 75 MET B CA 1
ATOM 2695 C C . MET B 1 75 ? -3.816 16.953 -4.602 1 94.06 75 MET B C 1
ATOM 2697 O O . MET B 1 75 ? -3.266 16.984 -3.5 1 94.06 75 MET B O 1
ATOM 2701 N N . ARG B 1 76 ? -3.584 15.992 -5.441 1 92.75 76 ARG B N 1
ATOM 2702 C CA . ARG B 1 76 ? -2.773 14.828 -5.086 1 92.75 76 ARG B CA 1
ATOM 2703 C C . ARG B 1 76 ? -1.306 15.219 -4.934 1 92.75 76 ARG B C 1
ATOM 2705 O O . ARG B 1 76 ? -0.614 14.711 -4.047 1 92.75 76 ARG B O 1
ATOM 2712 N N . GLN B 1 77 ? -0.838 16.062 -5.793 1 93.12 77 GLN B N 1
ATOM 2713 C CA . GLN B 1 77 ? 0.545 16.516 -5.699 1 93.12 77 GLN B CA 1
ATOM 2714 C C . GLN B 1 77 ? 0.801 17.234 -4.379 1 93.12 77 GLN B C 1
ATOM 2716 O O . GLN B 1 77 ? 1.817 17 -3.725 1 93.12 77 GLN B O 1
ATOM 2721 N N . LEU B 1 78 ? -0.127 18.094 -3.986 1 94.5 78 LEU B N 1
ATOM 2722 C CA . LEU B 1 78 ? 0.023 18.844 -2.742 1 94.5 78 LEU B CA 1
ATOM 2723 C C . LEU B 1 78 ? -0.134 17.922 -1.534 1 94.5 78 LEU B C 1
ATOM 2725 O O . LEU B 1 78 ? 0.641 18.016 -0.579 1 94.5 78 LEU B O 1
ATOM 2729 N N . ALA B 1 79 ? -1.107 17.047 -1.601 1 93.94 79 ALA B N 1
ATOM 2730 C CA . ALA B 1 79 ? -1.313 16.109 -0.5 1 93.94 79 ALA B CA 1
ATOM 2731 C C . ALA B 1 79 ? -0.078 15.242 -0.281 1 93.94 79 ALA B C 1
ATOM 2733 O O . ALA B 1 79 ? 0.402 15.109 0.847 1 93.94 79 ALA B O 1
ATOM 2734 N N . ASN B 1 80 ? 0.368 14.719 -1.311 1 91.69 80 ASN B N 1
ATOM 2735 C CA . ASN B 1 80 ? 1.56 13.883 -1.242 1 91.69 80 ASN B CA 1
ATOM 2736 C C . ASN B 1 80 ? 2.77 14.672 -0.743 1 91.69 80 ASN B C 1
ATOM 2738 O O . ASN B 1 80 ? 3.557 14.164 0.058 1 91.69 80 ASN B O 1
ATOM 2742 N N . GLY B 1 81 ? 2.922 15.836 -1.243 1 92.88 81 GLY B N 1
ATOM 2743 C CA . GLY B 1 81 ? 4.031 16.688 -0.831 1 92.88 81 GLY B CA 1
ATOM 2744 C C . GLY B 1 81 ? 3.979 17.062 0.639 1 92.88 81 GLY B C 1
ATOM 2745 O O . GLY B 1 81 ? 5.016 17.312 1.256 1 92.88 81 GLY B O 1
ATOM 2746 N N . LEU B 1 82 ? 2.822 17.109 1.155 1 94.56 82 LEU B N 1
ATOM 2747 C CA . LEU B 1 82 ? 2.629 17.484 2.551 1 94.56 82 LEU B CA 1
ATOM 2748 C C . LEU B 1 82 ? 2.633 16.25 3.453 1 94.56 82 LEU B C 1
ATOM 2750 O O . LEU B 1 82 ? 2.521 16.375 4.676 1 94.56 82 LEU B O 1
ATOM 2754 N N . GLY B 1 83 ? 2.719 15.047 2.863 1 93.19 83 GLY B N 1
ATOM 2755 C CA . GLY B 1 83 ? 2.73 13.812 3.631 1 93.19 83 GLY B CA 1
ATOM 2756 C C . GLY B 1 83 ? 1.349 13.367 4.062 1 93.19 83 GLY B C 1
ATOM 2757 O O . GLY B 1 83 ? 1.202 12.672 5.074 1 93.19 83 GLY B O 1
ATOM 2758 N N . LEU B 1 84 ? 0.356 13.812 3.418 1 93.69 84 LEU B N 1
ATOM 2759 C CA . LEU B 1 84 ? -1.016 13.422 3.729 1 93.69 84 LEU B CA 1
ATOM 2760 C C . LEU B 1 84 ? -1.44 12.219 2.895 1 93.69 84 LEU B C 1
ATOM 2762 O O . LEU B 1 84 ? -1.043 12.086 1.734 1 93.69 84 LEU B O 1
ATOM 2766 N N . ILE B 1 85 ? -2.209 11.375 3.508 1 89.69 85 ILE B N 1
ATOM 2767 C CA . ILE B 1 85 ? -2.75 10.219 2.811 1 89.69 85 ILE B CA 1
ATOM 2768 C C . ILE B 1 85 ? -3.719 10.672 1.723 1 89.69 85 ILE B C 1
ATOM 2770 O O . ILE B 1 85 ? -4.562 11.539 1.958 1 89.69 85 ILE B O 1
ATOM 2774 N N . CYS B 1 86 ? -3.525 10.211 0.594 1 86.94 86 CYS B N 1
ATOM 2775 C CA . CYS B 1 86 ? -4.41 10.484 -0.534 1 86.94 86 CYS B CA 1
ATOM 2776 C C . CYS B 1 86 ? -4.613 9.242 -1.387 1 86.94 86 CYS B C 1
ATOM 2778 O O . CYS B 1 86 ? -3.717 8.406 -1.499 1 86.94 86 CYS B O 1
ATOM 2780 N N . SER B 1 87 ? -5.805 9.141 -1.875 1 84.19 87 SER B N 1
ATOM 2781 C CA . SER B 1 87 ? -6.148 7.996 -2.707 1 84.19 87 SER B CA 1
ATOM 2782 C C . SER B 1 87 ? -6.145 8.359 -4.188 1 84.19 87 SER B C 1
ATOM 2784 O O . SER B 1 87 ? -6.48 9.492 -4.551 1 84.19 87 SER B O 1
ATOM 2786 N N . GLU B 1 88 ? -5.812 7.418 -5.02 1 80.31 88 GLU B N 1
ATOM 2787 C CA . GLU B 1 88 ? -5.852 7.578 -6.469 1 80.31 88 GLU B CA 1
ATOM 2788 C C . GLU B 1 88 ? -7.277 7.469 -7 1 80.31 88 GLU B C 1
ATOM 2790 O O . GLU B 1 88 ? -7.566 7.91 -8.109 1 80.31 88 GLU B O 1
ATOM 2795 N N . ALA B 1 89 ? -8.07 6.895 -6.258 1 83.81 89 ALA B N 1
ATOM 2796 C CA . ALA B 1 89 ? -9.398 6.539 -6.742 1 83.81 89 ALA B CA 1
ATOM 2797 C C . ALA B 1 89 ? -10.484 7.074 -5.809 1 83.81 89 ALA B C 1
ATOM 2799 O O . ALA B 1 89 ? -11.375 6.328 -5.391 1 83.81 89 ALA B O 1
ATOM 2800 N N . GLU B 1 90 ? -10.406 8.25 -5.547 1 83 90 GLU B N 1
ATOM 2801 C CA . GLU B 1 90 ? -11.367 8.828 -4.613 1 83 90 GLU B CA 1
ATOM 2802 C C . GLU B 1 90 ? -12.367 9.727 -5.336 1 83 90 GLU B C 1
ATOM 2804 O O . GLU B 1 90 ? -11.984 10.656 -6.035 1 83 90 GLU B O 1
ATOM 2809 N N . PRO B 1 91 ? -13.641 9.398 -5.121 1 87.5 91 PRO B N 1
ATOM 2810 C CA . PRO B 1 91 ? -14.625 10.344 -5.648 1 87.5 91 PRO B CA 1
ATOM 2811 C C . PRO B 1 91 ? -14.633 11.672 -4.891 1 87.5 91 PRO B C 1
ATOM 2813 O O . PRO B 1 91 ? -14.289 11.711 -3.707 1 87.5 91 PRO B O 1
ATOM 2816 N N . THR B 1 92 ? -15.094 12.703 -5.605 1 85.94 92 THR B N 1
ATOM 2817 C CA . THR B 1 92 ? -15.18 14.023 -5.004 1 85.94 92 THR B CA 1
ATOM 2818 C C . THR B 1 92 ? -16.297 14.078 -3.969 1 85.94 92 THR B C 1
ATOM 2820 O O . THR B 1 92 ? -17.375 13.523 -4.191 1 85.94 92 THR B O 1
ATOM 2823 N N . GLY B 1 93 ? -15.969 14.688 -2.85 1 85.5 93 GLY B N 1
ATOM 2824 C CA . GLY B 1 93 ? -17 14.891 -1.853 1 85.5 93 GLY B CA 1
ATOM 2825 C C . GLY B 1 93 ? -16.891 13.953 -0.663 1 85.5 93 GLY B C 1
ATOM 2826 O O . GLY B 1 93 ? -15.805 13.43 -0.389 1 85.5 93 GLY B O 1
ATOM 2827 N N . ASN B 1 94 ? -18 13.867 0.079 1 89.56 94 ASN B N 1
ATOM 2828 C CA . ASN B 1 94 ? -18.047 13.078 1.309 1 89.56 94 ASN B CA 1
ATOM 2829 C C . ASN B 1 94 ? -18.156 11.586 1.02 1 89.56 94 ASN B C 1
ATOM 2831 O O . ASN B 1 94 ? -18.953 11.18 0.175 1 89.56 94 ASN B O 1
ATOM 2835 N N . TYR B 1 95 ? -17.438 10.805 1.732 1 92.81 95 TYR B N 1
ATOM 2836 C CA . TYR B 1 95 ? -17.312 9.367 1.506 1 92.81 95 TYR B CA 1
ATOM 2837 C C . TYR B 1 95 ? -18.672 8.688 1.56 1 92.81 95 TYR B C 1
ATOM 2839 O O . TYR B 1 95 ? -19.062 7.965 0.634 1 92.81 95 TYR B O 1
ATOM 2847 N N . LEU B 1 96 ? -19.453 8.914 2.635 1 92.38 96 LEU B N 1
ATOM 2848 C CA . LEU B 1 96 ? -20.719 8.211 2.809 1 92.38 96 LEU B CA 1
ATOM 2849 C C . LEU B 1 96 ? -21.797 8.828 1.931 1 92.38 96 LEU B C 1
ATOM 2851 O O . LEU B 1 96 ? -22.75 8.148 1.545 1 92.38 96 LEU B O 1
ATOM 2855 N N . GLN B 1 97 ? -21.641 10.078 1.577 1 91.31 97 GLN B N 1
ATOM 2856 C CA . GLN B 1 97 ? -22.641 10.766 0.762 1 91.31 97 GLN B CA 1
ATOM 2857 C C . GLN B 1 97 ? -22.484 10.414 -0.714 1 91.31 97 GLN B C 1
ATOM 2859 O O . GLN B 1 97 ? -23.453 10.43 -1.471 1 91.31 97 GLN B O 1
ATOM 2864 N N . ASN B 1 98 ? -21.281 10.102 -1.101 1 93.38 98 ASN B N 1
ATOM 2865 C CA . ASN B 1 98 ? -21.062 9.672 -2.475 1 93.38 98 ASN B CA 1
ATOM 2866 C C . ASN B 1 98 ? -21.766 8.352 -2.771 1 93.38 98 ASN B C 1
ATOM 2868 O O . ASN B 1 98 ? -21.828 7.469 -1.914 1 93.38 98 ASN B O 1
ATOM 2872 N N . SER B 1 99 ? -22.281 8.234 -3.898 1 94.44 99 SER B N 1
ATOM 2873 C CA . SER B 1 99 ? -22.984 7.02 -4.309 1 94.44 99 SER B CA 1
ATOM 2874 C C . SER B 1 99 ? -22 5.887 -4.574 1 94.44 99 SER B C 1
ATOM 2876 O O . SER B 1 99 ? -20.812 6.125 -4.793 1 94.44 99 SER B O 1
ATOM 2878 N N . VAL B 1 100 ? -22.578 4.703 -4.5 1 95.88 100 VAL B N 1
ATOM 2879 C CA . VAL B 1 100 ? -21.797 3.514 -4.824 1 95.88 100 VAL B CA 1
ATOM 2880 C C . VAL B 1 100 ? -21.281 3.611 -6.254 1 95.88 100 VAL B C 1
ATOM 2882 O O . VAL B 1 100 ? -20.109 3.312 -6.52 1 95.88 100 VAL B O 1
ATOM 2885 N N . PHE B 1 101 ? -22.062 4.105 -7.141 1 95.44 101 PHE B N 1
ATOM 2886 C CA . PHE B 1 101 ? -21.688 4.215 -8.547 1 95.44 101 PHE B CA 1
ATOM 2887 C C . PHE B 1 101 ? -20.516 5.176 -8.719 1 95.44 101 PHE B C 1
ATOM 2889 O O . PHE B 1 101 ? -19.625 4.938 -9.547 1 95.44 101 PHE B O 1
ATOM 2896 N N . SER B 1 102 ? -20.484 6.227 -7.98 1 94.5 102 SER B N 1
ATOM 2897 C CA . SER B 1 102 ? -19.391 7.176 -8.047 1 94.5 102 SER B CA 1
ATOM 2898 C C . SER B 1 102 ? -18.078 6.539 -7.605 1 94.5 102 SER B C 1
ATOM 2900 O O . SER B 1 102 ? -17.031 6.758 -8.219 1 94.5 102 SER B O 1
ATOM 2902 N N . HIS B 1 103 ? -18.188 5.754 -6.551 1 95.25 103 HIS B N 1
ATOM 2903 C CA . HIS B 1 103 ? -17.016 5.043 -6.07 1 95.25 103 HIS B CA 1
ATOM 2904 C C . HIS B 1 103 ? -16.531 4.027 -7.098 1 95.25 103 HIS B C 1
ATOM 2906 O O . HIS B 1 103 ? -15.328 3.926 -7.355 1 95.25 103 HIS B O 1
ATOM 2912 N N . VAL B 1 104 ? -17.438 3.285 -7.707 1 95.44 104 VAL B N 1
ATOM 2913 C CA . VAL B 1 104 ? -17.094 2.271 -8.703 1 95.44 104 VAL B CA 1
ATOM 2914 C C . VAL B 1 104 ? -16.453 2.932 -9.914 1 95.44 104 VAL B C 1
ATOM 2916 O O . VAL B 1 104 ? -15.453 2.43 -10.445 1 95.44 104 VAL B O 1
ATOM 2919 N N . ARG B 1 105 ? -16.938 4 -10.297 1 94.06 105 ARG B N 1
ATOM 2920 C CA . ARG B 1 105 ? -16.438 4.703 -11.477 1 94.06 105 ARG B CA 1
ATOM 2921 C C . ARG B 1 105 ? -14.984 5.121 -11.297 1 94.06 105 ARG B C 1
ATOM 2923 O O . ARG B 1 105 ? -14.18 5.023 -12.227 1 94.06 105 ARG B O 1
ATOM 2930 N N . GLU B 1 106 ? -14.648 5.578 -10.133 1 91.62 106 GLU B N 1
ATOM 2931 C CA . GLU B 1 106 ? -13.289 6.043 -9.859 1 91.62 106 GLU B CA 1
ATOM 2932 C C . GLU B 1 106 ? -12.32 4.867 -9.727 1 91.62 106 GLU B C 1
ATOM 2934 O O . GLU B 1 106 ? -11.141 4.992 -10.047 1 91.62 106 GLU B O 1
ATOM 2939 N N . ARG B 1 107 ? -12.867 3.766 -9.305 1 92.38 107 ARG B N 1
ATOM 2940 C CA . ARG B 1 107 ? -12 2.629 -9 1 92.38 107 ARG B CA 1
ATOM 2941 C C . ARG B 1 107 ? -11.867 1.709 -10.211 1 92.38 107 ARG B C 1
ATOM 2943 O O . ARG B 1 107 ? -10.836 1.051 -10.383 1 92.38 107 ARG B O 1
ATOM 2950 N N . ILE B 1 108 ? -12.836 1.677 -11.047 1 91.75 108 ILE B N 1
ATOM 2951 C CA . ILE B 1 108 ? -12.922 0.696 -12.117 1 91.75 108 ILE B CA 1
ATOM 2952 C C . ILE B 1 108 ? -11.766 0.905 -13.102 1 91.75 108 ILE B C 1
ATOM 2954 O O . ILE B 1 108 ? -11.188 -0.061 -13.602 1 91.75 108 ILE B O 1
ATOM 2958 N N . GLY B 1 109 ? -11.422 2.109 -13.438 1 88.75 109 GLY B N 1
ATOM 2959 C CA . GLY B 1 109 ? -10.305 2.363 -14.336 1 88.75 109 GLY B CA 1
ATOM 2960 C C . GLY B 1 109 ? -8.992 1.802 -13.82 1 88.75 109 GLY B C 1
ATOM 2961 O O . GLY B 1 109 ? -8.219 1.227 -14.594 1 88.75 109 GLY B O 1
ATOM 2962 N N . TRP B 1 110 ? -8.766 1.981 -12.586 1 88.19 110 TRP B N 1
ATOM 2963 C CA . TRP B 1 110 ? -7.551 1.479 -11.961 1 88.19 110 TRP B CA 1
ATOM 2964 C C . TRP B 1 110 ? -7.547 -0.045 -11.922 1 88.19 110 TRP B C 1
ATOM 2966 O O . TRP B 1 110 ? -6.531 -0.68 -12.211 1 88.19 110 TRP B O 1
ATOM 2976 N N . ILE B 1 111 ? -8.656 -0.59 -11.57 1 87.69 111 ILE B N 1
ATOM 2977 C CA . ILE B 1 111 ? -8.742 -2.039 -11.422 1 87.69 111 ILE B CA 1
ATOM 2978 C C . ILE B 1 111 ? -8.555 -2.709 -12.781 1 87.69 111 ILE B C 1
ATOM 2980 O O . ILE B 1 111 ? -7.832 -3.701 -12.891 1 87.69 111 ILE B O 1
ATOM 2984 N N . VAL B 1 112 ? -9.172 -2.193 -13.789 1 87.81 112 VAL B N 1
ATOM 2985 C CA . VAL B 1 112 ? -9.031 -2.738 -15.133 1 87.81 112 VAL B CA 1
ATOM 2986 C C . VAL B 1 112 ? -7.602 -2.547 -15.625 1 87.81 112 VAL B C 1
ATOM 2988 O O . VAL B 1 112 ? -7.016 -3.459 -16.219 1 87.81 112 VAL B O 1
ATOM 2991 N N . GLY B 1 113 ? -7.039 -1.374 -15.461 1 88.88 113 GLY B N 1
ATOM 2992 C CA . GLY B 1 113 ? -5.664 -1.12 -15.859 1 88.88 113 GLY B CA 1
ATOM 2993 C C . GLY B 1 113 ? -4.664 -2.035 -15.172 1 88.88 113 GLY B C 1
ATOM 2994 O O . GLY B 1 113 ? -3.758 -2.564 -15.812 1 88.88 113 GLY B O 1
ATOM 2995 N N . LEU B 1 114 ? -4.848 -2.203 -13.883 1 87.81 114 LEU B N 1
ATOM 2996 C CA . LEU B 1 114 ? -3.939 -3.059 -13.125 1 87.81 114 LEU B CA 1
ATOM 2997 C C . LEU B 1 114 ? -4.121 -4.523 -13.516 1 87.81 114 LEU B C 1
ATOM 2999 O O . LEU B 1 114 ? -3.16 -5.293 -13.508 1 87.81 114 LEU B O 1
ATOM 3003 N N . ALA B 1 115 ? -5.324 -4.895 -13.859 1 85.62 115 ALA B N 1
ATOM 3004 C CA . ALA B 1 115 ? -5.582 -6.254 -14.336 1 85.62 115 ALA B CA 1
ATOM 3005 C C . ALA B 1 115 ? -4.844 -6.523 -15.641 1 85.62 115 ALA B C 1
ATOM 3007 O O . ALA B 1 115 ? -4.387 -7.641 -15.883 1 85.62 115 ALA B O 1
ATOM 3008 N N . LEU B 1 116 ? -4.805 -5.555 -16.453 1 86.06 116 LEU B N 1
ATOM 3009 C CA . LEU B 1 116 ? -4.074 -5.695 -17.703 1 86.06 116 LEU B CA 1
ATOM 3010 C C . LEU B 1 116 ? -2.588 -5.926 -17.453 1 86.06 116 LEU B C 1
ATOM 3012 O O . LEU B 1 116 ? -1.945 -6.707 -18.156 1 86.06 116 LEU B O 1
ATOM 3016 N N . LEU B 1 117 ? -2.086 -5.285 -16.469 1 86.62 117 LEU B N 1
ATOM 3017 C CA . LEU B 1 117 ? -0.703 -5.543 -16.078 1 86.62 117 LEU B CA 1
ATOM 3018 C C . LEU B 1 117 ? -0.544 -6.965 -15.547 1 86.62 117 LEU B C 1
ATOM 3020 O O . LEU B 1 117 ? 0.511 -7.578 -15.711 1 86.62 117 LEU B O 1
ATOM 3024 N N . GLY B 1 118 ? -1.568 -7.391 -14.914 1 86.25 118 GLY B N 1
ATOM 3025 C CA . GLY B 1 118 ? -1.571 -8.766 -14.438 1 86.25 118 GLY B CA 1
ATOM 3026 C C . GLY B 1 118 ? -1.493 -9.789 -15.555 1 86.25 118 GLY B C 1
ATOM 3027 O O . GLY B 1 118 ? -0.925 -10.867 -15.375 1 86.25 118 GLY B O 1
ATOM 3028 N N . ILE B 1 119 ? -2.027 -9.438 -16.688 1 84.25 119 ILE B N 1
ATOM 3029 C CA . ILE B 1 119 ? -1.958 -10.32 -17.844 1 84.25 119 ILE B CA 1
ATOM 3030 C C . ILE B 1 119 ? -0.5 -10.523 -18.25 1 84.25 119 ILE B C 1
ATOM 3032 O O . ILE B 1 119 ? -0.112 -11.617 -18.656 1 84.25 119 ILE B O 1
ATOM 3036 N N . VAL B 1 120 ? 0.242 -9.516 -18.109 1 89.38 120 VAL B N 1
ATOM 3037 C CA . VAL B 1 120 ? 1.657 -9.617 -18.453 1 89.38 120 VAL B CA 1
ATOM 3038 C C . VAL B 1 120 ? 2.338 -10.648 -17.547 1 89.38 120 VAL B C 1
ATOM 3040 O O . VAL B 1 120 ? 3.121 -11.469 -18.031 1 89.38 120 VAL B O 1
ATOM 3043 N N . SER B 1 121 ? 2.07 -10.617 -16.328 1 89.5 121 SER B N 1
ATOM 3044 C CA . SER B 1 121 ? 2.602 -11.617 -15.406 1 89.5 121 SER B CA 1
ATOM 3045 C C . SER B 1 121 ? 2.162 -13.023 -15.812 1 89.5 121 SER B C 1
ATOM 3047 O O . SER B 1 121 ? 2.955 -13.969 -15.758 1 89.5 121 SER B O 1
ATOM 3049 N N . GLY B 1 122 ? 0.887 -13.125 -16.172 1 87.44 122 GLY B N 1
ATOM 3050 C CA . GLY B 1 122 ? 0.376 -14.406 -16.625 1 87.44 122 GLY B CA 1
ATOM 3051 C C . GLY B 1 122 ? 1.086 -14.93 -17.875 1 87.44 122 GLY B C 1
ATOM 3052 O O . GLY B 1 122 ? 1.367 -16.125 -17.969 1 87.44 122 GLY B O 1
ATOM 3053 N N . LEU B 1 123 ? 1.36 -14.047 -18.781 1 89.31 123 LEU B N 1
ATOM 3054 C CA . LEU B 1 123 ? 2.055 -14.422 -20 1 89.31 123 LEU B CA 1
ATOM 3055 C C . LEU B 1 123 ? 3.473 -14.898 -19.703 1 89.31 123 LEU B C 1
ATOM 3057 O O . LEU B 1 123 ? 3.963 -15.836 -20.328 1 89.31 123 LEU B O 1
ATOM 3061 N N . ILE B 1 124 ? 4.066 -14.266 -18.812 1 92.56 124 ILE B N 1
ATOM 3062 C CA . ILE B 1 124 ? 5.402 -14.688 -18.391 1 92.56 124 ILE B CA 1
ATOM 3063 C C . ILE B 1 124 ? 5.348 -16.094 -17.812 1 92.56 124 ILE B C 1
ATOM 3065 O O . ILE B 1 124 ? 6.152 -16.953 -18.172 1 92.56 124 ILE B O 1
ATOM 3069 N N . ILE B 1 125 ? 4.434 -16.344 -16.953 1 91.94 125 ILE B N 1
ATOM 3070 C CA . ILE B 1 125 ? 4.293 -17.641 -16.328 1 91.94 125 ILE B CA 1
ATOM 3071 C C . ILE B 1 125 ? 3.996 -18.703 -17.375 1 91.94 125 ILE B C 1
ATOM 3073 O O . ILE B 1 125 ? 4.551 -19.797 -17.344 1 91.94 125 ILE B O 1
ATOM 3077 N N . SER B 1 126 ? 3.109 -18.328 -18.328 1 89.88 126 SER B N 1
ATOM 3078 C CA . SER B 1 126 ? 2.762 -19.25 -19.391 1 89.88 126 SER B CA 1
ATOM 3079 C C . SER B 1 126 ? 3.99 -19.641 -20.219 1 89.88 126 SER B C 1
ATOM 3081 O O . SER B 1 126 ? 4.102 -20.766 -20.688 1 89.88 126 SER B O 1
ATOM 3083 N N . HIS B 1 127 ? 4.859 -18.734 -20.406 1 91.75 127 HIS B N 1
ATOM 3084 C CA . HIS B 1 127 ? 6.094 -18.984 -21.141 1 91.75 127 HIS B CA 1
ATOM 3085 C C . HIS B 1 127 ? 6.949 -20.031 -20.422 1 91.75 127 HIS B C 1
ATOM 3087 O O . HIS B 1 127 ? 7.75 -20.719 -21.062 1 91.75 127 HIS B O 1
ATOM 3093 N N . TYR B 1 128 ? 6.789 -20.172 -19.188 1 92.56 128 TYR B N 1
ATOM 3094 C CA . TYR B 1 128 ? 7.59 -21.109 -18.406 1 92.56 128 TYR B CA 1
ATOM 3095 C C . TYR B 1 128 ? 6.75 -22.281 -17.922 1 92.56 128 TYR B C 1
ATOM 3097 O O . TYR B 1 128 ? 7.008 -22.844 -16.859 1 92.56 128 TYR B O 1
ATOM 3105 N N . GLU B 1 129 ? 5.73 -22.547 -18.641 1 89.19 129 GLU B N 1
ATOM 3106 C CA . GLU B 1 129 ? 4.84 -23.656 -18.312 1 89.19 129 GLU B CA 1
ATOM 3107 C C . GLU B 1 129 ? 5.602 -24.984 -18.25 1 89.19 129 GLU B C 1
ATOM 3109 O O . GLU B 1 129 ? 5.316 -25.828 -17.406 1 89.19 129 GLU B O 1
ATOM 3114 N N . ASP B 1 130 ? 6.543 -25.172 -19.172 1 88.94 130 ASP B N 1
ATOM 3115 C CA . ASP B 1 130 ? 7.352 -26.391 -19.188 1 88.94 130 ASP B CA 1
ATOM 3116 C C . ASP B 1 130 ? 8.164 -26.547 -17.906 1 88.94 130 ASP B C 1
ATOM 3118 O O . ASP B 1 130 ? 8.258 -27.641 -17.359 1 88.94 130 ASP B O 1
ATOM 3122 N N . THR B 1 131 ? 8.719 -25.469 -17.484 1 89.69 131 THR B N 1
ATOM 3123 C CA . THR B 1 131 ? 9.461 -25.469 -16.234 1 89.69 131 THR B CA 1
ATOM 3124 C C . THR B 1 131 ? 8.562 -25.891 -15.07 1 89.69 131 THR B C 1
ATOM 3126 O O . THR B 1 131 ? 8.953 -26.719 -14.242 1 89.69 131 THR B O 1
ATOM 3129 N N . LEU B 1 132 ? 7.391 -25.422 -15.039 1 90.31 132 LEU B N 1
ATOM 3130 C CA . LEU B 1 132 ? 6.441 -25.703 -13.969 1 90.31 132 LEU B CA 1
ATOM 3131 C C . LEU B 1 132 ? 5.984 -27.172 -14.031 1 90.31 132 LEU B C 1
ATOM 3133 O O . LEU B 1 132 ? 5.758 -27.797 -12.992 1 90.31 132 LEU B O 1
ATOM 3137 N N . SER B 1 133 ? 5.844 -27.672 -15.227 1 87.56 133 SER B N 1
ATOM 3138 C CA . SER B 1 133 ? 5.434 -29.062 -15.391 1 87.56 133 SER B CA 1
ATOM 3139 C C . SER B 1 133 ? 6.504 -30.016 -14.891 1 87.56 133 SER B C 1
ATOM 3141 O O . SER B 1 133 ? 6.191 -31.109 -14.414 1 87.56 133 SER B O 1
ATOM 3143 N N . GLN B 1 134 ? 7.707 -29.562 -15.016 1 87 134 GLN B N 1
ATOM 3144 C CA . GLN B 1 134 ? 8.82 -30.406 -14.562 1 87 134 GLN B CA 1
ATOM 3145 C C . GLN B 1 134 ? 8.938 -30.391 -13.047 1 87 134 GLN B C 1
ATOM 3147 O O . GLN B 1 134 ? 9.297 -31.391 -12.438 1 87 134 GLN B O 1
ATOM 3152 N N . LEU B 1 135 ? 8.617 -29.266 -12.484 1 88.94 135 LEU B N 1
ATOM 3153 C CA . LEU B 1 135 ? 8.711 -29.109 -11.039 1 88.94 135 LEU B CA 1
ATOM 3154 C C . LEU B 1 135 ? 7.582 -28.234 -10.508 1 88.94 135 LEU B C 1
ATOM 3156 O O . LEU B 1 135 ? 7.773 -27.031 -10.281 1 88.94 135 LEU B O 1
ATOM 3160 N N . VAL B 1 136 ? 6.527 -28.844 -10.148 1 87.06 136 VAL B N 1
ATOM 3161 C CA . VAL B 1 136 ? 5.297 -28.172 -9.742 1 87.06 136 VAL B CA 1
ATOM 3162 C C . VAL B 1 136 ? 5.527 -27.438 -8.43 1 87.06 136 VAL B C 1
ATOM 3164 O O . VAL B 1 136 ? 4.883 -26.406 -8.164 1 87.06 136 VAL B O 1
ATOM 3167 N N . LEU B 1 137 ? 6.52 -27.844 -7.695 1 86.69 137 LEU B N 1
ATOM 3168 C CA . LEU B 1 137 ? 6.855 -27.234 -6.41 1 86.69 137 LEU B CA 1
ATOM 3169 C C . LEU B 1 137 ? 7.207 -25.766 -6.578 1 86.69 137 LEU B C 1
ATOM 3171 O O . LEU B 1 137 ? 7.031 -24.969 -5.648 1 86.69 137 LEU B O 1
ATOM 3175 N N . LEU B 1 138 ? 7.668 -25.375 -7.758 1 90.44 138 LEU B N 1
ATOM 3176 C CA . LEU B 1 138 ? 8.055 -24 -8.023 1 90.44 138 LEU B CA 1
ATOM 3177 C C . LEU B 1 138 ? 6.863 -23.062 -7.898 1 90.44 138 LEU B C 1
ATOM 3179 O O . LEU B 1 138 ? 7.027 -21.859 -7.621 1 90.44 138 LEU B O 1
ATOM 3183 N N . ALA B 1 139 ? 5.668 -23.578 -8.094 1 90.25 139 ALA B N 1
ATOM 3184 C CA . ALA B 1 139 ? 4.453 -22.766 -8.023 1 90.25 139 ALA B CA 1
ATOM 3185 C C . ALA B 1 139 ? 4.23 -22.234 -6.609 1 90.25 139 ALA B C 1
ATOM 3187 O O . ALA B 1 139 ? 3.67 -21.156 -6.43 1 90.25 139 ALA B O 1
ATOM 3188 N N . ILE B 1 140 ? 4.723 -22.875 -5.66 1 87.06 140 ILE B N 1
ATOM 3189 C CA . ILE B 1 140 ? 4.52 -22.547 -4.25 1 87.06 140 ILE B CA 1
ATOM 3190 C C . ILE B 1 140 ? 5.199 -21.219 -3.922 1 87.06 140 ILE B C 1
ATOM 3192 O O . ILE B 1 140 ? 4.711 -20.469 -3.086 1 87.06 140 ILE B O 1
ATOM 3196 N N . TYR B 1 141 ? 6.211 -20.891 -4.629 1 88.94 141 TYR B N 1
ATOM 3197 C CA . TYR B 1 141 ? 7.039 -19.766 -4.219 1 88.94 141 TYR B CA 1
ATOM 3198 C C . TYR B 1 141 ? 6.742 -18.531 -5.066 1 88.94 141 TYR B C 1
ATOM 3200 O O . TYR B 1 141 ? 7.254 -17.453 -4.793 1 88.94 141 TYR B O 1
ATOM 3208 N N . MET B 1 142 ? 5.949 -18.719 -6.055 1 90.19 142 MET B N 1
ATOM 3209 C CA . MET B 1 142 ? 5.625 -17.578 -6.918 1 90.19 142 MET B CA 1
ATOM 3210 C C . MET B 1 142 ? 4.965 -16.469 -6.125 1 90.19 142 MET B C 1
ATOM 3212 O O . MET B 1 142 ? 5.395 -15.312 -6.195 1 90.19 142 MET B O 1
ATOM 3216 N N . PRO B 1 143 ? 3.984 -16.734 -5.293 1 87.19 143 PRO B N 1
ATOM 3217 C CA . PRO B 1 143 ? 3.389 -15.648 -4.504 1 87.19 143 PRO B CA 1
ATOM 3218 C C . PRO B 1 143 ? 4.363 -15.047 -3.488 1 87.19 143 PRO B C 1
ATOM 3220 O O . PRO B 1 143 ? 4.277 -13.859 -3.166 1 87.19 143 PRO B O 1
ATOM 3223 N N . VAL B 1 144 ? 5.238 -15.859 -3.062 1 87.69 144 VAL B N 1
ATOM 3224 C CA . VAL B 1 144 ? 6.203 -15.414 -2.062 1 87.69 144 VAL B CA 1
ATOM 3225 C C . VAL B 1 144 ? 7.137 -14.367 -2.672 1 87.69 144 VAL B C 1
ATOM 3227 O O . VAL B 1 144 ? 7.43 -13.352 -2.045 1 87.69 144 VAL B O 1
ATOM 3230 N N . ILE B 1 145 ? 7.562 -14.625 -3.875 1 91.88 145 ILE B N 1
ATOM 3231 C CA . ILE B 1 145 ? 8.453 -13.703 -4.578 1 91.88 145 ILE B CA 1
ATOM 3232 C C . ILE B 1 145 ? 7.754 -12.367 -4.785 1 91.88 145 ILE B C 1
ATOM 3234 O O . ILE B 1 145 ? 8.336 -11.305 -4.535 1 91.88 145 ILE B O 1
ATOM 3238 N N . ALA B 1 146 ? 6.551 -12.43 -5.254 1 90.62 146 ALA B N 1
ATOM 3239 C CA . ALA B 1 146 ? 5.77 -11.219 -5.5 1 90.62 146 ALA B CA 1
ATOM 3240 C C . ALA B 1 146 ? 5.52 -10.453 -4.203 1 90.62 146 ALA B C 1
ATOM 3242 O O . ALA B 1 146 ? 5.66 -9.227 -4.16 1 90.62 146 ALA B O 1
ATOM 3243 N N . ALA B 1 147 ? 5.156 -11.148 -3.164 1 89.38 147 ALA B N 1
ATOM 3244 C CA . ALA B 1 147 ? 4.844 -10.539 -1.874 1 89.38 147 ALA B CA 1
ATOM 3245 C C . ALA B 1 147 ? 6.078 -9.875 -1.271 1 89.38 147 ALA B C 1
ATOM 3247 O O . ALA B 1 147 ? 6 -8.758 -0.748 1 89.38 147 ALA B O 1
ATOM 3248 N N . ALA B 1 148 ? 7.176 -10.547 -1.28 1 90.56 148 ALA B N 1
ATOM 3249 C CA . ALA B 1 148 ? 8.414 -10.008 -0.716 1 90.56 148 ALA B CA 1
ATOM 3250 C C . ALA B 1 148 ? 8.805 -8.703 -1.405 1 90.56 148 ALA B C 1
ATOM 3252 O O . ALA B 1 148 ? 9.141 -7.723 -0.741 1 90.56 148 ALA B O 1
ATOM 3253 N N . GLY B 1 149 ? 8.805 -8.758 -2.682 1 91.69 149 GLY B N 1
ATOM 3254 C CA . GLY B 1 149 ? 9.117 -7.547 -3.43 1 91.69 149 GLY B CA 1
ATOM 3255 C C . GLY B 1 149 ? 8.148 -6.414 -3.164 1 91.69 149 GLY B C 1
ATOM 3256 O O . GLY B 1 149 ? 8.555 -5.27 -2.961 1 91.69 149 GLY B O 1
ATOM 3257 N N . GLY B 1 150 ? 6.891 -6.699 -3.238 1 89.81 150 GLY B N 1
ATOM 3258 C CA . GLY B 1 150 ? 5.875 -5.688 -2.99 1 89.81 150 GLY B CA 1
ATOM 3259 C C . GLY B 1 150 ? 5.973 -5.07 -1.61 1 89.81 150 GLY B C 1
ATOM 3260 O O . GLY B 1 150 ? 5.871 -3.85 -1.463 1 89.81 150 GLY B O 1
ATOM 3261 N N . ASN B 1 151 ? 6.141 -5.855 -0.578 1 89.06 151 ASN B N 1
ATOM 3262 C CA . ASN B 1 151 ? 6.234 -5.375 0.797 1 89.06 151 ASN B CA 1
ATOM 3263 C C . ASN B 1 151 ? 7.461 -4.488 0.997 1 89.06 151 ASN B C 1
ATOM 3265 O O . ASN B 1 151 ? 7.355 -3.391 1.547 1 89.06 151 ASN B O 1
ATOM 3269 N N . THR B 1 152 ? 8.57 -4.988 0.553 1 92 152 THR B N 1
ATOM 3270 C CA . THR B 1 152 ? 9.797 -4.23 0.766 1 92 152 THR B CA 1
ATOM 3271 C C . THR B 1 152 ? 9.812 -2.969 -0.091 1 92 152 THR B C 1
ATOM 3273 O O . THR B 1 152 ? 10.281 -1.917 0.35 1 92 152 THR B O 1
ATOM 3276 N N . GLY B 1 153 ? 9.367 -3.104 -1.302 1 92.19 153 GLY B N 1
ATOM 3277 C CA . GLY B 1 153 ? 9.258 -1.933 -2.158 1 92.19 153 GLY B CA 1
ATOM 3278 C C . GLY B 1 153 ? 8.328 -0.869 -1.601 1 92.19 153 GLY B C 1
ATOM 3279 O O . GLY B 1 153 ? 8.664 0.318 -1.608 1 92.19 153 GLY B O 1
ATOM 3280 N N . SER B 1 154 ? 7.184 -1.268 -1.163 1 90.19 154 SER B N 1
ATOM 3281 C CA . SER B 1 154 ? 6.215 -0.334 -0.604 1 90.19 154 SER B CA 1
ATOM 3282 C C . SER B 1 154 ? 6.738 0.309 0.677 1 90.19 154 SER B C 1
ATOM 3284 O O . SER B 1 154 ? 6.461 1.479 0.949 1 90.19 154 SER B O 1
ATOM 3286 N N . GLN B 1 155 ? 7.395 -0.483 1.464 1 90.56 155 GLN B N 1
ATOM 3287 C CA . GLN B 1 155 ? 7.988 0.064 2.678 1 90.56 155 GLN B CA 1
ATOM 3288 C C . GLN B 1 155 ? 9 1.16 2.352 1 90.56 155 GLN B C 1
ATOM 3290 O O . GLN B 1 155 ? 9.023 2.203 3.01 1 90.56 155 GLN B O 1
ATOM 3295 N N . ALA B 1 156 ? 9.844 0.886 1.398 1 93.19 156 ALA B N 1
ATOM 3296 C CA . ALA B 1 156 ? 10.828 1.883 0.973 1 93.19 156 ALA B CA 1
ATOM 3297 C C . ALA B 1 156 ? 10.133 3.135 0.435 1 93.19 156 ALA B C 1
ATOM 3299 O O . ALA B 1 156 ? 10.516 4.258 0.777 1 93.19 156 ALA B O 1
ATOM 3300 N N . ALA B 1 157 ? 9.156 2.924 -0.374 1 92.06 157 ALA B N 1
ATOM 3301 C CA . ALA B 1 157 ? 8.43 4.043 -0.959 1 92.06 157 ALA B CA 1
ATOM 3302 C C . ALA B 1 157 ? 7.793 4.91 0.124 1 92.06 157 ALA B C 1
ATOM 3304 O O . ALA B 1 157 ? 7.875 6.141 0.074 1 92.06 157 ALA B O 1
ATOM 3305 N N . THR B 1 158 ? 7.18 4.27 1.09 1 90.31 158 THR B N 1
ATOM 3306 C CA . THR B 1 158 ? 6.508 4.984 2.172 1 90.31 158 THR B CA 1
ATOM 3307 C C . THR B 1 158 ? 7.504 5.832 2.957 1 90.31 158 THR B C 1
ATOM 3309 O O . THR B 1 158 ? 7.234 6.996 3.258 1 90.31 158 THR B O 1
ATOM 3312 N N . LEU B 1 159 ? 8.656 5.27 3.289 1 92.25 159 LEU B N 1
ATOM 3313 C CA . LEU B 1 159 ? 9.672 5.98 4.055 1 92.25 159 LEU B CA 1
ATOM 3314 C C . LEU B 1 159 ? 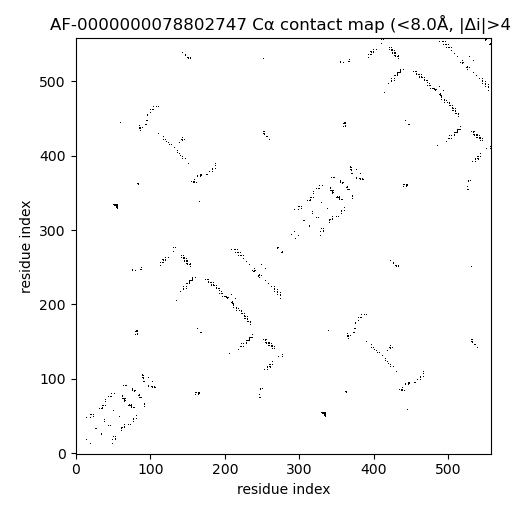10.203 7.18 3.279 1 92.25 159 LEU B C 1
ATOM 3316 O O . LEU B 1 159 ? 10.414 8.25 3.852 1 92.25 159 LEU B O 1
ATOM 3320 N N . VAL B 1 160 ? 10.352 6.996 2.027 1 93.56 160 VAL B N 1
ATOM 3321 C CA . VAL B 1 160 ? 10.93 8.062 1.225 1 93.56 160 VAL B CA 1
ATOM 3322 C C . VAL B 1 160 ? 9.898 9.164 1.001 1 93.56 160 VAL B C 1
ATOM 3324 O O . VAL B 1 160 ? 10.234 10.352 1.013 1 93.56 160 VAL B O 1
ATOM 3327 N N . VAL B 1 161 ? 8.664 8.797 0.788 1 92.19 161 VAL B N 1
ATOM 3328 C CA . VAL B 1 161 ? 7.605 9.797 0.663 1 92.19 161 VAL B CA 1
ATOM 3329 C C . VAL B 1 161 ? 7.543 10.648 1.929 1 92.19 161 VAL B C 1
ATOM 3331 O O . VAL B 1 161 ? 7.418 11.867 1.854 1 92.19 161 VAL B O 1
ATOM 3334 N N . ARG B 1 162 ? 7.578 10.023 3.025 1 91.12 162 ARG B N 1
ATOM 3335 C CA . ARG B 1 162 ? 7.562 10.734 4.297 1 91.12 162 ARG B CA 1
ATOM 3336 C C . ARG B 1 162 ? 8.773 11.656 4.422 1 91.12 162 ARG B C 1
ATOM 3338 O O . ARG B 1 162 ? 8.641 12.797 4.875 1 91.12 162 ARG B O 1
ATOM 3345 N N . ALA B 1 163 ? 9.922 11.141 4.109 1 93 163 ALA B N 1
ATOM 3346 C CA . ALA B 1 163 ? 11.141 11.93 4.203 1 93 163 ALA B CA 1
ATOM 3347 C C . ALA B 1 163 ? 11.07 13.164 3.303 1 93 163 ALA B C 1
ATOM 3349 O O . ALA B 1 163 ? 11.562 14.234 3.662 1 93 163 ALA B O 1
ATOM 3350 N N . LEU B 1 164 ? 10.516 13.016 2.16 1 92.25 164 LEU B N 1
ATOM 3351 C CA . LEU B 1 164 ? 10.312 14.133 1.243 1 92.25 164 LEU B CA 1
ATOM 3352 C C . LEU B 1 164 ? 9.344 15.156 1.831 1 92.25 164 LEU B C 1
ATOM 3354 O O . LEU B 1 164 ? 9.602 16.359 1.774 1 92.25 164 LEU B O 1
ATOM 3358 N N . ALA B 1 165 ? 8.281 14.641 2.393 1 89.56 165 ALA B N 1
ATOM 3359 C CA . ALA B 1 165 ? 7.262 15.5 2.977 1 89.56 165 ALA B CA 1
ATOM 3360 C C . ALA B 1 165 ? 7.824 16.297 4.152 1 89.56 165 ALA B C 1
ATOM 3362 O O . ALA B 1 165 ? 7.422 17.438 4.387 1 89.56 165 ALA B O 1
ATOM 3363 N N . MET B 1 166 ? 8.727 15.688 4.863 1 89.44 166 MET B N 1
ATOM 3364 C CA . MET B 1 166 ? 9.328 16.297 6.043 1 89.44 166 MET B CA 1
ATOM 3365 C C . MET B 1 166 ? 10.555 17.125 5.664 1 89.44 166 MET B C 1
ATOM 3367 O O . MET B 1 166 ? 11.242 17.672 6.531 1 89.44 166 MET B O 1
ATOM 3371 N N . ASP B 1 167 ? 10.859 17.188 4.426 1 89.88 167 ASP B N 1
ATOM 3372 C CA . ASP B 1 167 ? 11.984 17.953 3.885 1 89.88 167 ASP B CA 1
ATOM 3373 C C . ASP B 1 167 ? 13.312 17.422 4.422 1 89.88 167 ASP B C 1
ATOM 3375 O O . ASP B 1 167 ? 14.25 18.188 4.645 1 89.88 167 ASP B O 1
ATOM 3379 N N . GLU B 1 168 ? 13.258 16.188 4.77 1 91.38 168 GLU B N 1
ATOM 3380 C CA . GLU B 1 168 ? 14.5 15.539 5.184 1 91.38 168 GLU B CA 1
ATOM 3381 C C . GLU B 1 168 ? 15.383 15.219 3.979 1 91.38 168 GLU B C 1
ATOM 3383 O O . GLU B 1 168 ? 16.594 15.086 4.109 1 91.38 168 GLU B O 1
ATOM 3388 N N . ILE B 1 169 ? 14.734 15.031 2.893 1 94.19 169 ILE B N 1
ATOM 3389 C CA . ILE B 1 169 ? 15.438 14.789 1.64 1 94.19 169 ILE B CA 1
ATOM 3390 C C . ILE B 1 169 ? 14.836 15.664 0.536 1 94.19 169 ILE B C 1
ATOM 3392 O O . ILE B 1 169 ? 13.68 16.062 0.616 1 94.19 169 ILE B O 1
ATOM 3396 N N . LYS B 1 170 ? 15.703 16.031 -0.432 1 93.88 170 LYS B N 1
ATOM 3397 C CA . LYS B 1 170 ? 15.312 16.75 -1.645 1 93.88 170 LYS B CA 1
ATOM 3398 C C . LYS B 1 170 ? 15.508 15.875 -2.883 1 93.88 170 LYS B C 1
ATOM 3400 O O . LYS B 1 170 ? 16.094 14.797 -2.801 1 93.88 170 LYS B O 1
ATOM 3405 N N . CYS B 1 171 ? 14.93 16.344 -4.004 1 93.25 171 CYS B N 1
ATOM 3406 C CA . CYS B 1 171 ? 15.031 15.578 -5.238 1 93.25 171 CYS B CA 1
ATOM 3407 C C . CYS B 1 171 ? 16.484 15.375 -5.637 1 93.25 171 CYS B C 1
ATOM 3409 O O . CYS B 1 171 ? 16.844 14.344 -6.211 1 93.25 171 CYS B O 1
ATOM 3411 N N . ARG B 1 172 ? 17.328 16.234 -5.309 1 94.38 172 ARG B N 1
ATOM 3412 C CA . ARG B 1 172 ? 18.734 16.172 -5.672 1 94.38 172 ARG B CA 1
ATOM 3413 C C . ARG B 1 172 ? 19.453 15.055 -4.918 1 94.38 172 ARG B C 1
ATOM 3415 O O . ARG B 1 172 ? 20.5 14.586 -5.34 1 94.38 172 ARG B O 1
ATOM 3422 N N . ASP B 1 173 ? 18.859 14.586 -3.871 1 95.81 173 ASP B N 1
ATOM 3423 C CA . ASP B 1 173 ? 19.469 13.562 -3.027 1 95.81 173 ASP B CA 1
ATOM 3424 C C . ASP B 1 173 ? 19.141 12.164 -3.537 1 95.81 173 ASP B C 1
ATOM 3426 O O . ASP B 1 173 ? 19.312 11.18 -2.811 1 95.81 173 ASP B O 1
ATOM 3430 N N . TRP B 1 174 ? 18.734 11.992 -4.773 1 95 174 TRP B N 1
ATOM 3431 C CA . TRP B 1 174 ? 18.219 10.719 -5.27 1 95 174 TRP B CA 1
ATOM 3432 C C . TRP B 1 174 ? 19.312 9.656 -5.277 1 95 174 TRP B C 1
ATOM 3434 O O . TRP B 1 174 ? 19.062 8.492 -4.984 1 95 174 TRP B O 1
ATOM 3444 N N . VAL B 1 175 ? 20.578 10 -5.559 1 96.56 175 VAL B N 1
ATOM 3445 C CA . VAL B 1 175 ? 21.656 9.031 -5.609 1 96.56 175 VAL B CA 1
ATOM 3446 C C . VAL B 1 175 ? 21.953 8.5 -4.207 1 96.56 175 VAL B C 1
ATOM 3448 O O . VAL B 1 175 ? 22.203 7.309 -4.027 1 96.56 175 VAL B O 1
ATOM 3451 N N . ALA B 1 176 ? 21.938 9.445 -3.254 1 96.81 176 ALA B N 1
ATOM 3452 C CA . ALA B 1 176 ? 22.172 9.047 -1.865 1 96.81 176 ALA B CA 1
ATOM 3453 C C . ALA B 1 176 ? 21.078 8.102 -1.377 1 96.81 176 ALA B C 1
ATOM 3455 O O . ALA B 1 176 ? 21.359 7.145 -0.652 1 96.81 176 ALA B O 1
ATOM 3456 N N . VAL B 1 177 ? 19.875 8.383 -1.76 1 97.25 177 VAL B N 1
ATOM 3457 C CA . VAL B 1 177 ? 18.75 7.551 -1.366 1 97.25 177 VAL B CA 1
ATOM 3458 C C . VAL B 1 177 ? 18.844 6.18 -2.033 1 97.25 177 VAL B C 1
ATOM 3460 O O . VAL B 1 177 ? 18.656 5.152 -1.385 1 97.25 177 VAL B O 1
ATOM 3463 N N . LEU B 1 178 ? 19.156 6.148 -3.316 1 96.81 178 LEU B N 1
ATOM 3464 C CA . LEU B 1 178 ? 19.312 4.895 -4.043 1 96.81 178 LEU B CA 1
ATOM 3465 C C . LEU B 1 178 ? 20.391 4.023 -3.4 1 96.81 178 LEU B C 1
ATOM 3467 O O . LEU B 1 178 ? 20.188 2.828 -3.193 1 96.81 178 LEU B O 1
ATOM 3471 N N . TRP B 1 179 ? 21.469 4.605 -3.125 1 96.94 179 TRP B N 1
ATOM 3472 C CA . TRP B 1 179 ? 22.578 3.883 -2.529 1 96.94 179 TRP B CA 1
ATOM 3473 C C . TRP B 1 179 ? 22.219 3.359 -1.144 1 96.94 179 TRP B C 1
ATOM 3475 O O . TRP B 1 179 ? 22.562 2.234 -0.786 1 96.94 179 TRP B O 1
ATOM 3485 N N . LYS B 1 180 ? 21.562 4.145 -0.365 1 97.06 180 LYS B N 1
ATOM 3486 C CA . LYS B 1 180 ? 21.141 3.74 0.973 1 97.06 180 LYS B CA 1
ATOM 3487 C C . LYS B 1 180 ? 20.141 2.588 0.908 1 97.06 180 LYS B C 1
ATOM 3489 O O . LYS B 1 180 ? 20.312 1.58 1.6 1 97.06 180 LYS B O 1
ATOM 3494 N N . GLU B 1 181 ? 19.156 2.742 0.065 1 96.31 181 GLU B N 1
ATOM 3495 C CA . GLU B 1 181 ? 18.156 1.696 -0.065 1 96.31 181 GLU B CA 1
ATOM 3496 C C . GLU B 1 181 ? 18.75 0.412 -0.626 1 96.31 181 GLU B C 1
ATOM 3498 O O . GLU B 1 181 ? 18.344 -0.688 -0.251 1 96.31 181 GLU B O 1
ATOM 3503 N N . PHE B 1 182 ? 19.719 0.534 -1.536 1 97 182 PHE B N 1
ATOM 3504 C CA . PHE B 1 182 ? 20.391 -0.633 -2.086 1 97 182 PHE B CA 1
ATOM 3505 C C . PHE B 1 182 ? 21.109 -1.414 -0.988 1 97 182 PHE B C 1
ATOM 3507 O O . PHE B 1 182 ? 20.984 -2.639 -0.913 1 97 182 PHE B O 1
ATOM 3514 N N . ARG B 1 183 ? 21.75 -0.758 -0.179 1 97.25 183 ARG B N 1
ATOM 3515 C CA . ARG B 1 183 ? 22.469 -1.405 0.909 1 97.25 183 ARG B CA 1
ATOM 3516 C C . ARG B 1 183 ? 21.516 -2.033 1.912 1 97.25 183 ARG B C 1
ATOM 3518 O O . ARG B 1 183 ? 21.766 -3.125 2.426 1 97.25 183 ARG B O 1
ATOM 3525 N N . ILE B 1 184 ? 20.438 -1.35 2.268 1 96.62 184 ILE B N 1
ATOM 3526 C CA . ILE B 1 184 ? 19.406 -1.897 3.141 1 96.62 184 ILE B CA 1
ATOM 3527 C C . ILE B 1 184 ? 18.828 -3.17 2.521 1 96.62 184 ILE B C 1
ATOM 3529 O O . ILE B 1 184 ? 18.688 -4.184 3.205 1 96.62 184 ILE B O 1
ATOM 3533 N N . ALA B 1 185 ? 18.578 -3.072 1.226 1 96.5 185 ALA B N 1
ATOM 3534 C CA . ALA B 1 185 ? 17.969 -4.188 0.503 1 96.5 185 ALA B CA 1
ATOM 3535 C C . ALA B 1 185 ? 18.875 -5.414 0.525 1 96.5 185 ALA B C 1
ATOM 3537 O O . ALA B 1 185 ? 18.406 -6.543 0.676 1 96.5 185 ALA B O 1
ATOM 3538 N N . VAL B 1 186 ? 20.141 -5.23 0.335 1 95.94 186 VAL B N 1
ATOM 3539 C CA . VAL B 1 186 ? 21.094 -6.328 0.337 1 95.94 186 VAL B CA 1
ATOM 3540 C C . VAL B 1 186 ? 21.094 -7.012 1.703 1 95.94 186 VAL B C 1
ATOM 3542 O O . VAL B 1 186 ? 21.109 -8.242 1.79 1 95.94 186 VAL B O 1
ATOM 3545 N N . ALA B 1 187 ? 21.062 -6.246 2.709 1 95.88 187 ALA B N 1
ATOM 3546 C CA . ALA B 1 187 ? 21.031 -6.801 4.059 1 95.88 187 ALA B CA 1
ATOM 3547 C C . ALA B 1 187 ? 19.75 -7.598 4.285 1 95.88 187 ALA B C 1
ATOM 3549 O O . ALA B 1 187 ? 19.781 -8.703 4.828 1 95.88 187 ALA B O 1
ATOM 3550 N N . LEU B 1 188 ? 18.656 -7.055 3.93 1 94.25 188 LEU B N 1
ATOM 3551 C CA . LEU B 1 188 ? 17.375 -7.734 4.082 1 94.25 188 LEU B CA 1
ATOM 3552 C C . LEU B 1 188 ? 17.328 -9.016 3.26 1 94.25 188 LEU B C 1
ATOM 3554 O O . LEU B 1 188 ? 16.812 -10.039 3.715 1 94.25 188 LEU B O 1
ATOM 3558 N N . ALA B 1 189 ? 17.859 -8.906 2.045 1 92.69 189 ALA B N 1
ATOM 3559 C CA . ALA B 1 189 ? 17.891 -10.062 1.146 1 92.69 189 ALA B CA 1
ATOM 3560 C C . ALA B 1 189 ? 18.688 -11.211 1.762 1 92.69 189 ALA B C 1
ATOM 3562 O O . ALA B 1 189 ? 18.297 -12.375 1.629 1 92.69 189 ALA B O 1
ATOM 3563 N N . LEU B 1 190 ? 19.75 -10.906 2.428 1 92.5 190 LEU B N 1
ATOM 3564 C CA . LEU B 1 190 ? 20.578 -11.93 3.066 1 92.5 190 LEU B CA 1
ATOM 3565 C C . LEU B 1 190 ? 19.797 -12.656 4.152 1 92.5 190 LEU B C 1
ATOM 3567 O O . LEU B 1 190 ? 19.906 -13.875 4.301 1 92.5 190 LEU B O 1
ATOM 3571 N N . VAL B 1 191 ? 19.016 -11.984 4.836 1 90.69 191 VAL B N 1
ATOM 3572 C CA . VAL B 1 191 ? 18.203 -12.57 5.895 1 90.69 191 VAL B CA 1
ATOM 3573 C C . VAL B 1 191 ? 17.141 -13.492 5.285 1 90.69 191 VAL B C 1
ATOM 3575 O O . VAL B 1 191 ? 16.906 -14.586 5.793 1 90.69 191 VAL B O 1
ATOM 3578 N N . ILE B 1 192 ? 16.594 -13.062 4.242 1 87.88 192 ILE B N 1
ATOM 3579 C CA . ILE B 1 192 ? 15.539 -13.836 3.588 1 87.88 192 ILE B CA 1
ATOM 3580 C C . ILE B 1 192 ? 16.125 -15.117 3.006 1 87.88 192 ILE B C 1
ATOM 3582 O O . ILE B 1 192 ? 15.539 -16.188 3.127 1 87.88 192 ILE B O 1
ATOM 3586 N N . VAL B 1 193 ? 17.266 -14.984 2.381 1 87.88 193 VAL B N 1
ATOM 3587 C CA . VAL B 1 193 ? 17.953 -16.141 1.803 1 87.88 193 VAL B CA 1
ATOM 3588 C C . VAL B 1 193 ? 18.281 -17.141 2.902 1 87.88 193 VAL B C 1
ATOM 3590 O O . VAL B 1 193 ? 18.094 -18.344 2.734 1 87.88 193 VAL B O 1
ATOM 3593 N N . ALA B 1 194 ? 18.766 -16.641 3.969 1 87.88 194 ALA B N 1
ATOM 3594 C CA . ALA B 1 194 ? 19.109 -17.5 5.098 1 87.88 194 ALA B CA 1
ATOM 3595 C C . ALA B 1 194 ? 17.891 -18.25 5.602 1 87.88 194 ALA B C 1
ATOM 3597 O O . ALA B 1 194 ? 17.969 -19.438 5.922 1 87.88 194 ALA B O 1
ATOM 3598 N N . ARG B 1 195 ? 16.812 -17.641 5.641 1 84.56 195 ARG B N 1
ATOM 3599 C CA . ARG B 1 195 ? 15.578 -18.266 6.102 1 84.56 195 ARG B CA 1
ATOM 3600 C C . ARG B 1 195 ? 15.125 -19.359 5.145 1 84.56 195 ARG B C 1
ATOM 3602 O O . ARG B 1 195 ? 14.719 -20.438 5.582 1 84.56 195 ARG B O 1
ATOM 3609 N N . VAL B 1 196 ? 15.195 -19.094 3.855 1 83.19 196 VAL B N 1
ATOM 3610 C CA . VAL B 1 196 ? 14.758 -20.062 2.855 1 83.19 196 VAL B CA 1
ATOM 3611 C C . VAL B 1 196 ? 15.672 -21.281 2.889 1 83.19 196 VAL B C 1
ATOM 3613 O O . VAL B 1 196 ? 15.203 -22.422 2.82 1 83.19 196 VAL B O 1
ATOM 3616 N N . MET B 1 197 ? 16.938 -21.047 3.064 1 82.81 197 MET B N 1
ATOM 3617 C CA . MET B 1 197 ? 17.906 -22.125 3.086 1 82.81 197 MET B CA 1
ATOM 3618 C C . MET B 1 197 ? 17.766 -22.969 4.352 1 82.81 197 MET B C 1
ATOM 3620 O O . MET B 1 197 ? 17.938 -24.188 4.316 1 82.81 197 MET B O 1
ATOM 3624 N N . PHE B 1 198 ? 17.375 -22.344 5.398 1 80.56 198 PHE B N 1
ATOM 3625 C CA . PHE B 1 198 ? 17.266 -23.031 6.68 1 80.56 198 PHE B CA 1
ATOM 3626 C C . PHE B 1 198 ? 16.016 -23.906 6.727 1 80.56 198 PHE B C 1
ATOM 3628 O O . PHE B 1 198 ? 16 -24.938 7.387 1 80.56 198 PHE B O 1
ATOM 3635 N N . PHE B 1 199 ? 14.969 -23.516 6.078 1 72.06 199 PHE B N 1
ATOM 3636 C CA . PHE B 1 199 ? 13.711 -24.25 6.156 1 72.06 199 PHE B CA 1
ATOM 3637 C C . PHE B 1 199 ? 13.578 -25.234 5 1 72.06 199 PHE B C 1
ATOM 3639 O O . PHE B 1 199 ? 12.547 -25.875 4.84 1 72.06 199 PHE B O 1
ATOM 3646 N N . SER B 1 200 ? 14.633 -25.312 4.23 1 70 200 SER B N 1
ATOM 3647 C CA . SER B 1 200 ? 14.578 -26.25 3.111 1 70 200 SER B CA 1
ATOM 3648 C C . SER B 1 200 ? 15.062 -27.625 3.527 1 70 200 SER B C 1
ATOM 3650 O O . SER B 1 200 ? 16.016 -27.75 4.293 1 70 200 SER B O 1
ATOM 3652 N N . GLY B 1 201 ? 14.172 -28.547 3.475 1 63.69 201 GLY B N 1
ATOM 3653 C CA . GLY B 1 201 ? 14.516 -29.922 3.799 1 63.69 201 GLY B CA 1
ATOM 3654 C C . GLY B 1 201 ? 15.438 -30.562 2.775 1 63.69 201 GLY B C 1
ATOM 3655 O O . GLY B 1 201 ? 15.859 -29.906 1.819 1 63.69 201 GLY B O 1
ATOM 3656 N N . HIS B 1 202 ? 15.953 -31.781 3.092 1 63.44 202 HIS B N 1
ATOM 3657 C CA . HIS B 1 202 ? 16.906 -32.5 2.26 1 63.44 202 HIS B CA 1
ATOM 3658 C C . HIS B 1 202 ? 16.203 -33.531 1.387 1 63.44 202 HIS B C 1
ATOM 3660 O O . HIS B 1 202 ? 16.859 -34.438 0.854 1 63.44 202 HIS B O 1
ATOM 3666 N N . GLN B 1 203 ? 15 -33.25 1.204 1 62.62 203 GLN B N 1
ATOM 3667 C CA . GLN B 1 203 ? 14.305 -34.25 0.423 1 62.62 203 GLN B CA 1
ATOM 3668 C C . GLN B 1 203 ? 14.695 -34.188 -1.051 1 62.62 203 GLN B C 1
ATOM 3670 O O . GLN B 1 203 ? 14.945 -33.094 -1.575 1 62.62 203 GLN B O 1
ATOM 3675 N N . VAL B 1 204 ? 14.898 -35.406 -1.627 1 58.25 204 VAL B N 1
ATOM 3676 C CA . VAL B 1 204 ? 15.281 -35.5 -3.029 1 58.25 204 VAL B CA 1
ATOM 3677 C C . VAL B 1 204 ? 14.047 -35.375 -3.918 1 58.25 204 VAL B C 1
ATOM 3679 O O . VAL B 1 204 ? 13 -35.969 -3.629 1 58.25 204 VAL B O 1
ATOM 3682 N N . LEU B 1 205 ? 14.211 -34.438 -4.797 1 67.62 205 LEU B N 1
ATOM 3683 C CA . LEU B 1 205 ? 13.133 -34.156 -5.738 1 67.62 205 LEU B CA 1
ATOM 3684 C C . LEU B 1 205 ? 13.375 -34.844 -7.07 1 67.62 205 LEU B C 1
ATOM 3686 O O . LEU B 1 205 ? 14.43 -35.438 -7.289 1 67.62 205 LEU B O 1
ATOM 3690 N N . PRO B 1 206 ? 12.32 -34.812 -7.902 1 64 206 PRO B N 1
ATOM 3691 C CA . PRO B 1 206 ? 12.523 -35.375 -9.242 1 64 206 PRO B CA 1
ATOM 3692 C C . PRO B 1 206 ? 13.664 -34.719 -9.992 1 64 206 PRO B C 1
ATOM 3694 O O . PRO B 1 206 ? 14.023 -33.562 -9.68 1 64 206 PRO B O 1
ATOM 3697 N N . ALA B 1 207 ? 14.297 -35.406 -10.992 1 65.12 207 ALA B N 1
ATOM 3698 C CA . ALA B 1 207 ? 15.359 -34.969 -11.883 1 65.12 207 ALA B CA 1
ATOM 3699 C C . ALA B 1 207 ? 16.688 -34.875 -11.141 1 65.12 207 ALA B C 1
ATOM 3701 O O . ALA B 1 207 ? 17.594 -34.125 -11.562 1 65.12 207 ALA B O 1
ATOM 3702 N N . GLY B 1 208 ? 16.641 -35.438 -9.961 1 69.94 208 GLY B N 1
ATOM 3703 C CA . GLY B 1 208 ? 17.891 -35.469 -9.227 1 69.94 208 GLY B CA 1
ATOM 3704 C C . GLY B 1 208 ? 18.172 -34.219 -8.461 1 69.94 208 GLY B C 1
ATOM 3705 O O . GLY B 1 208 ? 19.266 -34 -7.941 1 69.94 208 GLY B O 1
ATOM 3706 N N . LEU B 1 209 ? 17.281 -33.406 -8.578 1 76.75 209 LEU B N 1
ATOM 3707 C CA . LEU B 1 209 ? 17.438 -32.156 -7.832 1 76.75 209 LEU B CA 1
ATOM 3708 C C . LEU B 1 209 ? 17.141 -32.344 -6.352 1 76.75 209 LEU B C 1
ATOM 3710 O O . LEU B 1 209 ? 16.359 -33.25 -5.992 1 76.75 209 LEU B O 1
ATOM 3714 N N . THR B 1 210 ? 17.922 -31.594 -5.57 1 80.06 210 THR B N 1
ATOM 3715 C CA . THR B 1 210 ? 17.656 -31.641 -4.141 1 80.06 210 THR B CA 1
ATOM 3716 C C . THR B 1 210 ? 16.828 -30.422 -3.703 1 80.06 210 THR B C 1
ATOM 3718 O O . THR B 1 210 ? 16.781 -29.422 -4.418 1 80.06 210 THR B O 1
ATOM 3721 N N . LEU B 1 211 ? 16.281 -30.594 -2.654 1 83.56 211 LEU B N 1
ATOM 3722 C CA . LEU B 1 211 ? 15.531 -29.469 -2.09 1 83.56 211 LEU B CA 1
ATOM 3723 C C . LEU B 1 211 ? 16.453 -28.297 -1.802 1 83.56 211 LEU B C 1
ATOM 3725 O O . LEU B 1 211 ? 16.031 -27.141 -1.911 1 83.56 211 LEU B O 1
ATOM 3729 N N . PHE B 1 212 ? 17.688 -28.594 -1.583 1 84.5 212 PHE B N 1
ATOM 3730 C CA . PHE B 1 212 ? 18.672 -27.562 -1.308 1 84.5 212 PHE B CA 1
ATOM 3731 C C . PHE B 1 212 ? 18.984 -26.75 -2.562 1 84.5 212 PHE B C 1
ATOM 3733 O O . PHE B 1 212 ? 19.156 -25.531 -2.494 1 84.5 212 PHE B O 1
ATOM 3740 N N . ASP B 1 213 ? 19.031 -27.406 -3.67 1 87.38 213 ASP B N 1
ATOM 3741 C CA . ASP B 1 213 ? 19.25 -26.703 -4.934 1 87.38 213 ASP B CA 1
ATOM 3742 C C . ASP B 1 213 ? 18.094 -25.75 -5.238 1 87.38 213 ASP B C 1
ATOM 3744 O O . ASP B 1 213 ? 18.312 -24.609 -5.656 1 87.38 213 ASP B O 1
ATOM 3748 N N . VAL B 1 214 ? 16.953 -26.297 -5.012 1 89.19 214 VAL B N 1
ATOM 3749 C CA . VAL B 1 214 ? 15.75 -25.5 -5.281 1 89.19 214 VAL B CA 1
ATOM 3750 C C . VAL B 1 214 ? 15.688 -24.312 -4.324 1 89.19 214 VAL B C 1
ATOM 3752 O O . VAL B 1 214 ? 15.422 -23.188 -4.742 1 89.19 214 VAL B O 1
ATOM 3755 N N . ALA B 1 215 ? 16.047 -24.562 -3.094 1 89.69 215 ALA B N 1
ATOM 3756 C CA . ALA B 1 215 ? 16.047 -23.5 -2.086 1 89.69 215 ALA B CA 1
ATOM 3757 C C . ALA B 1 215 ? 17.078 -22.438 -2.422 1 89.69 215 ALA B C 1
ATOM 3759 O O . ALA B 1 215 ? 16.844 -21.234 -2.219 1 89.69 215 ALA B O 1
ATOM 3760 N N . GLY B 1 216 ? 18.219 -22.875 -2.869 1 91.62 216 GLY B N 1
ATOM 3761 C CA . GLY B 1 216 ? 19.25 -21.938 -3.285 1 91.62 216 GLY B CA 1
ATOM 3762 C C . GLY B 1 216 ? 18.797 -21.031 -4.422 1 91.62 216 GLY B C 1
ATOM 3763 O O . GLY B 1 216 ? 19.031 -19.812 -4.383 1 91.62 216 GLY B O 1
ATOM 3764 N N . ALA B 1 217 ? 18.188 -21.609 -5.406 1 94.06 217 ALA B N 1
ATOM 3765 C CA . ALA B 1 217 ? 17.703 -20.844 -6.551 1 94.06 217 ALA B CA 1
ATOM 3766 C C . ALA B 1 217 ? 16.625 -19.844 -6.125 1 94.06 217 ALA B C 1
ATOM 3768 O O . ALA B 1 217 ? 16.641 -18.688 -6.559 1 94.06 217 ALA B O 1
ATOM 3769 N N . ILE B 1 218 ? 15.758 -20.312 -5.285 1 93.38 218 ILE B N 1
ATOM 3770 C CA . ILE B 1 218 ? 14.68 -19.469 -4.793 1 93.38 218 ILE B CA 1
ATOM 3771 C C . ILE B 1 218 ? 15.25 -18.328 -3.959 1 93.38 218 ILE B C 1
ATOM 3773 O O . ILE B 1 218 ? 14.828 -17.172 -4.09 1 93.38 218 ILE B O 1
ATOM 3777 N N . GLY B 1 219 ? 16.172 -18.672 -3.117 1 93.81 219 GLY B N 1
ATOM 3778 C CA . GLY B 1 219 ? 16.828 -17.641 -2.303 1 93.81 219 GLY B CA 1
ATOM 3779 C C . GLY B 1 219 ? 17.469 -16.547 -3.125 1 93.81 219 GLY B C 1
ATOM 3780 O O . GLY B 1 219 ? 17.328 -15.367 -2.814 1 93.81 219 GLY B O 1
ATOM 3781 N N . VAL B 1 220 ? 18.188 -16.922 -4.156 1 95.5 220 VAL B N 1
ATOM 3782 C CA . VAL B 1 220 ? 18.859 -15.961 -5.023 1 95.5 220 VAL B CA 1
ATOM 3783 C C . VAL B 1 220 ? 17.812 -15.109 -5.742 1 95.5 220 VAL B C 1
ATOM 3785 O O . VAL B 1 220 ? 17.969 -13.891 -5.852 1 95.5 220 VAL B O 1
ATOM 3788 N N . ALA B 1 221 ? 16.766 -15.734 -6.242 1 96.94 221 ALA B N 1
ATOM 3789 C CA . ALA B 1 221 ? 15.695 -15 -6.906 1 96.94 221 ALA B CA 1
ATOM 3790 C C . ALA B 1 221 ? 15.07 -13.969 -5.961 1 96.94 221 ALA B C 1
ATOM 3792 O O . ALA B 1 221 ? 14.82 -12.828 -6.355 1 96.94 221 ALA B O 1
ATOM 3793 N N . LEU B 1 222 ? 14.867 -14.406 -4.746 1 95.19 222 LEU B N 1
ATOM 3794 C CA . LEU B 1 222 ? 14.297 -13.523 -3.74 1 95.19 222 LEU B CA 1
ATOM 3795 C C . LEU B 1 222 ? 15.227 -12.352 -3.447 1 95.19 222 LEU B C 1
ATOM 3797 O O . LEU B 1 222 ? 14.773 -11.211 -3.312 1 95.19 222 LEU B O 1
ATOM 3801 N N . ALA B 1 223 ? 16.453 -12.648 -3.379 1 96.19 223 ALA B N 1
ATOM 3802 C CA . ALA B 1 223 ? 17.438 -11.609 -3.098 1 96.19 223 ALA B CA 1
ATOM 3803 C C . ALA B 1 223 ? 17.453 -10.562 -4.203 1 96.19 223 ALA B C 1
ATOM 3805 O O . ALA B 1 223 ? 17.469 -9.359 -3.926 1 96.19 223 ALA B O 1
ATOM 3806 N N . ILE B 1 224 ? 17.484 -11.008 -5.398 1 97.5 224 ILE B N 1
ATOM 3807 C CA . ILE B 1 224 ? 17.5 -10.094 -6.535 1 97.5 224 ILE B CA 1
ATOM 3808 C C . ILE B 1 224 ? 16.219 -9.266 -6.547 1 97.5 224 ILE B C 1
ATOM 3810 O O . ILE B 1 224 ? 16.266 -8.047 -6.715 1 97.5 224 ILE B O 1
ATOM 3814 N N . GLN B 1 225 ? 15.078 -9.93 -6.375 1 97.06 225 GLN B N 1
ATOM 3815 C CA . GLN B 1 225 ? 13.781 -9.266 -6.391 1 97.06 225 GLN B CA 1
ATOM 3816 C C . GLN B 1 225 ? 13.688 -8.203 -5.297 1 97.06 225 GLN B C 1
ATOM 3818 O O . GLN B 1 225 ? 13.25 -7.082 -5.551 1 97.06 225 GLN B O 1
ATOM 3823 N N . VAL B 1 226 ? 14.055 -8.516 -4.074 1 95.94 226 VAL B N 1
ATOM 3824 C CA . VAL B 1 226 ? 13.977 -7.602 -2.938 1 95.94 226 VAL B CA 1
ATOM 3825 C C . VAL B 1 226 ? 14.906 -6.414 -3.166 1 95.94 226 VAL B C 1
ATOM 3827 O O . VAL B 1 226 ? 14.539 -5.266 -2.896 1 95.94 226 VAL B O 1
ATOM 3830 N N . THR B 1 227 ? 16.078 -6.703 -3.66 1 96.81 227 THR B N 1
ATOM 3831 C CA . THR B 1 227 ? 17.047 -5.637 -3.908 1 96.81 227 THR B CA 1
ATOM 3832 C C . THR B 1 227 ? 16.516 -4.672 -4.969 1 96.81 227 THR B C 1
ATOM 3834 O O . THR B 1 227 ? 16.562 -3.455 -4.777 1 96.81 227 THR B O 1
ATOM 3837 N N . LEU B 1 228 ? 16.031 -5.199 -5.988 1 96.19 228 LEU B N 1
ATOM 3838 C CA . LEU B 1 228 ? 15.516 -4.371 -7.074 1 96.19 228 LEU B CA 1
ATOM 3839 C C . LEU B 1 228 ? 14.273 -3.594 -6.629 1 96.19 228 LEU B C 1
ATOM 3841 O O . LEU B 1 228 ? 14.18 -2.387 -6.863 1 96.19 228 LEU B O 1
ATOM 3845 N N . SER B 1 229 ? 13.328 -4.285 -6.066 1 95.62 229 SER B N 1
ATOM 3846 C CA . SER B 1 229 ? 12.062 -3.672 -5.672 1 95.62 229 SER B CA 1
ATOM 3847 C C . SER B 1 229 ? 12.273 -2.582 -4.629 1 95.62 229 SER B C 1
ATOM 3849 O O . SER B 1 229 ? 11.633 -1.532 -4.68 1 95.62 229 SER B O 1
ATOM 3851 N N . THR B 1 230 ? 13.102 -2.818 -3.648 1 95.06 230 THR B N 1
ATOM 3852 C CA . THR B 1 230 ? 13.391 -1.839 -2.604 1 95.06 230 THR B CA 1
ATOM 3853 C C . THR B 1 230 ? 14.078 -0.609 -3.189 1 95.06 230 THR B C 1
ATOM 3855 O O . THR B 1 230 ? 13.758 0.522 -2.82 1 95.06 230 THR B O 1
ATOM 3858 N N . SER B 1 231 ? 15.008 -0.833 -4.059 1 95.25 231 SER B N 1
ATOM 3859 C CA . SER B 1 231 ? 15.719 0.274 -4.691 1 95.25 231 SER B CA 1
ATOM 3860 C C . SER B 1 231 ? 14.781 1.116 -5.547 1 95.25 231 SER B C 1
ATOM 3862 O O . SER B 1 231 ? 14.789 2.346 -5.465 1 95.25 231 SER B O 1
ATOM 3864 N N . VAL B 1 232 ? 13.961 0.47 -6.305 1 92.69 232 VAL B N 1
ATOM 3865 C CA . VAL B 1 232 ? 12.992 1.164 -7.152 1 92.69 232 VAL B CA 1
ATOM 3866 C C . VAL B 1 232 ? 11.953 1.861 -6.281 1 92.69 232 VAL B C 1
ATOM 3868 O O . VAL B 1 232 ? 11.578 3.008 -6.543 1 92.69 232 VAL B O 1
ATOM 3871 N N . GLY B 1 233 ? 11.469 1.16 -5.289 1 93.38 233 GLY B N 1
ATOM 3872 C CA . GLY B 1 233 ? 10.523 1.754 -4.355 1 93.38 233 GLY B CA 1
ATOM 3873 C C . GLY B 1 233 ? 11.055 3.006 -3.684 1 93.38 233 GLY B C 1
ATOM 3874 O O . GLY B 1 233 ? 10.305 3.949 -3.434 1 93.38 233 GLY B O 1
ATOM 3875 N N . GLY B 1 234 ? 12.305 3.066 -3.42 1 93.38 234 GLY B N 1
ATOM 3876 C CA . GLY B 1 234 ? 12.93 4.215 -2.787 1 93.38 234 GLY B CA 1
ATOM 3877 C C . GLY B 1 234 ? 13.078 5.402 -3.719 1 93.38 234 GLY B C 1
ATOM 3878 O O . GLY B 1 234 ? 12.938 6.551 -3.299 1 93.38 234 GLY B O 1
ATOM 3879 N N . VAL B 1 235 ? 13.305 5.133 -4.938 1 93.56 235 VAL B N 1
ATOM 3880 C CA . VAL B 1 235 ? 13.656 6.223 -5.84 1 93.56 235 VAL B CA 1
ATOM 3881 C C . VAL B 1 235 ? 12.406 6.719 -6.562 1 93.56 235 VAL B C 1
ATOM 3883 O O . VAL B 1 235 ? 12.328 7.883 -6.957 1 93.56 235 VAL B O 1
ATOM 3886 N N . LEU B 1 236 ? 11.43 5.914 -6.695 1 92.31 236 LEU B N 1
ATOM 3887 C CA . LEU B 1 236 ? 10.242 6.227 -7.484 1 92.31 236 LEU B CA 1
ATOM 3888 C C . LEU B 1 236 ? 9.555 7.48 -6.961 1 92.31 236 LEU B C 1
ATOM 3890 O O . LEU B 1 236 ? 9.156 8.352 -7.742 1 92.31 236 LEU B O 1
ATOM 3894 N N . PRO B 1 237 ? 9.391 7.676 -5.668 1 93.12 237 PRO B N 1
ATOM 3895 C CA . PRO B 1 237 ? 8.773 8.906 -5.164 1 93.12 237 PRO B CA 1
ATOM 3896 C C . PRO B 1 237 ? 9.555 10.156 -5.543 1 93.12 237 PRO B C 1
ATOM 3898 O O . PRO B 1 237 ? 8.961 11.211 -5.785 1 93.12 237 PRO B O 1
ATOM 3901 N N . ILE B 1 238 ? 10.836 10.094 -5.594 1 93.88 238 ILE B N 1
ATOM 3902 C CA . ILE B 1 238 ? 11.688 11.227 -5.934 1 93.88 238 ILE B CA 1
ATOM 3903 C C . ILE B 1 238 ? 11.492 11.602 -7.398 1 93.88 238 ILE B C 1
ATOM 3905 O O . ILE B 1 238 ? 11.367 12.773 -7.738 1 93.88 238 ILE B O 1
ATOM 3909 N N . ILE B 1 239 ? 11.492 10.57 -8.227 1 91.25 239 ILE B N 1
ATOM 3910 C CA . ILE B 1 239 ? 11.273 10.789 -9.656 1 91.25 239 ILE B CA 1
ATOM 3911 C C . ILE B 1 239 ? 9.898 11.43 -9.867 1 91.25 239 ILE B C 1
ATOM 3913 O O . ILE B 1 239 ? 9.758 12.367 -10.656 1 91.25 239 ILE B O 1
ATOM 3917 N N . ALA B 1 240 ? 8.914 10.945 -9.211 1 89.44 240 ALA B N 1
ATOM 3918 C CA . ALA B 1 240 ? 7.562 11.484 -9.336 1 89.44 240 ALA B CA 1
ATOM 3919 C C . ALA B 1 240 ? 7.516 12.953 -8.93 1 89.44 240 ALA B C 1
ATOM 3921 O O . ALA B 1 240 ? 6.879 13.773 -9.594 1 89.44 240 ALA B O 1
ATOM 3922 N N . ARG B 1 241 ? 8.117 13.273 -7.836 1 89.31 241 ARG B N 1
ATOM 3923 C CA . ARG B 1 241 ? 8.156 14.648 -7.352 1 89.31 241 ARG B CA 1
ATOM 3924 C C . ARG B 1 241 ? 8.938 15.539 -8.305 1 89.31 241 ARG B C 1
ATOM 3926 O O . ARG B 1 241 ? 8.508 16.656 -8.617 1 89.31 241 ARG B O 1
ATOM 3933 N N . ALA B 1 242 ? 10.062 15.094 -8.766 1 90.5 242 ALA B N 1
ATOM 3934 C CA . ALA B 1 242 ? 10.945 15.875 -9.633 1 90.5 242 ALA B CA 1
ATOM 3935 C C . ALA B 1 242 ? 10.266 16.188 -10.961 1 90.5 242 ALA B C 1
ATOM 3937 O O . ALA B 1 242 ? 10.461 17.266 -11.523 1 90.5 242 ALA B O 1
ATOM 3938 N N . CYS B 1 243 ? 9.477 15.289 -11.414 1 90.38 243 CYS B N 1
ATOM 3939 C CA . CYS B 1 243 ? 8.859 15.445 -12.727 1 90.38 243 CYS B CA 1
ATOM 3940 C C . CYS B 1 243 ? 7.41 15.898 -12.594 1 90.38 243 CYS B C 1
ATOM 3942 O O . CYS B 1 243 ? 6.672 15.922 -13.578 1 90.38 243 CYS B O 1
ATOM 3944 N N . ASN B 1 244 ? 6.988 16.203 -11.398 1 86.38 244 ASN B N 1
ATOM 3945 C CA . ASN B 1 244 ? 5.625 16.625 -11.102 1 86.38 244 ASN B CA 1
ATOM 3946 C C . ASN B 1 244 ? 4.598 15.648 -11.656 1 86.38 244 ASN B C 1
ATOM 3948 O O . ASN B 1 244 ? 3.615 16.062 -12.273 1 86.38 244 ASN B O 1
ATOM 3952 N N . LEU B 1 245 ? 4.969 14.414 -11.484 1 85.5 245 LEU B N 1
ATOM 3953 C CA . LEU B 1 245 ? 4.043 13.383 -11.938 1 85.5 245 LEU B CA 1
ATOM 3954 C C . LEU B 1 245 ? 2.9 13.203 -10.953 1 85.5 245 LEU B C 1
ATOM 3956 O O . LEU B 1 245 ? 2.961 13.703 -9.828 1 85.5 245 LEU B O 1
ATOM 3960 N N . ASP B 1 246 ? 1.834 12.555 -11.445 1 85.38 246 ASP B N 1
ATOM 3961 C CA . ASP B 1 246 ? 0.758 12.148 -10.547 1 85.38 246 ASP B CA 1
ATOM 3962 C C . ASP B 1 246 ? 1.266 11.172 -9.492 1 85.38 246 ASP B C 1
ATOM 3964 O O . ASP B 1 246 ? 1.771 10.094 -9.828 1 85.38 246 ASP B O 1
ATOM 3968 N N . PRO B 1 247 ? 1.133 11.57 -8.258 1 84.81 247 PRO B N 1
ATOM 3969 C CA . PRO B 1 247 ? 1.598 10.688 -7.188 1 84.81 247 PRO B CA 1
ATOM 3970 C C . PRO B 1 247 ? 0.893 9.328 -7.191 1 84.81 247 PRO B C 1
ATOM 3972 O O . PRO B 1 247 ? 1.326 8.398 -6.504 1 84.81 247 PRO B O 1
ATOM 3975 N N . ALA B 1 248 ? -0.115 9.211 -7.965 1 73.44 248 ALA B N 1
ATOM 3976 C CA . ALA B 1 248 ? -0.799 7.93 -8.109 1 73.44 248 ALA B CA 1
ATOM 3977 C C . ALA B 1 248 ? 0.16 6.848 -8.594 1 73.44 248 ALA B C 1
ATOM 3979 O O . ALA B 1 248 ? -0.07 5.656 -8.367 1 73.44 248 ALA B O 1
ATOM 3980 N N . VAL B 1 249 ? 1.196 7.227 -9.266 1 67.38 249 VAL B N 1
ATOM 3981 C CA . VAL B 1 249 ? 2.201 6.293 -9.766 1 67.38 249 VAL B CA 1
ATOM 3982 C C . VAL B 1 249 ? 2.938 5.656 -8.586 1 67.38 249 VAL B C 1
ATOM 3984 O O . VAL B 1 249 ? 3.578 4.613 -8.742 1 67.38 249 VAL B O 1
ATOM 3987 N N . LEU B 1 250 ? 2.758 6.336 -7.418 1 68.69 250 LEU B N 1
ATOM 3988 C CA . LEU B 1 250 ? 3.5 5.93 -6.23 1 68.69 250 LEU B CA 1
ATOM 3989 C C . LEU B 1 250 ? 2.648 5.031 -5.34 1 68.69 250 LEU B C 1
ATOM 3991 O O . LEU B 1 250 ? 3.127 4.523 -4.32 1 68.69 250 LEU B O 1
ATOM 3995 N N . VAL B 1 251 ? 1.494 4.867 -5.887 1 67.44 251 VAL B N 1
ATOM 3996 C CA . VAL B 1 251 ? 0.596 4.145 -4.988 1 67.44 251 VAL B CA 1
ATOM 3997 C C . VAL B 1 251 ? 0.959 2.664 -4.977 1 67.44 251 VAL B C 1
ATOM 3999 O O . VAL B 1 251 ? 1.488 2.139 -5.957 1 67.44 251 VAL B O 1
ATOM 4002 N N . SER B 1 252 ? 0.622 2.154 -3.91 1 73.06 252 SER B N 1
ATOM 4003 C CA . SER B 1 252 ? 0.941 0.764 -3.607 1 73.06 252 SER B CA 1
ATOM 4004 C C . SER B 1 252 ? 0.457 -0.168 -4.715 1 73.06 252 SER B C 1
ATOM 4006 O O . SER B 1 252 ? 1.188 -1.062 -5.145 1 73.06 252 SER B O 1
ATOM 4008 N N . PRO B 1 253 ? -0.604 0.148 -5.461 1 79.25 253 PRO B N 1
ATOM 4009 C CA . PRO B 1 253 ? -1.069 -0.793 -6.484 1 79.25 253 PRO B CA 1
ATOM 4010 C C . PRO B 1 253 ? -0.179 -0.806 -7.723 1 79.25 253 PRO B C 1
ATOM 4012 O O . PRO B 1 253 ? 0.069 -1.869 -8.297 1 79.25 253 PRO B O 1
ATOM 4015 N N . VAL B 1 254 ? 0.294 0.356 -8.07 1 84.38 254 VAL B N 1
ATOM 4016 C CA . VAL B 1 254 ? 1.14 0.432 -9.258 1 84.38 254 VAL B CA 1
ATOM 4017 C C . VAL B 1 254 ? 2.486 -0.23 -8.977 1 84.38 254 VAL B C 1
ATOM 4019 O O . VAL B 1 254 ? 2.973 -1.031 -9.773 1 84.38 254 VAL B O 1
ATOM 4022 N N . LEU B 1 255 ? 3.027 0.093 -7.898 1 86 255 LEU B N 1
ATOM 4023 C CA . LEU B 1 255 ? 4.289 -0.525 -7.508 1 86 255 LEU B CA 1
ATOM 4024 C C . LEU B 1 255 ? 4.137 -2.037 -7.371 1 86 255 LEU B C 1
ATOM 4026 O O . LEU B 1 255 ? 5.008 -2.795 -7.801 1 86 255 LEU B O 1
ATOM 4030 N N . ALA B 1 256 ? 3.059 -2.438 -6.75 1 86 256 ALA B N 1
ATOM 4031 C CA . ALA B 1 256 ? 2.797 -3.863 -6.574 1 86 256 ALA B CA 1
ATOM 4032 C C . ALA B 1 256 ? 2.713 -4.578 -7.918 1 86 256 ALA B C 1
ATOM 4034 O O . ALA B 1 256 ? 3.242 -5.68 -8.078 1 86 256 ALA B O 1
ATOM 4035 N N . SER B 1 257 ? 2.043 -3.975 -8.875 1 88.12 257 SER B N 1
ATOM 4036 C CA . SER B 1 257 ? 1.899 -4.586 -10.188 1 88.12 257 SER B CA 1
ATOM 4037 C C . SER B 1 257 ? 3.242 -4.672 -10.914 1 88.12 257 SER B C 1
ATOM 4039 O O . SER B 1 257 ? 3.535 -5.668 -11.578 1 88.12 257 SER B O 1
ATOM 4041 N N . MET B 1 258 ? 4.012 -3.656 -10.812 1 90.19 258 MET B N 1
ATOM 4042 C CA . MET B 1 258 ? 5.34 -3.666 -11.422 1 90.19 258 MET B CA 1
ATOM 4043 C C . MET B 1 258 ? 6.215 -4.754 -10.805 1 90.19 258 MET B C 1
ATOM 4045 O O . MET B 1 258 ? 6.949 -5.441 -11.508 1 90.19 258 MET B O 1
ATOM 4049 N N . VAL B 1 259 ? 6.102 -4.848 -9.586 1 90.44 259 VAL B N 1
ATOM 4050 C CA . VAL B 1 259 ? 6.898 -5.812 -8.836 1 90.44 259 VAL B CA 1
ATOM 4051 C C . VAL B 1 259 ? 6.43 -7.227 -9.156 1 90.44 259 VAL B C 1
ATOM 4053 O O . VAL B 1 259 ? 7.238 -8.156 -9.203 1 90.44 259 VAL B O 1
ATOM 4056 N N . ASP B 1 260 ? 5.164 -7.406 -9.398 1 91.88 260 ASP B N 1
ATOM 4057 C CA . ASP B 1 260 ? 4.645 -8.703 -9.812 1 91.88 260 ASP B CA 1
ATOM 4058 C C . ASP B 1 260 ? 5.277 -9.156 -11.133 1 91.88 260 ASP B C 1
ATOM 4060 O O . ASP B 1 260 ? 5.695 -10.312 -11.258 1 91.88 260 ASP B O 1
ATOM 4064 N N . ILE B 1 261 ? 5.32 -8.273 -12.023 1 93.5 261 ILE B N 1
ATOM 4065 C CA . ILE B 1 261 ? 5.863 -8.578 -13.344 1 93.5 261 ILE B CA 1
ATOM 4066 C C . ILE B 1 261 ? 7.355 -8.867 -13.234 1 93.5 261 ILE B C 1
ATOM 4068 O O . ILE B 1 261 ? 7.824 -9.914 -13.688 1 93.5 261 ILE B O 1
ATOM 4072 N N . SER B 1 262 ? 8.094 -7.992 -12.656 1 95.44 262 SER B N 1
ATOM 4073 C CA . SER B 1 262 ? 9.531 -8.188 -12.523 1 95.44 262 SER B CA 1
ATOM 4074 C C . SER B 1 262 ? 9.844 -9.422 -11.68 1 95.44 262 SER B C 1
ATOM 4076 O O . SER B 1 262 ? 10.812 -10.141 -11.953 1 95.44 262 SER B O 1
ATOM 4078 N N . GLY B 1 263 ? 9.031 -9.633 -10.672 1 95.69 263 GLY B N 1
ATOM 4079 C CA . GLY B 1 263 ? 9.219 -10.797 -9.812 1 95.69 263 GLY B CA 1
ATOM 4080 C C . GLY B 1 263 ? 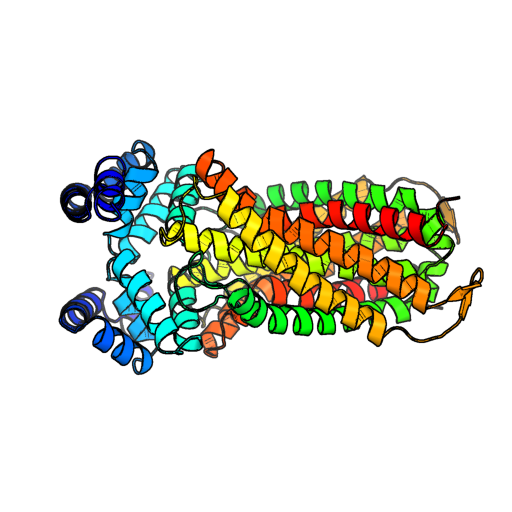9.164 -12.109 -10.57 1 95.69 263 GLY B C 1
ATOM 4081 O O . GLY B 1 263 ? 10.008 -12.984 -10.359 1 95.69 263 GLY B O 1
ATOM 4082 N N . MET B 1 264 ? 8.234 -12.219 -11.484 1 95.25 264 MET B N 1
ATOM 4083 C CA . MET B 1 264 ? 8.102 -13.453 -12.258 1 95.25 264 MET B CA 1
ATOM 4084 C C . MET B 1 264 ? 9.266 -13.617 -13.227 1 95.25 264 MET B C 1
ATOM 4086 O O . MET B 1 264 ? 9.773 -14.719 -13.422 1 95.25 264 MET B O 1
ATOM 4090 N N . ILE B 1 265 ? 9.672 -12.516 -13.812 1 96.56 265 ILE B N 1
ATOM 4091 C CA . ILE B 1 265 ? 10.812 -12.57 -14.719 1 96.56 265 ILE B CA 1
ATOM 4092 C C . ILE B 1 265 ? 12.055 -13.016 -13.953 1 96.56 265 ILE B C 1
ATOM 4094 O O . ILE B 1 265 ? 12.758 -13.93 -14.383 1 96.56 265 ILE B O 1
ATOM 4098 N N . ILE B 1 266 ? 12.305 -12.438 -12.875 1 97.44 266 ILE B N 1
ATOM 4099 C CA . ILE B 1 266 ? 13.477 -12.734 -12.07 1 97.44 266 ILE B CA 1
ATOM 4100 C C . ILE B 1 266 ? 13.414 -14.172 -11.57 1 97.44 266 ILE B C 1
ATOM 4102 O O . ILE B 1 266 ? 14.406 -14.906 -11.648 1 97.44 266 ILE B O 1
ATOM 4106 N N . TYR B 1 267 ? 12.297 -14.586 -11.094 1 96.62 267 TYR B N 1
ATOM 4107 C CA . TYR B 1 267 ? 12.109 -15.898 -10.5 1 96.62 267 TYR B CA 1
ATOM 4108 C C . TYR B 1 267 ? 12.414 -17 -11.508 1 96.62 267 TYR B C 1
ATOM 4110 O O . TYR B 1 267 ? 13.297 -17.828 -11.281 1 96.62 267 TYR B O 1
ATOM 4118 N N . PHE B 1 268 ? 11.805 -16.938 -12.664 1 96.31 268 PHE B N 1
ATOM 4119 C CA . PHE B 1 268 ? 11.914 -18.031 -13.625 1 96.31 268 PHE B CA 1
ATOM 4120 C C . PHE B 1 268 ? 13.258 -17.984 -14.344 1 96.31 268 PHE B C 1
ATOM 4122 O O . PHE B 1 268 ? 13.828 -19.031 -14.648 1 96.31 268 PHE B O 1
ATOM 4129 N N . THR B 1 269 ? 13.734 -16.781 -14.617 1 96.25 269 THR B N 1
ATOM 4130 C CA . THR B 1 269 ? 15.055 -16.688 -15.227 1 96.25 269 THR B CA 1
ATOM 4131 C C . THR B 1 269 ? 16.125 -17.25 -14.297 1 96.25 269 THR B C 1
ATOM 4133 O O . THR B 1 269 ? 17 -18.016 -14.727 1 96.25 269 THR B O 1
ATOM 4136 N N . THR B 1 270 ? 16.031 -16.969 -13.023 1 96.75 270 THR B N 1
ATOM 4137 C CA . THR B 1 270 ? 17.016 -17.422 -12.047 1 96.75 270 THR B CA 1
ATOM 4138 C C . THR B 1 270 ? 16.906 -18.922 -11.828 1 96.75 270 THR B C 1
ATOM 4140 O O . THR B 1 270 ? 17.906 -19.641 -11.859 1 96.75 270 THR B O 1
ATOM 4143 N N . VAL B 1 271 ? 15.711 -19.391 -11.602 1 94.62 271 VAL B N 1
ATOM 4144 C CA . VAL B 1 271 ? 15.484 -20.812 -11.336 1 94.62 271 VAL B CA 1
ATOM 4145 C C . VAL B 1 271 ? 15.914 -21.641 -12.539 1 94.62 271 VAL B C 1
ATOM 4147 O O . VAL B 1 271 ? 16.578 -22.672 -12.391 1 94.62 271 VAL B O 1
ATOM 4150 N N . ASN B 1 272 ? 15.523 -21.203 -13.711 1 94.44 272 ASN B N 1
ATOM 4151 C CA . ASN B 1 272 ? 15.898 -21.938 -14.914 1 94.44 272 ASN B CA 1
ATOM 4152 C C . ASN B 1 272 ? 17.422 -21.969 -15.094 1 94.44 272 ASN B C 1
ATOM 4154 O O . ASN B 1 272 ? 17.969 -23.016 -15.461 1 94.44 272 ASN B O 1
ATOM 4158 N N . LYS B 1 273 ? 18.078 -20.922 -14.922 1 94.38 273 LYS B N 1
ATOM 4159 C CA . LYS B 1 273 ? 19.516 -20.844 -15.086 1 94.38 273 LYS B CA 1
ATOM 4160 C C . LYS B 1 273 ? 20.234 -21.703 -14.039 1 94.38 273 LYS B C 1
ATOM 4162 O O . LYS B 1 273 ? 21.203 -22.391 -14.359 1 94.38 273 LYS B O 1
ATOM 4167 N N . MET B 1 274 ? 19.766 -21.75 -12.867 1 94.44 274 MET B N 1
ATOM 4168 C CA . MET B 1 274 ? 20.469 -22.391 -11.766 1 94.44 274 MET B CA 1
ATOM 4169 C C . MET B 1 274 ? 20.125 -23.891 -11.711 1 94.44 274 MET B C 1
ATOM 4171 O O . MET B 1 274 ? 20.953 -24.703 -11.32 1 94.44 274 MET B O 1
ATOM 4175 N N . LEU B 1 275 ? 18.906 -24.219 -12.102 1 92.06 275 LEU B N 1
ATOM 4176 C CA . LEU B 1 275 ? 18.469 -25.594 -11.961 1 92.06 275 LEU B CA 1
ATOM 4177 C C . LEU B 1 275 ? 18.5 -26.312 -13.305 1 92.06 275 LEU B C 1
ATOM 4179 O O . LEU B 1 275 ? 18.328 -27.531 -13.367 1 92.06 275 LEU B O 1
ATOM 4183 N N . GLY B 1 276 ? 18.656 -25.641 -14.352 1 88.44 276 GLY B N 1
ATOM 4184 C CA . GLY B 1 276 ? 18.75 -26.25 -15.672 1 88.44 276 GLY B CA 1
ATOM 4185 C C . GLY B 1 276 ? 17.422 -26.781 -16.188 1 88.44 276 GLY B C 1
ATOM 4186 O O . GLY B 1 276 ? 17.375 -27.844 -16.797 1 88.44 276 GLY B O 1
ATOM 4187 N N . LEU B 1 277 ? 16.297 -26.188 -15.789 1 79 277 LEU B N 1
ATOM 4188 C CA . LEU B 1 277 ? 14.969 -26.672 -16.156 1 79 277 LEU B CA 1
ATOM 4189 C C . LEU B 1 277 ? 14.531 -26.109 -17.5 1 79 277 LEU B C 1
ATOM 4191 O O . LEU B 1 277 ? 13.578 -26.594 -18.109 1 79 277 LEU B O 1
ATOM 4195 N N . GLY B 1 278 ? 14.992 -24.922 -18.062 1 70.31 278 GLY B N 1
ATOM 4196 C CA . GLY B 1 278 ? 14.578 -24.219 -19.281 1 70.31 278 GLY B CA 1
ATOM 4197 C C . GLY B 1 278 ? 15 -24.938 -20.547 1 70.31 278 GLY B C 1
ATOM 4198 O O . GLY B 1 278 ? 15.023 -24.344 -21.625 1 70.31 278 GLY B O 1
ATOM 4199 N N . GLY B 1 279 ? 15.25 -26.438 -20.641 1 51.25 279 GLY B N 1
ATOM 4200 C CA . GLY B 1 279 ? 15.594 -27.016 -21.938 1 51.25 279 GLY B CA 1
ATOM 4201 C C . GLY B 1 279 ? 14.383 -27.281 -22.812 1 51.25 279 GLY B C 1
ATOM 4202 O O . GLY B 1 279 ? 13.25 -27.328 -22.312 1 51.25 279 GLY B O 1
#

Foldseek 3Di:
DVPPVVPPVCPPLPCDLVNLVVVLVVLVVDDLLVSLVVLLVDDLSSSLSNVLNDDPVSSVVSLLSCVVVVVPLSSQLSCLLQLHDDDQQDARDDDVPDDPVSSCVSCVVVVVVLVVLVVLLVVLVVVCVQLCVQPVVLVVCLVVLLVLLLVLLLVLLSVLSVCSNVVVDALVCLVVQLVVQLVVLQVVLVVQLVVLQVPFDQDADPPRDGSNLQSNLSSVLSSVLSNVSSSCSNRVCSVCSVVSHRCNCNDSSNSSSVSSNVSSVSSSVSNCVSVVSSD/DVPPVVPPVCPDLHCPLVNLVVVLVVLVVDDLLVSLVVLLVDDLSSSLSNLLNDDPVSSVVSLLSCVVVVVPLSSQLSCLLQLHDDDQQDARDDPVPDDPVSSCVSCVVVVVVLVVLVVLLVVLVVLCVQLCVQPVVLVVCLVVLLVLLLVLLLVLLSVLSVCSNVVVDALVCLVVQLVVQLVVLQVVLVVQLVVLQVPFDQDADPPRDGSNLQSNLSSVLSSVLSNVSSSCSNRVCSVCSVVSHRCNCNDSSNSSSVSSNVSSVSSSVSNCVSVVSSD